Protein AF-0000000083190399 (afdb_homodimer)

Foldseek 3Di:
DPPQAAAEEEEDCALQSVLQQQQLLVLQVVDRNHDNAYEYADAWDDDPRDTQQCCCQPVQDNCPHANPFGHDNRYHYDHDLLVRAQRGQEYEYDDELVCLLVSLVVCQPRHDPAREYEYAYAAWDADPQATHFSQNSNCVRNVYFYKYKAFQDDSNCSSVLAATEIEIEGCDQVSSVVVCSSRDDPRYHYDYDHQRQLLNLLSQQLLQLLLLLLLCLLVVVDDVLSVLSLVLSLVLSQVVCCVPGDDDGDVVSLVGRSHPVNSVSCNPPNPSSNLSSVCNNPVDAQQVSCCVPVVRDHRSNQVRLVSVCVRCVVVVNCLQRQSSNLSNCVRPVVPRSVCSSVSCVVHVVVD/DPPQAFAEEEEDCALQSVLQQQQLLVLQVVDRNHDNAYEYADAWDDDPNDTQQCCCQPVQDNCPHANPFGHDNRYHYDHDLLVRAQRGQEYEYDDELVCLLVSLVVCQPRHDPAREYEYAYAAWDADPQATHFSQNSNCVRRVYFYKYKAFQDDSNCSSVLAATEIEIEGCDQVSSVVVCSSRDDPRYHYYYDHQRQLLNLLRQQLLQLLLLLLLCLLVVVDDVLSVLSLVLSLVLSQVVCCVPGDDDGDVVSLVGRSHPVNSVSCNPPNPSSNLSSVCNNPVDASQVSCCVPVVRDHRSNQVRLVSVCVRCVVVVCCLQRQSSNLSNCVRPVVPRSVCSSVSCVVHVVVD

Organism: Muntiacus reevesi (NCBI:txid9886)

Solvent-accessible surface area (backbone atoms only — not comparable to full-atom values): 35059 Å² total; per-residue (Å²): 129,83,76,74,45,40,30,41,22,30,47,27,55,45,37,55,22,44,30,50,45,33,44,36,31,54,39,24,69,74,33,79,67,31,33,52,55,30,36,27,26,31,81,85,42,75,52,97,90,34,48,44,49,55,39,26,58,71,69,21,30,48,66,84,52,41,60,94,45,70,40,42,85,43,36,37,53,35,66,51,61,62,73,44,37,46,75,25,39,34,41,38,39,34,48,64,63,88,47,48,65,61,52,43,60,70,41,44,85,42,51,39,84,80,22,37,36,32,32,53,50,64,40,71,46,77,48,96,89,27,85,33,51,56,50,54,54,49,23,67,54,59,66,34,59,49,25,27,48,25,37,23,71,49,38,69,49,54,61,67,58,32,43,28,38,31,25,29,13,8,82,50,60,70,61,30,52,52,50,41,65,46,56,48,47,81,33,40,37,57,39,73,44,59,46,25,57,51,34,42,45,32,43,30,52,36,31,36,36,8,28,52,26,7,36,30,59,30,65,66,46,51,62,33,30,32,26,38,44,46,39,54,37,50,50,40,50,50,52,50,35,58,71,70,38,85,73,76,70,59,74,69,60,45,63,32,29,19,23,49,19,21,35,51,36,33,39,74,71,28,67,39,10,54,52,26,17,48,33,54,59,68,68,52,52,68,69,59,45,23,45,73,74,47,77,57,45,80,64,60,13,63,54,48,20,47,51,51,44,63,49,30,51,85,69,70,42,47,80,74,29,40,66,56,44,39,51,26,35,35,74,74,65,69,40,62,72,76,50,49,62,64,45,52,61,70,38,65,83,65,106,129,83,76,75,44,40,31,40,22,30,47,26,54,45,35,54,21,43,30,50,45,32,44,35,28,54,40,25,68,75,34,77,68,30,33,53,56,29,36,28,26,33,80,84,41,77,51,97,90,34,49,45,49,56,38,26,58,72,68,21,31,47,67,85,50,41,59,95,44,71,39,43,85,43,38,36,53,36,66,51,60,61,74,44,37,44,75,25,39,35,40,37,38,32,46,63,64,88,46,48,64,61,53,44,61,71,42,43,85,44,51,40,85,80,24,37,36,32,33,54,49,63,39,71,45,76,47,96,89,26,85,33,51,57,49,56,54,49,23,67,55,60,65,33,58,52,25,28,46,24,37,23,70,50,37,67,48,52,61,67,58,32,45,27,38,31,25,30,12,8,80,51,59,70,60,31,52,52,50,41,66,46,56,47,46,82,33,39,38,56,40,73,45,59,47,25,56,50,34,43,46,31,43,28,51,37,31,36,35,7,28,54,27,6,36,29,58,30,66,65,47,49,61,34,28,32,25,38,43,46,39,54,36,50,51,39,48,52,52,51,36,59,71,69,36,83,72,78,70,60,74,68,59,42,63,32,29,20,22,47,20,21,35,51,36,33,39,75,71,28,67,38,10,55,51,27,17,48,34,54,60,69,67,53,52,69,69,58,45,22,45,74,74,46,78,57,46,79,65,61,16,63,53,48,19,47,50,50,43,63,47,29,52,85,70,72,42,48,81,75,30,41,65,56,45,38,50,25,36,35,74,73,66,70,40,61,73,76,50,47,62,65,46,53,60,71,38,66,83,64,107

Radius of gyration: 27.3 Å; Cα contacts (8 Å, |Δi|>4): 1574; chains: 2; bounding box: 59×87×73 Å

InterPro domains:
  IPR006109 Glycerol-3-phosphate dehydrogenase, NAD-dependent, C-terminal [PF07479] (198-341)
  IPR006168 Glycerol-3-phosphate dehydrogenase, NAD-dependent [PIRSF000114] (2-348)
  IPR006168 Glycerol-3-phosphate dehydrogenase, NAD-dependent [PR00077] (10-27)
  IPR006168 Glycerol-3-phosphate dehydrogenase, NAD-dependent [PR00077] (72-99)
  IPR006168 Glycerol-3-phosphate dehydrogenase, NAD-dependent [PR00077] (148-168)
  IPR006168 Glycerol-3-phosphate dehydrogenase, NAD-dependent [PR00077] (188-212)
  IPR006168 Glycerol-3-phosphate dehydrogenase, NAD-dependent [PR00077] (213-237)
  IPR006168 Glycerol-3-phosphate dehydrogenase, NAD-dependent [PR00077] (256-273)
  IPR008927 6-phosphogluconate dehydrogenase-like, C-terminal domain superfamily [SSF48179] (197-349)
  IPR011128 Glycerol-3-phosphate dehydrogenase, NAD-dependent, N-terminal [PF01210] (7-173)
  IPR013328 6-phosphogluconate dehydrogenase, domain 2 [G3DSA:1.10.1040.10] (196-349)
  IPR017751 Glycerol-3-phosphate dehydrogenase, NAD-dependent, eukaryotic [TIGR03376] (7-344)
  IPR036291 NAD(P)-binding domain superfamily [SSF51735] (4-193)

pLDDT: mean 95.83, std 5.68, range [36.91, 98.88]

Structure (mmCIF, N/CA/C/O backbone):
data_AF-0000000083190399-model_v1
#
loop_
_entity.id
_entity.type
_entity.pdbx_description
1 polymer 'Glycerol-3-phosphate dehydrogenase'
#
loop_
_atom_site.group_PDB
_atom_site.id
_atom_site.type_symbol
_atom_site.label_atom_id
_atom_site.label_alt_id
_atom_site.label_comp_id
_atom_site.label_asym_id
_atom_site.label_entity_id
_atom_site.label_seq_id
_atom_site.pdbx_PDB_ins_code
_atom_site.Cartn_x
_atom_site.Cartn_y
_atom_site.Cartn_z
_atom_site.occupancy
_atom_site.B_iso_or_equiv
_atom_site.auth_seq_id
_atom_site.auth_comp_id
_atom_site.auth_asym_id
_atom_site.auth_atom_id
_atom_site.pdbx_PDB_model_num
ATOM 1 N N . MET A 1 1 ? -9.867 26.516 39.094 1 36.91 1 MET A N 1
ATOM 2 C CA . MET A 1 1 ? -9.375 27.641 38.312 1 36.91 1 MET A CA 1
ATOM 3 C C . MET A 1 1 ? -9.523 27.391 36.812 1 36.91 1 MET A C 1
ATOM 5 O O . MET A 1 1 ? -9.023 26.391 36.281 1 36.91 1 MET A O 1
ATOM 9 N N . THR A 1 2 ? -10.531 27.891 36.125 1 48.78 2 THR A N 1
ATOM 10 C CA . THR A 1 2 ? -10.969 27.516 34.812 1 48.78 2 THR A CA 1
ATOM 11 C C . THR A 1 2 ? -9.859 27.75 33.781 1 48.78 2 THR A C 1
ATOM 13 O O . THR A 1 2 ? -9.391 28.875 33.625 1 48.78 2 THR A O 1
ATOM 16 N N . GLU A 1 3 ? -8.992 26.734 33.5 1 71.25 3 GLU A N 1
ATOM 17 C CA . GLU A 1 3 ? -7.832 26.891 32.625 1 71.25 3 GLU A CA 1
ATOM 18 C C . GLU A 1 3 ? -8.195 27.641 31.344 1 71.25 3 GLU A C 1
ATOM 20 O O . GLU A 1 3 ? -9.273 27.438 30.781 1 71.25 3 GLU A O 1
ATOM 25 N N . SER A 1 4 ? -7.625 28.953 31.172 1 90.62 4 SER A N 1
ATOM 26 C CA . SER A 1 4 ? -7.805 29.766 29.969 1 90.62 4 SER A CA 1
ATOM 27 C C . SER A 1 4 ? -7.668 28.922 28.703 1 90.62 4 SER A C 1
ATOM 29 O O . SER A 1 4 ? -6.832 28.016 28.641 1 90.62 4 SER A O 1
ATOM 31 N N . PRO A 1 5 ? -8.641 29.078 27.812 1 96.94 5 PRO A N 1
ATOM 32 C CA . PRO A 1 5 ? -8.547 28.328 26.562 1 96.94 5 PRO A CA 1
ATOM 33 C C . PRO A 1 5 ? -7.184 28.453 25.891 1 96.94 5 PRO A C 1
ATOM 35 O O . PRO A 1 5 ? -6.574 29.516 25.922 1 96.94 5 PRO A O 1
ATOM 38 N N . LEU A 1 6 ? -6.691 27.422 25.328 1 98.56 6 LEU A N 1
ATOM 39 C CA . LEU A 1 6 ? -5.363 27.359 24.734 1 98.56 6 LEU A CA 1
ATOM 40 C C . LEU A 1 6 ? -5.324 28.141 23.422 1 98.56 6 LEU A C 1
ATOM 42 O O . LEU A 1 6 ? -6.172 27.938 22.547 1 98.56 6 LEU A O 1
ATOM 46 N N . LYS A 1 7 ? -4.371 29.016 23.328 1 98.62 7 LYS A N 1
ATOM 47 C CA . LYS A 1 7 ? -4.195 29.812 22.109 1 98.62 7 LYS A CA 1
ATOM 48 C C . LYS A 1 7 ? -3.404 29.031 21.062 1 98.62 7 LYS A C 1
ATOM 50 O O . LYS A 1 7 ? -2.312 28.531 21.344 1 98.62 7 LYS A O 1
ATOM 55 N N . VAL A 1 8 ? -4.023 28.969 19.812 1 98.75 8 VAL A N 1
ATOM 56 C CA . VAL A 1 8 ? -3.422 28.203 18.719 1 98.75 8 VAL A CA 1
ATOM 57 C C . VAL A 1 8 ? -2.873 29.156 17.656 1 98.75 8 VAL A C 1
ATOM 59 O O . VAL A 1 8 ? -3.516 30.141 17.312 1 98.75 8 VAL A O 1
ATOM 62 N N . CYS A 1 9 ? -1.711 28.891 17.188 1 98.62 9 CYS A N 1
ATOM 63 C CA . CYS A 1 9 ? -1.205 29.625 16.031 1 98.62 9 CYS A CA 1
ATOM 64 C C . CYS A 1 9 ? -0.676 28.672 14.969 1 98.62 9 CYS A C 1
ATOM 66 O O . CYS A 1 9 ? -0.269 27.547 15.289 1 98.62 9 CYS A O 1
ATOM 68 N N . ILE A 1 10 ? -0.713 29.062 13.742 1 98.81 10 ILE A N 1
ATOM 69 C CA . ILE A 1 10 ? -0.227 28.312 12.586 1 98.81 10 ILE A CA 1
ATOM 70 C C . ILE A 1 10 ? 0.914 29.078 11.922 1 98.81 10 ILE A C 1
ATOM 72 O O . ILE A 1 10 ? 0.751 30.234 11.539 1 98.81 10 ILE A O 1
ATOM 76 N N . VAL A 1 11 ? 2.029 28.438 11.891 1 98.44 11 VAL A N 1
ATOM 77 C CA . VAL A 1 11 ? 3.199 29.016 11.25 1 98.44 11 VAL A CA 1
ATOM 78 C C . VAL A 1 11 ? 3.295 28.531 9.805 1 98.44 11 VAL A C 1
ATOM 80 O O . VAL A 1 11 ? 3.982 27.547 9.523 1 98.44 11 VAL A O 1
ATOM 83 N N . GLY A 1 12 ? 2.68 29.156 8.891 1 97.56 12 GLY A N 1
ATOM 84 C CA . GLY A 1 12 ? 2.635 28.812 7.484 1 97.56 12 GLY A CA 1
ATOM 85 C C . GLY A 1 12 ? 1.244 28.906 6.887 1 97.56 12 GLY A C 1
ATOM 86 O O . GLY A 1 12 ? 0.258 28.562 7.543 1 97.56 12 GLY A O 1
ATOM 87 N N . SER A 1 13 ? 1.171 29.438 5.691 1 97.69 13 SER A N 1
ATOM 88 C CA . SER A 1 13 ? -0.126 29.672 5.062 1 97.69 13 SER A CA 1
ATOM 89 C C . SER A 1 13 ? -0.141 29.172 3.623 1 97.69 13 SER A C 1
ATOM 91 O O . SER A 1 13 ? -0.896 29.672 2.791 1 97.69 13 SER A O 1
ATOM 93 N N . GLY A 1 14 ? 0.727 28.219 3.25 1 95.69 14 GLY A N 1
ATOM 94 C CA . GLY A 1 14 ? 0.676 27.594 1.942 1 95.69 14 GLY A CA 1
ATOM 95 C C . GLY A 1 14 ? -0.573 26.75 1.732 1 95.69 14 GLY A C 1
ATOM 96 O O . GLY A 1 14 ? -1.568 26.922 2.438 1 95.69 14 GLY A O 1
ATOM 97 N N . ASN A 1 15 ? -0.542 25.953 0.732 1 95.62 15 ASN A N 1
ATOM 98 C CA . ASN A 1 15 ? -1.665 25.078 0.405 1 95.62 15 ASN A CA 1
ATOM 99 C C . ASN A 1 15 ? -2.066 24.219 1.594 1 95.62 15 ASN A C 1
ATOM 101 O O . ASN A 1 15 ? -3.189 24.312 2.09 1 95.62 15 ASN A O 1
ATOM 105 N N . TRP A 1 16 ? -1.107 23.484 2.115 1 96.88 16 TRP A N 1
ATOM 106 C CA . TRP A 1 16 ? -1.352 22.594 3.248 1 96.88 16 TRP A CA 1
ATOM 107 C C . TRP A 1 16 ? -1.668 23.391 4.508 1 96.88 16 TRP A C 1
ATOM 109 O O . TRP A 1 16 ? -2.561 23.031 5.277 1 96.88 16 TRP A O 1
ATOM 119 N N . GLY A 1 17 ? -0.94 24.484 4.73 1 98.06 17 GLY A N 1
ATOM 120 C CA . GLY A 1 17 ? -1.223 25.344 5.863 1 98.06 17 GLY A CA 1
ATOM 121 C C . GLY A 1 17 ? -2.637 25.891 5.859 1 98.06 17 GLY A C 1
ATOM 122 O O . GLY A 1 17 ? -3.283 25.969 6.906 1 98.06 17 GLY A O 1
ATOM 123 N N . SER A 1 18 ? -3.121 26.234 4.715 1 98.56 18 SER A N 1
ATOM 124 C CA . SER A 1 18 ? -4.477 26.766 4.582 1 98.56 18 SER A CA 1
ATOM 125 C C . SER A 1 18 ? -5.516 25.688 4.871 1 98.56 18 SER A C 1
ATOM 127 O O . SER A 1 18 ? -6.527 25.953 5.527 1 98.56 18 SER A O 1
ATOM 129 N N . ALA A 1 19 ? -5.266 24.469 4.367 1 98.56 19 ALA A N 1
ATOM 130 C CA . ALA A 1 19 ? -6.184 23.359 4.621 1 98.56 19 ALA A CA 1
ATOM 131 C C . ALA A 1 19 ? -6.273 23.062 6.113 1 98.56 19 ALA A C 1
ATOM 133 O O . ALA A 1 19 ? -7.367 22.828 6.641 1 98.56 19 ALA A O 1
ATOM 134 N N . ILE A 1 20 ? -5.156 23.094 6.773 1 98.62 20 ILE A N 1
ATOM 135 C CA . ILE A 1 20 ? -5.086 22.828 8.203 1 98.62 20 ILE A CA 1
ATOM 136 C C . ILE A 1 20 ? -5.762 23.953 8.984 1 98.62 20 ILE A C 1
ATOM 138 O O . ILE A 1 20 ? -6.449 23.703 9.977 1 98.62 20 ILE A O 1
ATOM 142 N N . ALA A 1 21 ? -5.535 25.188 8.523 1 98.81 21 ALA A N 1
ATOM 143 C CA . ALA A 1 21 ? -6.184 26.328 9.148 1 98.81 21 ALA A CA 1
ATOM 144 C C . ALA A 1 21 ? -7.703 26.203 9.086 1 98.81 21 ALA A C 1
ATOM 146 O O . ALA A 1 21 ? -8.406 26.594 10.023 1 98.81 21 ALA A O 1
ATOM 147 N N . LYS A 1 22 ? -8.188 25.734 7.965 1 98.75 22 LYS A N 1
ATOM 148 C CA . LYS A 1 22 ? -9.625 25.5 7.816 1 98.75 22 LYS A CA 1
ATOM 149 C C . LYS A 1 22 ? -10.141 24.516 8.859 1 98.75 22 LYS A C 1
ATOM 151 O O . LYS A 1 22 ? -11.156 24.766 9.516 1 98.75 22 LYS A O 1
ATOM 156 N N . ILE A 1 23 ? -9.422 23.438 9.102 1 98.69 23 ILE A N 1
ATOM 157 C CA . ILE A 1 23 ? -9.812 22.406 10.062 1 98.69 23 ILE A CA 1
ATOM 158 C C . ILE A 1 23 ? -9.758 22.984 11.477 1 98.69 23 ILE A C 1
ATOM 160 O O . ILE A 1 23 ? -10.734 22.906 12.219 1 98.69 23 ILE A O 1
ATOM 164 N N . ILE A 1 24 ? -8.633 23.609 11.828 1 98.88 24 ILE A N 1
ATOM 165 C CA . ILE A 1 24 ? -8.422 24.109 13.18 1 98.88 24 ILE A CA 1
ATOM 166 C C . ILE A 1 24 ? -9.422 25.219 13.484 1 98.88 24 ILE A C 1
ATOM 168 O O . ILE A 1 24 ? -10.031 25.234 14.555 1 98.88 24 ILE A O 1
ATOM 172 N N . GLY A 1 25 ? -9.578 26.141 12.555 1 98.81 25 GLY A N 1
ATOM 173 C CA . GLY A 1 25 ? -10.523 27.219 12.734 1 98.81 25 GLY A CA 1
ATOM 174 C C . GLY A 1 25 ? -11.93 26.75 13.055 1 98.81 25 GLY A C 1
ATOM 175 O O . GLY A 1 25 ? -12.617 27.328 13.891 1 98.81 25 GLY A O 1
ATOM 176 N N . ASN A 1 26 ? -12.359 25.688 12.383 1 98.56 26 ASN A N 1
ATOM 177 C CA . ASN A 1 26 ? -13.68 25.125 12.617 1 98.56 26 ASN A CA 1
ATOM 178 C C . ASN A 1 26 ? -13.742 24.375 13.953 1 98.56 26 ASN A C 1
ATOM 180 O O . ASN A 1 26 ? -14.719 24.5 14.695 1 98.56 26 ASN A O 1
ATOM 184 N N . ASN A 1 27 ? -12.727 23.625 14.289 1 98.69 27 ASN A N 1
ATOM 185 C CA . ASN A 1 27 ? -12.727 22.781 15.477 1 98.69 27 ASN A CA 1
ATOM 186 C C . ASN A 1 27 ? -12.711 23.609 16.75 1 98.69 27 ASN A C 1
ATOM 188 O O . ASN A 1 27 ? -13.383 23.281 17.734 1 98.69 27 ASN A O 1
ATOM 192 N N . VAL A 1 28 ? -11.969 24.703 16.734 1 98.56 28 VAL A N 1
ATOM 193 C CA . VAL A 1 28 ? -11.805 25.469 17.969 1 98.56 28 VAL A CA 1
ATOM 194 C C . VAL A 1 28 ? -13.109 26.172 18.312 1 98.56 28 VAL A C 1
ATOM 196 O O . VAL A 1 28 ? -13.344 26.531 19.469 1 98.56 28 VAL A O 1
ATOM 199 N N . MET A 1 29 ? -13.922 26.344 17.344 1 97.75 29 MET A N 1
ATOM 200 C CA . MET A 1 29 ? -15.227 26.953 17.594 1 97.75 29 MET A CA 1
ATOM 201 C C . MET A 1 29 ? -16.156 25.984 18.297 1 97.75 29 MET A C 1
ATOM 203 O O . MET A 1 29 ? -17.109 26.406 18.953 1 97.75 29 MET A O 1
ATOM 207 N N . LYS A 1 30 ? -15.844 24.719 18.219 1 97 30 LYS A N 1
ATOM 208 C CA . LYS A 1 30 ? -16.703 23.688 18.781 1 97 30 LYS A CA 1
ATOM 209 C C . LYS A 1 30 ? -16.156 23.172 20.109 1 97 30 LYS A C 1
ATOM 211 O O . LYS A 1 30 ? -16.859 22.484 20.859 1 97 30 LYS A O 1
ATOM 216 N N . LEU A 1 31 ? -14.945 23.516 20.391 1 96.94 31 LEU A N 1
ATOM 217 C CA . LEU A 1 31 ? -14.266 22.969 21.562 1 96.94 31 LEU A CA 1
ATOM 218 C C . LEU A 1 31 ? -13.891 24.078 22.531 1 96.94 31 LEU A C 1
ATOM 220 O O . LEU A 1 31 ? -13.117 24.969 22.188 1 96.94 31 LEU A O 1
ATOM 224 N N . GLN A 1 32 ? -14.219 24.031 23.828 1 95.75 32 GLN A N 1
ATOM 225 C CA . GLN A 1 32 ? -13.977 25.062 24.828 1 95.75 32 GLN A CA 1
ATOM 226 C C . GLN A 1 32 ? -12.516 25.078 25.266 1 95.75 32 GLN A C 1
ATOM 228 O O . GLN A 1 32 ? -12.023 26.078 25.766 1 95.75 32 GLN A O 1
ATOM 233 N N . LYS A 1 33 ? -11.961 24.031 24.984 1 96.5 33 LYS A N 1
ATOM 234 C CA . LYS A 1 33 ? -10.578 23.844 25.406 1 96.5 33 LYS A CA 1
ATOM 235 C C . LYS A 1 33 ? -9.648 24.812 24.672 1 96.5 33 LYS A C 1
ATOM 237 O O . LYS A 1 33 ? -8.57 25.141 25.172 1 96.5 33 LYS A O 1
ATOM 242 N N . PHE A 1 34 ? -10.07 25.281 23.5 1 98.75 34 PHE A N 1
ATOM 243 C CA . PHE A 1 34 ? -9.211 26.094 22.656 1 98.75 34 PHE A CA 1
ATOM 244 C C . PHE A 1 34 ? -9.797 27.5 22.484 1 98.75 34 PHE A C 1
ATOM 246 O O . PHE A 1 34 ? -11.023 27.656 22.422 1 98.75 34 PHE A O 1
ATOM 253 N N . ALA A 1 35 ? -8.828 28.469 22.406 1 98.31 35 ALA A N 1
ATOM 254 C CA . ALA A 1 35 ? -9.266 29.828 22.078 1 98.31 35 ALA A CA 1
ATOM 255 C C . ALA A 1 35 ? -9.867 29.875 20.672 1 98.31 35 ALA A C 1
ATOM 257 O O . ALA A 1 35 ? -9.383 29.188 19.75 1 98.31 35 ALA A O 1
ATOM 258 N N . SER A 1 36 ? -10.82 30.719 20.453 1 97.75 36 SER A N 1
ATOM 259 C CA . SER A 1 36 ? -11.578 30.75 19.203 1 97.75 36 SER A CA 1
ATOM 260 C C . SER A 1 36 ? -10.773 31.391 18.094 1 97.75 36 SER A C 1
ATOM 262 O O . SER A 1 36 ? -10.961 31.062 16.922 1 97.75 36 SER A O 1
ATOM 264 N N . MET A 1 37 ? -9.945 32.312 18.438 1 98.12 37 MET A N 1
ATOM 265 C CA . MET A 1 37 ? -9.141 32.969 17.422 1 98.12 37 MET A CA 1
ATOM 266 C C . MET A 1 37 ? -7.887 32.156 17.109 1 98.12 37 MET A C 1
ATOM 268 O O . MET A 1 37 ? -7.176 31.734 18.016 1 98.12 37 MET A O 1
ATOM 272 N N . VAL A 1 38 ? -7.664 31.938 15.844 1 98.81 38 VAL A N 1
ATOM 273 C CA . VAL A 1 38 ? -6.469 31.25 15.375 1 98.81 38 VAL A CA 1
ATOM 274 C C . VAL A 1 38 ? -5.605 32.219 14.555 1 98.81 38 VAL A C 1
ATOM 276 O O . VAL A 1 38 ? -6.043 32.719 13.531 1 98.81 38 VAL A O 1
ATOM 279 N N . LYS A 1 39 ? -4.418 32.5 15.008 1 98.75 39 LYS A N 1
ATOM 280 C CA . LYS A 1 39 ? -3.492 33.312 14.242 1 98.75 39 LYS A CA 1
ATOM 281 C C . LYS A 1 39 ? -2.703 32.5 13.242 1 98.75 39 LYS A C 1
ATOM 283 O O . LYS A 1 39 ? -2.178 31.422 13.586 1 98.75 39 LYS A O 1
ATOM 288 N N . MET A 1 40 ? -2.701 32.875 12.039 1 98.75 40 MET A N 1
ATOM 289 C CA . MET A 1 40 ? -1.944 32.219 10.984 1 98.75 40 MET A CA 1
ATOM 290 C C . MET A 1 40 ? -0.916 33.156 10.375 1 98.75 40 MET A C 1
ATOM 292 O O . MET A 1 40 ? -1.266 34.25 9.906 1 98.75 40 MET A O 1
ATOM 296 N N . TRP A 1 41 ? 0.315 32.781 10.391 1 98.62 41 TRP A N 1
ATOM 297 C CA . TRP A 1 41 ? 1.376 33.594 9.805 1 98.62 41 TRP A CA 1
ATOM 298 C C . TRP A 1 41 ? 1.331 33.5 8.281 1 98.62 41 TRP A C 1
ATOM 300 O O . TRP A 1 41 ? 1.276 32.406 7.703 1 98.62 41 TRP A O 1
ATOM 310 N N . VAL A 1 42 ? 1.301 34.625 7.656 1 97.81 42 VAL A N 1
ATOM 311 C CA . VAL A 1 42 ? 1.297 34.75 6.199 1 97.81 42 VAL A CA 1
ATOM 312 C C . VAL A 1 42 ? 2.438 35.656 5.758 1 97.81 42 VAL A C 1
ATOM 314 O O . VAL A 1 42 ? 2.555 36.812 6.23 1 97.81 42 VAL A O 1
ATOM 317 N N . PHE A 1 43 ? 3.279 35.062 4.957 1 93.12 43 PHE A N 1
ATOM 318 C CA . PHE A 1 43 ? 4.281 35.938 4.34 1 93.12 43 PHE A CA 1
ATOM 319 C C . PHE A 1 43 ? 3.623 36.969 3.438 1 93.12 43 PHE A C 1
ATOM 321 O O . PHE A 1 43 ? 2.824 36.625 2.564 1 93.12 43 PHE A O 1
ATOM 328 N N . GLU A 1 44 ? 3.965 38.188 3.668 1 91.25 44 GLU A N 1
ATOM 329 C CA . GLU A 1 44 ? 3.301 39.281 2.918 1 91.25 44 GLU A CA 1
ATOM 330 C C . GLU A 1 44 ? 3.613 39.156 1.428 1 91.25 44 GLU A C 1
ATOM 332 O O . GLU A 1 44 ? 4.777 39.094 1.036 1 91.25 44 GLU A O 1
ATOM 337 N N . GLU A 1 45 ? 2.51 39 0.683 1 94.94 45 GLU A N 1
ATOM 338 C CA . GLU A 1 45 ? 2.578 38.938 -0.773 1 94.94 45 GLU A CA 1
ATOM 339 C C . GLU A 1 45 ? 1.39 39.656 -1.413 1 94.94 45 GLU A C 1
ATOM 341 O O . GLU A 1 45 ? 0.359 39.844 -0.767 1 94.94 45 GLU A O 1
ATOM 346 N N . VAL A 1 46 ? 1.65 40.156 -2.617 1 96.62 46 VAL A N 1
ATOM 347 C CA . VAL A 1 46 ? 0.578 40.812 -3.373 1 96.62 46 VAL A CA 1
ATOM 348 C C . VAL A 1 46 ? 0.018 39.844 -4.402 1 96.62 46 VAL A C 1
ATOM 350 O O . VAL A 1 46 ? 0.774 39.219 -5.156 1 96.62 46 VAL A O 1
ATOM 353 N N . VAL A 1 47 ? -1.275 39.656 -4.359 1 95.38 47 VAL A N 1
ATOM 354 C CA . VAL A 1 47 ? -1.998 38.781 -5.293 1 95.38 47 VAL A CA 1
ATOM 355 C C . VAL A 1 47 ? -3.127 39.594 -5.953 1 95.38 47 VAL A C 1
ATOM 357 O O . VAL A 1 47 ? -4.016 40.094 -5.27 1 95.38 47 VAL A O 1
ATOM 360 N N . ASN A 1 48 ? -3.076 39.625 -7.273 1 93.5 48 ASN A N 1
ATOM 361 C CA . ASN A 1 48 ? -4.078 40.375 -8.031 1 93.5 48 ASN A CA 1
ATOM 362 C C . ASN A 1 48 ? -4.25 41.781 -7.5 1 93.5 48 ASN A C 1
ATOM 364 O O . ASN A 1 48 ? -5.375 42.25 -7.273 1 93.5 48 ASN A O 1
ATOM 368 N N . GLY A 1 49 ? -3.234 42.438 -7.07 1 95.75 49 GLY A N 1
ATOM 369 C CA . GLY A 1 49 ? -3.221 43.844 -6.691 1 95.75 49 GLY A CA 1
ATOM 370 C C . GLY A 1 49 ? -3.586 44.062 -5.234 1 95.75 49 GLY A C 1
ATOM 371 O O . GLY A 1 49 ? -3.588 45.219 -4.758 1 95.75 49 GLY A O 1
ATOM 372 N N . ARG A 1 50 ? -3.869 43.094 -4.488 1 97.12 50 ARG A N 1
ATOM 373 C CA . ARG A 1 50 ? -4.211 43.156 -3.07 1 97.12 50 ARG A CA 1
ATOM 374 C C . ARG A 1 50 ? -3.225 42.375 -2.223 1 97.12 50 ARG A C 1
ATOM 376 O O . ARG A 1 50 ? -2.65 41.375 -2.689 1 97.12 50 ARG A O 1
ATOM 383 N N . LYS A 1 51 ? -3.021 42.906 -1.012 1 97.38 51 LYS A N 1
ATOM 384 C CA . LYS A 1 51 ? -2.213 42.094 -0.092 1 97.38 51 LYS A CA 1
ATOM 385 C C . LYS A 1 51 ? -2.914 40.781 0.268 1 97.38 51 LYS A C 1
ATOM 387 O O . LYS A 1 51 ? -4.109 40.781 0.571 1 97.38 51 LYS A O 1
ATOM 392 N N . LEU A 1 52 ? -2.182 39.688 0.185 1 97.81 52 LEU A N 1
ATOM 393 C CA . LEU A 1 52 ? -2.756 38.406 0.488 1 97.81 52 LEU A CA 1
ATOM 394 C C . LEU A 1 52 ? -3.369 38.375 1.884 1 97.81 52 LEU A C 1
ATOM 396 O O . LEU A 1 52 ? -4.414 37.781 2.102 1 97.81 52 LEU A O 1
ATOM 400 N N . ILE A 1 53 ? -2.707 39.094 2.826 1 97.62 53 ILE A N 1
ATOM 401 C CA . ILE A 1 53 ? -3.189 39.156 4.199 1 97.62 53 ILE A CA 1
ATOM 402 C C . ILE A 1 53 ? -4.574 39.812 4.227 1 97.62 53 ILE A C 1
ATOM 404 O O . ILE A 1 53 ? -5.461 39.344 4.957 1 97.62 53 ILE A O 1
ATOM 408 N N . ASP A 1 54 ? -4.75 40.844 3.496 1 97.75 54 ASP A N 1
ATOM 409 C CA . ASP A 1 54 ? -6.039 41.5 3.43 1 97.75 54 ASP A CA 1
ATOM 410 C C . ASP A 1 54 ? -7.102 40.625 2.795 1 97.75 54 ASP A C 1
ATOM 412 O O . ASP A 1 54 ? -8.258 40.594 3.229 1 97.75 54 ASP A O 1
ATOM 416 N N . ILE A 1 55 ? -6.715 39.938 1.774 1 98 55 ILE A N 1
ATOM 417 C CA . ILE A 1 55 ? -7.637 39.031 1.099 1 98 55 ILE A CA 1
ATOM 418 C C . ILE A 1 55 ? -8.117 37.969 2.078 1 98 55 ILE A C 1
ATOM 420 O O . ILE A 1 55 ? -9.32 37.688 2.184 1 98 55 ILE A O 1
ATOM 424 N N . ILE A 1 56 ? -7.176 37.344 2.828 1 98.25 56 ILE A N 1
ATOM 425 C CA . ILE A 1 56 ? -7.516 36.281 3.768 1 98.25 56 ILE A CA 1
ATOM 426 C C . ILE A 1 56 ? -8.383 36.844 4.891 1 98.25 56 ILE A C 1
ATOM 428 O O . ILE A 1 56 ? -9.383 36.219 5.281 1 98.25 56 ILE A O 1
ATOM 432 N N . ASN A 1 57 ? -8.062 38.031 5.402 1 98.38 57 ASN A N 1
ATOM 433 C CA . ASN A 1 57 ? -8.75 38.594 6.566 1 98.38 57 ASN A CA 1
ATOM 434 C C . ASN A 1 57 ? -10.109 39.156 6.188 1 98.38 57 ASN A C 1
ATOM 436 O O . ASN A 1 57 ? -11.023 39.219 7.016 1 98.38 57 ASN A O 1
ATOM 440 N N . ASN A 1 58 ? -10.281 39.562 4.965 1 98.12 58 ASN A N 1
ATOM 441 C CA . ASN A 1 58 ? -11.531 40.219 4.562 1 98.12 58 ASN A CA 1
ATOM 442 C C . ASN A 1 58 ? -12.422 39.25 3.779 1 98.12 58 ASN A C 1
ATOM 444 O O . ASN A 1 58 ? -13.641 39.25 3.969 1 98.12 58 ASN A O 1
ATOM 448 N N . ASP A 1 59 ? -11.797 38.469 2.881 1 98.06 59 ASP A N 1
ATOM 449 C CA . ASP A 1 59 ? -12.57 37.594 2.01 1 98.06 59 ASP A CA 1
ATOM 450 C C . ASP A 1 59 ? -12.578 36.156 2.545 1 98.06 59 ASP A C 1
ATOM 452 O O . ASP A 1 59 ? -13.359 35.312 2.082 1 98.06 59 ASP A O 1
ATOM 456 N N . HIS A 1 60 ? -11.703 35.875 3.492 1 98.5 60 HIS A N 1
ATOM 457 C CA . HIS A 1 60 ? -11.617 34.562 4.16 1 98.5 60 HIS A CA 1
ATOM 458 C C . HIS A 1 60 ? -11.328 33.438 3.16 1 98.5 60 HIS A C 1
ATOM 460 O O . HIS A 1 60 ? -11.93 32.375 3.236 1 98.5 60 HIS A O 1
ATOM 466 N N . GLU A 1 61 ? -10.508 33.781 2.248 1 98.19 61 GLU A N 1
ATOM 467 C CA . GLU A 1 61 ? -10.047 32.812 1.248 1 98.19 61 GLU A CA 1
ATOM 468 C C . GLU A 1 61 ? -8.586 33.062 0.883 1 98.19 61 GLU A C 1
ATOM 470 O O . GLU A 1 61 ? -8.18 34.188 0.653 1 98.19 61 GLU A O 1
ATOM 475 N N . ASN A 1 62 ? -7.781 32.031 0.991 1 98 62 ASN A N 1
ATOM 476 C CA . ASN A 1 62 ? -6.438 32.094 0.422 1 98 62 ASN A CA 1
ATOM 477 C C . ASN A 1 62 ? -6.449 31.797 -1.076 1 98 62 ASN A C 1
ATOM 479 O O . ASN A 1 62 ? -6.18 30.672 -1.497 1 98 62 ASN A O 1
ATOM 483 N N . VAL A 1 63 ? -6.598 32.75 -1.886 1 97.31 63 VAL A N 1
ATOM 484 C CA . VAL A 1 63 ? -6.887 32.625 -3.309 1 97.31 63 VAL A CA 1
ATOM 485 C C . VAL A 1 63 ? -5.637 32.125 -4.043 1 97.31 63 VAL A C 1
ATOM 487 O O . VAL A 1 63 ? -5.73 31.578 -5.145 1 97.31 63 VAL A O 1
ATOM 490 N N . LYS A 1 64 ? -4.57 32.344 -3.443 1 96.12 64 LYS A N 1
ATOM 491 C CA . LYS A 1 64 ? -3.326 31.969 -4.105 1 96.12 64 LYS A CA 1
ATOM 492 C C . LYS A 1 64 ? -3.033 30.484 -3.891 1 96.12 64 LYS A C 1
ATOM 494 O O . LYS A 1 64 ? -2.674 29.781 -4.836 1 96.12 64 LYS A O 1
ATOM 499 N N . TYR A 1 65 ? -3.209 29.969 -2.723 1 96.06 65 TYR A N 1
ATOM 500 C CA . TYR A 1 65 ? -2.67 28.641 -2.396 1 96.06 65 TYR A CA 1
ATOM 501 C C . TYR A 1 65 ? -3.787 27.625 -2.227 1 96.06 65 TYR A C 1
ATOM 503 O O . TYR A 1 65 ? -3.561 26.422 -2.357 1 96.06 65 TYR A O 1
ATOM 511 N N . LEU A 1 66 ? -4.957 28.047 -1.939 1 97.56 66 LEU A N 1
ATOM 512 C CA . LEU A 1 66 ? -6.082 27.125 -1.785 1 97.56 66 LEU A CA 1
ATOM 513 C C . LEU A 1 66 ? -7.367 27.75 -2.322 1 97.56 66 LEU A C 1
ATOM 515 O O . LEU A 1 66 ? -8.359 27.875 -1.595 1 97.56 66 LEU A O 1
ATOM 519 N N . PRO A 1 67 ? -7.332 28.109 -3.557 1 97.62 67 PRO A N 1
ATOM 520 C CA . PRO A 1 67 ? -8.508 28.75 -4.141 1 97.62 67 PRO A CA 1
ATOM 521 C C . PRO A 1 67 ? -9.758 27.875 -4.082 1 97.62 67 PRO A C 1
ATOM 523 O O . PRO A 1 67 ? -9.664 26.656 -4.273 1 97.62 67 PRO A O 1
ATOM 526 N N . GLY A 1 68 ? -10.867 28.469 -3.838 1 97.69 68 GLY A N 1
ATOM 527 C CA . GLY A 1 68 ? -12.141 27.766 -3.885 1 97.69 68 GLY A CA 1
ATOM 528 C C . GLY A 1 68 ? -12.594 27.25 -2.529 1 97.69 68 GLY A C 1
ATOM 529 O O . GLY A 1 68 ? -13.695 26.719 -2.396 1 97.69 68 GLY A O 1
ATOM 530 N N . HIS A 1 69 ? -11.812 27.469 -1.539 1 98.31 69 HIS A N 1
ATOM 531 C CA . HIS A 1 69 ? -12.164 27.031 -0.191 1 98.31 69 HIS A CA 1
ATOM 532 C C . HIS A 1 69 ? -12.117 28.203 0.792 1 98.31 69 HIS A C 1
ATOM 534 O O . HIS A 1 69 ? -11.094 28.875 0.915 1 98.31 69 HIS A O 1
ATOM 540 N N . LYS A 1 70 ? -13.156 28.406 1.498 1 98.5 70 LYS A N 1
ATOM 541 C CA . LYS A 1 70 ? -13.234 29.484 2.49 1 98.5 70 LYS A CA 1
ATOM 542 C C . LYS A 1 70 ? -12.586 29.062 3.807 1 98.5 70 LYS A C 1
ATOM 544 O O . LYS A 1 70 ? -12.719 27.906 4.227 1 98.5 70 LYS A O 1
ATOM 549 N N . LEU A 1 71 ? -11.922 30 4.379 1 98.62 71 LEU A N 1
ATOM 550 C CA . LEU A 1 71 ? -11.445 29.828 5.746 1 98.62 71 LEU A CA 1
ATOM 551 C C . LEU A 1 71 ? -12.445 30.406 6.746 1 98.62 71 LEU A C 1
ATOM 553 O O . LEU A 1 71 ? -13.164 31.359 6.43 1 98.62 71 LEU A O 1
ATOM 557 N N . PRO A 1 72 ? -12.477 29.75 7.91 1 98.56 72 PRO A N 1
ATOM 558 C CA . PRO A 1 72 ? -13.352 30.344 8.93 1 98.56 72 PRO A CA 1
ATOM 559 C C . PRO A 1 72 ? -12.938 31.766 9.312 1 98.56 72 PRO A C 1
ATOM 561 O O . PRO A 1 72 ? -11.75 32.094 9.289 1 98.56 72 PRO A O 1
ATOM 564 N N . ASP A 1 73 ? -13.867 32.562 9.828 1 98.12 73 ASP A N 1
ATOM 565 C CA . ASP A 1 73 ? -13.664 33.969 10.109 1 98.12 73 ASP A CA 1
ATOM 566 C C . ASP A 1 73 ? -12.695 34.156 11.273 1 98.12 73 ASP A C 1
ATOM 568 O O . ASP A 1 73 ? -12.07 35.219 11.398 1 98.12 73 ASP A O 1
ATOM 572 N N . ASN A 1 74 ? -12.602 33.156 12.031 1 98.69 74 ASN A N 1
ATOM 573 C CA . ASN A 1 74 ? -11.789 33.281 13.234 1 98.69 74 ASN A CA 1
ATOM 574 C C . ASN A 1 74 ? -10.32 33 12.953 1 98.69 74 ASN A C 1
ATOM 576 O O . ASN A 1 74 ? -9.477 33.094 13.852 1 98.69 74 ASN A O 1
ATOM 580 N N . VAL A 1 75 ? -9.992 32.594 11.688 1 98.81 75 VAL A N 1
ATOM 581 C CA . VAL A 1 75 ? -8.602 32.5 11.266 1 98.81 75 VAL A CA 1
ATOM 582 C C . VAL A 1 75 ? -8.094 33.844 10.789 1 98.81 75 VAL A C 1
ATOM 584 O O . VAL A 1 75 ? -8.594 34.406 9.797 1 98.81 75 VAL A O 1
ATOM 587 N N . ILE A 1 76 ? -7.145 34.344 11.484 1 98.69 76 ILE A N 1
ATOM 588 C CA . ILE A 1 76 ? -6.652 35.719 11.219 1 98.69 76 ILE A CA 1
ATOM 589 C C . ILE A 1 76 ? -5.227 35.625 10.672 1 98.69 76 ILE A C 1
ATOM 591 O O . ILE A 1 76 ? -4.332 35.094 11.336 1 98.69 76 ILE A O 1
ATOM 595 N N . ALA A 1 77 ? -5.059 36.188 9.484 1 98.56 77 ALA A N 1
ATOM 596 C CA . ALA A 1 77 ? -3.732 36.25 8.875 1 98.56 77 ALA A CA 1
ATOM 597 C C . ALA A 1 77 ? -2.9 37.375 9.492 1 98.56 77 ALA A C 1
ATOM 599 O O . ALA A 1 77 ? -3.369 38.5 9.625 1 98.56 77 ALA A O 1
ATOM 600 N N . VAL A 1 78 ? -1.721 37.062 9.922 1 98.31 78 VAL A N 1
ATOM 601 C CA . VAL A 1 78 ? -0.815 38 10.562 1 98.31 78 VAL A CA 1
ATOM 602 C C . VAL A 1 78 ? 0.551 37.969 9.883 1 98.31 78 VAL A C 1
ATOM 604 O O . VAL A 1 78 ? 1.115 36.875 9.68 1 98.31 78 VAL A O 1
ATOM 607 N N . PRO A 1 79 ? 1.119 39.062 9.461 1 96.88 79 PRO A N 1
ATOM 608 C CA . PRO A 1 79 ? 2.385 39.031 8.727 1 96.88 79 PRO A CA 1
ATOM 609 C C . PRO A 1 79 ? 3.602 38.938 9.641 1 96.88 79 PRO A C 1
ATOM 611 O O . PRO A 1 79 ? 4.676 38.531 9.203 1 96.88 79 PRO A O 1
ATOM 614 N N . ASN A 1 80 ? 3.475 39.344 10.875 1 97 80 ASN A N 1
ATOM 615 C CA . ASN A 1 80 ? 4.594 39.375 11.812 1 97 80 ASN A CA 1
ATOM 616 C C . ASN A 1 80 ? 4.672 38.062 12.594 1 97 80 ASN A C 1
ATOM 618 O O . ASN A 1 80 ? 3.797 37.75 13.414 1 97 80 ASN A O 1
ATOM 622 N N . LEU A 1 81 ? 5.762 37.344 12.352 1 97.25 81 LEU A N 1
ATOM 623 C CA . LEU A 1 81 ? 5.941 36 12.938 1 97.25 81 LEU A CA 1
ATOM 624 C C . LEU A 1 81 ? 6 36.094 14.453 1 97.25 81 LEU A C 1
ATOM 626 O O . LEU A 1 81 ? 5.414 35.25 15.148 1 97.25 81 LEU A O 1
ATOM 630 N N . SER A 1 82 ? 6.672 37.031 14.961 1 96.62 82 SER A N 1
ATOM 631 C CA . SER A 1 82 ? 6.805 37.219 16.406 1 96.62 82 SER A CA 1
ATOM 632 C C . SER A 1 82 ? 5.449 37.469 17.062 1 96.62 82 SER A C 1
ATOM 634 O O . SER A 1 82 ? 5.184 36.969 18.156 1 96.62 82 SER A O 1
ATOM 636 N N . GLU A 1 83 ? 4.652 38.219 16.406 1 96.38 83 GLU A N 1
ATOM 637 C CA . GLU A 1 83 ? 3.311 38.5 16.906 1 96.38 83 GLU A CA 1
ATOM 638 C C . GLU A 1 83 ? 2.455 37.25 16.953 1 96.38 83 GLU A C 1
ATOM 640 O O . GLU A 1 83 ? 1.611 37.094 17.844 1 96.38 83 GLU A O 1
ATOM 645 N N . VAL A 1 84 ? 2.67 36.406 16.047 1 97.56 84 VAL A N 1
ATOM 646 C CA . VAL A 1 84 ? 1.874 35.188 15.938 1 97.56 84 VAL A CA 1
ATOM 647 C C . VAL A 1 84 ? 2.23 34.219 17.062 1 97.56 84 VAL A C 1
ATOM 649 O O . VAL A 1 84 ? 1.347 33.594 17.672 1 97.56 84 VAL A O 1
ATOM 652 N N . VAL A 1 85 ? 3.496 34.156 17.484 1 98.19 85 VAL A N 1
ATOM 653 C CA . VAL A 1 85 ? 3.928 33.031 18.328 1 98.19 85 VAL A CA 1
ATOM 654 C C . VAL A 1 85 ? 4.012 33.5 19.781 1 98.19 85 VAL A C 1
ATOM 656 O O . VAL A 1 85 ? 4.055 32.656 20.688 1 98.19 85 VAL A O 1
ATOM 659 N N . TRP A 1 86 ? 4.016 34.781 20.125 1 96.62 86 TRP A N 1
ATOM 660 C CA . TRP A 1 86 ? 4.465 35.312 21.391 1 96.62 86 TRP A CA 1
ATOM 661 C C . TRP A 1 86 ? 3.586 34.844 22.547 1 96.62 86 TRP A C 1
ATOM 663 O O . TRP A 1 86 ? 4.047 34.719 23.672 1 96.62 86 TRP A O 1
ATOM 673 N N . ASP A 1 87 ? 2.33 34.5 22.359 1 97 87 ASP A N 1
ATOM 674 C CA . ASP A 1 87 ? 1.444 34.062 23.422 1 97 87 ASP A CA 1
ATOM 675 C C . ASP A 1 87 ? 0.803 32.719 23.094 1 97 87 ASP A C 1
ATOM 677 O O . ASP A 1 87 ? -0.249 32.375 23.641 1 97 87 ASP A O 1
ATOM 681 N N . ALA A 1 88 ? 1.352 32.062 22.141 1 97.88 88 ALA A N 1
ATOM 682 C CA . ALA A 1 88 ? 0.772 30.797 21.672 1 97.88 88 ALA A CA 1
ATOM 683 C C . ALA A 1 88 ? 1 29.688 22.688 1 97.88 88 ALA A C 1
ATOM 685 O O . ALA A 1 88 ? 2.07 29.594 23.281 1 97.88 88 ALA A O 1
ATOM 686 N N . ASP A 1 89 ? -0.016 28.859 22.938 1 98.56 89 ASP A N 1
ATOM 687 C CA . ASP A 1 89 ? 0.103 27.641 23.719 1 98.56 89 ASP A CA 1
ATOM 688 C C . ASP A 1 89 ? 0.399 26.438 22.812 1 98.56 89 ASP A C 1
ATOM 690 O O . ASP A 1 89 ? 1.062 25.484 23.219 1 98.56 89 ASP A O 1
ATOM 694 N N . LEU A 1 90 ? -0.169 26.406 21.641 1 98.81 90 LEU A N 1
ATOM 695 C CA . LEU A 1 90 ? 0.006 25.375 20.625 1 98.81 90 LEU A CA 1
ATOM 696 C C . LEU A 1 90 ? 0.483 25.969 19.312 1 98.81 90 LEU A C 1
ATOM 698 O O . LEU A 1 90 ? -0.15 26.875 18.766 1 98.81 90 LEU A O 1
ATOM 702 N N . LEU A 1 91 ? 1.564 25.484 18.812 1 98.81 91 LEU A N 1
ATOM 703 C CA . LEU A 1 91 ? 2.137 25.953 17.562 1 98.81 91 LEU A CA 1
ATOM 704 C C . LEU A 1 91 ? 2.1 24.859 16.5 1 98.81 91 LEU A C 1
ATOM 706 O O . LEU A 1 91 ? 2.566 23.75 16.734 1 98.81 91 LEU A O 1
ATOM 710 N N . VAL A 1 92 ? 1.54 25.156 15.344 1 98.88 92 VAL A N 1
ATOM 711 C CA . VAL A 1 92 ? 1.485 24.25 14.203 1 98.88 92 VAL A CA 1
ATOM 712 C C . VAL A 1 92 ? 2.438 24.719 13.109 1 98.88 92 VAL A C 1
ATOM 714 O O . VAL A 1 92 ? 2.201 25.766 12.484 1 98.88 92 VAL A O 1
ATOM 717 N N . PHE A 1 93 ? 3.453 23.984 12.891 1 98.69 93 PHE A N 1
ATOM 718 C CA . PHE A 1 93 ? 4.441 24.328 11.883 1 98.69 93 PHE A CA 1
ATOM 719 C C . PHE A 1 93 ? 4.113 23.688 10.547 1 98.69 93 PHE A C 1
ATOM 721 O O . PHE A 1 93 ? 4.117 22.453 10.43 1 98.69 93 PHE A O 1
ATOM 728 N N . VAL A 1 94 ? 3.824 24.438 9.523 1 97.88 94 VAL A N 1
ATOM 729 C CA . VAL A 1 94 ? 3.424 23.922 8.219 1 97.88 94 VAL A CA 1
ATOM 730 C C . VAL A 1 94 ? 4.07 24.75 7.113 1 97.88 94 VAL A C 1
ATOM 732 O O . VAL A 1 94 ? 3.381 25.25 6.219 1 97.88 94 VAL A O 1
ATOM 735 N N . ILE A 1 95 ? 5.367 24.922 7.113 1 95.31 95 ILE A N 1
ATOM 736 C CA . ILE A 1 95 ? 6.152 25.641 6.113 1 95.31 95 ILE A CA 1
ATOM 737 C C . ILE A 1 95 ? 7.055 24.656 5.367 1 95.31 95 ILE A C 1
ATOM 739 O O . ILE A 1 95 ? 7.305 23.547 5.844 1 95.31 95 ILE A O 1
ATOM 743 N N . PRO A 1 96 ? 7.559 25.016 4.168 1 91.12 96 PRO A N 1
ATOM 744 C CA . PRO A 1 96 ? 8.555 24.156 3.52 1 91.12 96 PRO A CA 1
ATOM 745 C C . PRO A 1 96 ? 9.781 23.906 4.391 1 91.12 96 PRO A C 1
ATOM 747 O O . PRO A 1 96 ? 10.234 24.812 5.098 1 91.12 96 PRO A O 1
ATOM 750 N N . HIS A 1 97 ? 10.258 22.734 4.305 1 89.5 97 HIS A N 1
ATOM 751 C CA . HIS A 1 97 ? 11.312 22.312 5.219 1 89.5 97 HIS A CA 1
ATOM 752 C C . HIS A 1 97 ? 12.57 23.172 5.043 1 89.5 97 HIS A C 1
ATOM 754 O O . HIS A 1 97 ? 13.344 23.344 5.984 1 89.5 97 HIS A O 1
ATOM 760 N N . GLN A 1 98 ? 12.75 23.797 3.895 1 87.12 98 GLN A N 1
ATOM 761 C CA . GLN A 1 98 ? 13.953 24.578 3.627 1 87.12 98 GLN A CA 1
ATOM 762 C C . GLN A 1 98 ? 13.961 25.875 4.441 1 87.12 98 GLN A C 1
ATOM 764 O O . GLN A 1 98 ? 15.016 26.484 4.648 1 87.12 98 GLN A O 1
ATOM 769 N N . PHE A 1 99 ? 12.852 26.266 4.984 1 90.88 99 PHE A N 1
ATOM 770 C CA . PHE A 1 99 ? 12.758 27.547 5.68 1 90.88 99 PHE A CA 1
ATOM 771 C C . PHE A 1 99 ? 12.766 27.344 7.188 1 90.88 99 PHE A C 1
ATOM 773 O O . PHE A 1 99 ? 12.797 28.312 7.949 1 90.88 99 PHE A O 1
ATOM 780 N N . ILE A 1 100 ? 12.781 26.125 7.609 1 94.19 100 ILE A N 1
ATOM 781 C CA . ILE A 1 100 ? 12.539 25.844 9.016 1 94.19 100 ILE A CA 1
ATOM 782 C C . ILE A 1 100 ? 13.664 26.438 9.867 1 94.19 100 ILE A C 1
ATOM 784 O O . ILE A 1 100 ? 13.414 26.984 10.945 1 94.19 100 ILE A O 1
ATOM 788 N N . ASN A 1 101 ? 14.875 26.391 9.383 1 93.69 101 ASN A N 1
ATOM 789 C CA . ASN A 1 101 ? 15.984 26.938 10.164 1 93.69 101 ASN A CA 1
ATOM 790 C C . ASN A 1 101 ? 15.844 28.453 10.344 1 93.69 101 ASN A C 1
ATOM 792 O O . ASN A 1 101 ? 15.984 28.969 11.461 1 93.69 101 ASN A O 1
ATOM 796 N N . SER A 1 102 ? 15.586 29.109 9.289 1 95.5 102 SER A N 1
ATOM 797 C CA . SER A 1 102 ? 15.461 30.562 9.336 1 95.5 102 SER A CA 1
ATOM 798 C C . SER A 1 102 ? 14.273 30.984 10.203 1 95.5 102 SER A C 1
ATOM 800 O O . SER A 1 102 ? 14.383 31.922 10.984 1 95.5 102 SER A O 1
ATOM 802 N N . ILE A 1 103 ? 13.18 30.297 10.078 1 96.19 103 ILE A N 1
ATOM 803 C CA . ILE A 1 103 ? 11.977 30.609 10.844 1 96.19 103 ILE A CA 1
ATOM 804 C C . ILE A 1 103 ? 12.234 30.375 12.328 1 96.19 103 ILE A C 1
ATOM 806 O O . ILE A 1 103 ? 11.891 31.203 13.164 1 96.19 103 ILE A O 1
ATOM 810 N N . CYS A 1 104 ? 12.82 29.266 12.641 1 96.25 104 CYS A N 1
ATOM 811 C CA . CYS A 1 104 ? 13.094 28.938 14.039 1 96.25 104 CYS A CA 1
ATOM 812 C C . CYS A 1 104 ? 14.078 29.938 14.648 1 96.25 104 CYS A C 1
ATOM 814 O O . CYS A 1 104 ? 13.953 30.297 15.812 1 96.25 104 CYS A O 1
ATOM 816 N N . GLU A 1 105 ? 15.031 30.344 13.836 1 96.31 105 GLU A N 1
ATOM 817 C CA . GLU A 1 105 ? 15.961 31.375 14.312 1 96.31 105 GLU A CA 1
ATOM 818 C C . GLU A 1 105 ? 15.234 32.656 14.633 1 96.31 105 GLU A C 1
ATOM 820 O O . GLU A 1 105 ? 15.539 33.312 15.625 1 96.31 105 GLU A O 1
ATOM 825 N N . GLU A 1 106 ? 14.352 33 13.836 1 96.38 106 GLU A N 1
ATOM 826 C CA . GLU A 1 106 ? 13.617 34.25 13.992 1 96.38 106 GLU A CA 1
ATOM 827 C C . GLU A 1 106 ? 12.766 34.25 15.258 1 96.38 106 GLU A C 1
ATOM 829 O O . GLU A 1 106 ? 12.617 35.25 15.922 1 96.38 106 GLU A O 1
ATOM 834 N N . ILE A 1 107 ? 12.242 33.156 15.641 1 96.62 107 ILE A N 1
ATOM 835 C CA . ILE A 1 107 ? 11.297 33.156 16.75 1 96.62 107 ILE A CA 1
ATOM 836 C C . ILE A 1 107 ? 11.938 32.531 17.984 1 96.62 107 ILE A C 1
ATOM 838 O O . ILE A 1 107 ? 11.258 32.25 18.969 1 96.62 107 ILE A O 1
ATOM 842 N N . SER A 1 108 ? 13.172 32.281 17.859 1 95.19 108 SER A N 1
ATOM 843 C CA . SER A 1 108 ? 13.898 31.766 19.016 1 95.19 108 SER A CA 1
ATOM 844 C C . SER A 1 108 ? 13.758 32.688 20.203 1 95.19 108 SER A C 1
ATOM 846 O O . SER A 1 108 ? 13.977 33.906 20.094 1 95.19 108 SER A O 1
ATOM 848 N N . GLY A 1 109 ? 13.375 32.125 21.359 1 94.69 109 GLY A N 1
ATOM 849 C CA . GLY A 1 109 ? 13.234 32.906 22.578 1 94.69 109 GLY A CA 1
ATOM 850 C C . GLY A 1 109 ? 11.914 33.688 22.656 1 94.69 109 GLY A C 1
ATOM 851 O O . GLY A 1 109 ? 11.633 34.344 23.656 1 94.69 109 GLY A O 1
ATOM 852 N N . LYS A 1 110 ? 11.117 33.562 21.672 1 96.69 110 LYS A N 1
ATOM 853 C CA . LYS A 1 110 ? 9.883 34.344 21.641 1 96.69 110 LYS A CA 1
ATOM 854 C C . LYS A 1 110 ? 8.672 33.469 21.922 1 96.69 110 LYS A C 1
ATOM 856 O O . LYS A 1 110 ? 7.586 33.969 22.219 1 96.69 110 LYS A O 1
ATOM 861 N N . VAL A 1 111 ? 8.859 32.156 21.844 1 96.81 111 VAL A N 1
ATOM 862 C CA . VAL A 1 111 ? 7.789 31.203 22.125 1 96.81 111 VAL A CA 1
ATOM 863 C C . VAL A 1 111 ? 7.668 30.984 23.625 1 96.81 111 VAL A C 1
ATOM 865 O O . VAL A 1 111 ? 8.68 30.828 24.328 1 96.81 111 VAL A O 1
ATOM 868 N N . PRO A 1 112 ? 6.426 31.062 24.188 1 97.06 112 PRO A N 1
ATOM 869 C CA . PRO A 1 112 ? 6.258 30.844 25.625 1 97.06 112 PRO A CA 1
ATOM 870 C C . PRO A 1 112 ? 6.824 29.5 26.094 1 97.06 112 PRO A C 1
ATOM 872 O O . PRO A 1 112 ? 6.703 28.5 25.375 1 97.06 112 PRO A O 1
ATOM 875 N N . LYS A 1 113 ? 7.262 29.594 27.297 1 93.75 113 LYS A N 1
ATOM 876 C CA . LYS A 1 113 ? 7.723 28.344 27.891 1 93.75 113 LYS A CA 1
ATOM 877 C C . LYS A 1 113 ? 6.566 27.375 28.094 1 93.75 113 LYS A C 1
ATOM 879 O O . LYS A 1 113 ? 5.461 27.781 28.469 1 93.75 113 LYS A O 1
ATOM 884 N N . GLY A 1 114 ? 6.703 26.156 27.781 1 94.44 114 GLY A N 1
ATOM 885 C CA . GLY A 1 114 ? 5.688 25.141 27.984 1 94.44 114 GLY A CA 1
ATOM 886 C C . GLY A 1 114 ? 4.781 24.953 26.781 1 94.44 114 GLY A C 1
ATOM 887 O O . GLY A 1 114 ? 3.953 24.031 26.766 1 94.44 114 GLY A O 1
ATOM 888 N N . ALA A 1 115 ? 4.879 25.938 25.812 1 98.12 115 ALA A N 1
ATOM 889 C CA . ALA A 1 115 ? 4.109 25.75 24.578 1 98.12 115 ALA A CA 1
ATOM 890 C C . ALA A 1 115 ? 4.398 24.375 23.969 1 98.12 115 ALA A C 1
ATOM 892 O O . ALA A 1 115 ? 5.426 23.766 24.266 1 98.12 115 ALA A O 1
ATOM 893 N N . LEU A 1 116 ? 3.449 23.875 23.234 1 98.75 116 LEU A N 1
ATOM 894 C CA . LEU A 1 116 ? 3.592 22.609 22.516 1 98.75 116 LEU A CA 1
ATOM 895 C C . LEU A 1 116 ? 3.594 22.844 21 1 98.75 116 LEU A C 1
ATOM 897 O O . LEU A 1 116 ? 2.883 23.734 20.516 1 98.75 116 LEU A O 1
ATOM 901 N N . GLY A 1 117 ? 4.41 22.125 20.328 1 98.75 117 GLY A N 1
ATOM 902 C CA . GLY A 1 117 ? 4.469 22.234 18.891 1 98.75 117 GLY A CA 1
ATOM 903 C C . GLY A 1 117 ? 4.09 20.969 18.156 1 98.75 117 GLY A C 1
ATOM 904 O O . GLY A 1 117 ? 4.18 19.875 18.734 1 98.75 117 GLY A O 1
ATOM 905 N N . ILE A 1 118 ? 3.639 21.078 16.953 1 98.88 118 ILE A N 1
ATOM 906 C CA . ILE A 1 118 ? 3.463 19.969 16.031 1 98.88 118 ILE A CA 1
ATOM 907 C C . ILE A 1 118 ? 3.967 20.359 14.648 1 98.88 118 ILE A C 1
ATOM 909 O O . ILE A 1 118 ? 3.672 21.438 14.156 1 98.88 118 ILE A O 1
ATOM 913 N N . SER A 1 119 ? 4.797 19.531 14.109 1 98.75 119 SER A N 1
ATOM 914 C CA . SER A 1 119 ? 5.328 19.75 12.766 1 98.75 119 SER A CA 1
ATOM 915 C C . SER A 1 119 ? 4.559 18.953 11.719 1 98.75 119 SER A C 1
ATOM 917 O O . SER A 1 119 ? 4.395 17.734 11.859 1 98.75 119 SER A O 1
ATOM 919 N N . LEU A 1 120 ? 4.027 19.578 10.68 1 98.38 120 LEU A N 1
ATOM 920 C CA . LEU A 1 120 ? 3.387 18.938 9.539 1 98.38 120 LEU A CA 1
ATOM 921 C C . LEU A 1 120 ? 4.297 18.953 8.32 1 98.38 120 LEU A C 1
ATOM 923 O O . LEU A 1 120 ? 3.836 18.766 7.191 1 98.38 120 LEU A O 1
ATOM 927 N N . ILE A 1 121 ? 5.566 19.219 8.555 1 96.12 121 ILE A N 1
ATOM 928 C CA . ILE A 1 121 ? 6.562 19.375 7.5 1 96.12 121 ILE A CA 1
ATOM 929 C C . ILE A 1 121 ? 7.109 18.016 7.098 1 96.12 121 ILE A C 1
ATOM 931 O O . ILE A 1 121 ? 7.492 17.219 7.957 1 96.12 121 ILE A O 1
ATOM 935 N N . LYS A 1 122 ? 7.055 17.719 5.805 1 92.19 122 LYS A N 1
ATOM 936 C CA . LYS A 1 122 ? 7.578 16.453 5.277 1 92.19 122 LYS A CA 1
ATOM 937 C C . LYS A 1 122 ? 8.969 16.641 4.68 1 92.19 122 LYS A C 1
ATOM 939 O O . LYS A 1 122 ? 9.109 17.188 3.582 1 92.19 122 LYS A O 1
ATOM 944 N N . GLY A 1 123 ? 9.992 16.266 5.461 1 90.12 123 GLY A N 1
ATOM 945 C CA . GLY A 1 123 ? 11.375 16.391 5.004 1 90.12 123 GLY A CA 1
ATOM 946 C C . GLY A 1 123 ? 12.391 16.094 6.09 1 90.12 123 GLY A C 1
ATOM 947 O O . GLY A 1 123 ? 12.023 15.922 7.258 1 90.12 123 GLY A O 1
ATOM 948 N N . ILE A 1 124 ? 13.508 15.906 5.625 1 90.31 124 ILE A N 1
ATOM 949 C CA . ILE A 1 124 ? 14.609 15.695 6.559 1 90.31 124 ILE A CA 1
ATOM 950 C C . ILE A 1 124 ? 15.742 16.672 6.262 1 90.31 124 ILE A C 1
ATOM 952 O O . ILE A 1 124 ? 15.742 17.328 5.215 1 90.31 124 ILE A O 1
ATOM 956 N N . ASP A 1 125 ? 16.5 16.859 7.191 1 87.12 125 ASP A N 1
ATOM 957 C CA . ASP A 1 125 ? 17.734 17.641 7.062 1 87.12 125 ASP A CA 1
ATOM 958 C C . ASP A 1 125 ? 18.953 16.812 7.414 1 87.12 125 ASP A C 1
ATOM 960 O O . ASP A 1 125 ? 18.828 15.664 7.863 1 87.12 125 ASP A O 1
ATOM 964 N N . GLU A 1 126 ? 20.094 17.266 6.875 1 81.5 126 GLU A N 1
ATOM 965 C CA . GLU A 1 126 ? 21.344 16.594 7.184 1 81.5 126 GLU A CA 1
ATOM 966 C C . GLU A 1 126 ? 22.25 17.5 8.023 1 81.5 126 GLU A C 1
ATOM 968 O O . GLU A 1 126 ? 22.438 18.672 7.707 1 81.5 126 GLU A O 1
ATOM 973 N N . GLY A 1 127 ? 22.656 16.938 9.148 1 73.81 127 GLY A N 1
ATOM 974 C CA . GLY A 1 127 ? 23.594 17.641 10.008 1 73.81 127 GLY A CA 1
ATOM 975 C C . GLY A 1 127 ? 24.953 16.969 10.102 1 73.81 127 GLY A C 1
ATOM 976 O O . GLY A 1 127 ? 25.203 15.977 9.406 1 73.81 127 GLY A O 1
ATOM 977 N N . PRO A 1 128 ? 25.797 17.516 10.844 1 73.38 128 PRO A N 1
ATOM 978 C CA . PRO A 1 128 ? 27.141 16.969 11.008 1 73.38 128 PRO A CA 1
ATOM 979 C C . PRO A 1 128 ? 27.141 15.516 11.477 1 73.38 128 PRO A C 1
ATOM 981 O O . PRO A 1 128 ? 28.047 14.758 11.148 1 73.38 128 PRO A O 1
ATOM 984 N N . GLN A 1 129 ? 26.172 15.18 12.227 1 78.69 129 GLN A N 1
ATOM 985 C CA . GLN A 1 129 ? 26.109 13.836 12.781 1 78.69 129 GLN A CA 1
ATOM 986 C C . GLN A 1 129 ? 25.25 12.922 11.914 1 78.69 129 GLN A C 1
ATOM 988 O O . GLN A 1 129 ? 25.031 11.758 12.266 1 78.69 129 GLN A O 1
ATOM 993 N N . GLY A 1 130 ? 24.812 13.438 10.867 1 84.19 130 GLY A N 1
ATOM 994 C CA . GLY A 1 130 ? 24 12.609 10 1 84.19 130 GLY A CA 1
ATOM 995 C C . GLY A 1 130 ? 22.562 13.094 9.891 1 84.19 130 GLY A C 1
ATOM 996 O O . GLY A 1 130 ? 22.312 14.273 9.617 1 84.19 130 GLY A O 1
ATOM 997 N N . LEU A 1 131 ? 21.641 12.25 10.258 1 91.5 131 LEU A N 1
ATOM 998 C CA . LEU A 1 131 ? 20.219 12.547 10.109 1 91.5 131 LEU A CA 1
ATOM 999 C C . LEU A 1 131 ? 19.766 13.586 11.125 1 91.5 131 LEU A C 1
ATOM 1001 O O . LEU A 1 131 ? 20.062 13.469 12.312 1 91.5 131 LEU A O 1
ATOM 1005 N N . LYS A 1 132 ? 19.141 14.602 10.695 1 93.56 132 LYS A N 1
ATOM 1006 C CA . LYS A 1 132 ? 18.484 15.594 11.539 1 93.56 132 LYS A CA 1
ATOM 1007 C C . LYS A 1 132 ? 17.016 15.758 11.141 1 93.56 132 LYS A C 1
ATOM 1009 O O . LYS A 1 132 ? 16.703 16.141 10.016 1 93.56 132 LYS A O 1
ATOM 1014 N N . LEU A 1 133 ? 16.125 15.461 12.062 1 95.62 133 LEU A N 1
ATOM 1015 C CA . LEU A 1 133 ? 14.703 15.594 11.812 1 95.62 133 LEU A CA 1
ATOM 1016 C C . LEU A 1 133 ? 14.25 17.047 12.016 1 95.62 133 LEU A C 1
ATOM 1018 O O . LEU A 1 133 ? 14.844 17.766 12.812 1 95.62 133 LEU A O 1
ATOM 1022 N N . ILE A 1 134 ? 13.227 17.453 11.305 1 96.5 134 ILE A N 1
ATOM 1023 C CA . ILE A 1 134 ? 12.688 18.812 11.398 1 96.5 134 ILE A 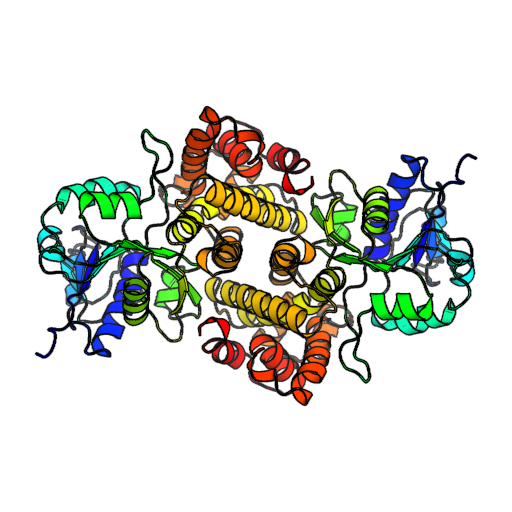CA 1
ATOM 1024 C C . ILE A 1 134 ? 12.164 19.047 12.812 1 96.5 134 ILE A C 1
ATOM 1026 O O . ILE A 1 134 ? 12.359 20.125 13.383 1 96.5 134 ILE A O 1
ATOM 1030 N N . SER A 1 135 ? 11.469 18.062 13.359 1 97.19 135 SER A N 1
ATOM 1031 C CA . SER A 1 135 ? 10.953 18.172 14.727 1 97.19 135 SER A CA 1
ATOM 1032 C C . SER A 1 135 ? 12.086 18.406 15.727 1 97.19 135 SER A C 1
ATOM 1034 O O . SER A 1 135 ? 11.922 19.172 16.672 1 97.19 135 SER A O 1
ATOM 1036 N N . ASP A 1 136 ? 13.242 17.766 15.5 1 95.38 136 ASP A N 1
ATOM 1037 C CA . ASP A 1 136 ? 14.391 17.969 16.375 1 95.38 136 ASP A CA 1
ATOM 1038 C C . ASP A 1 136 ? 14.914 19.391 16.281 1 95.38 136 ASP A C 1
ATOM 1040 O O . ASP A 1 136 ? 15.32 19.984 17.281 1 95.38 136 ASP A O 1
ATOM 1044 N N . ILE A 1 137 ? 14.93 19.922 15.07 1 95.38 137 ILE A N 1
ATOM 1045 C CA . ILE A 1 137 ? 15.375 21.297 14.867 1 95.38 137 ILE A CA 1
ATOM 1046 C C . ILE A 1 137 ? 14.477 22.25 15.656 1 95.38 137 ILE A C 1
ATOM 1048 O O . ILE A 1 137 ? 14.961 23.109 16.375 1 95.38 137 ILE A O 1
ATOM 1052 N N . ILE A 1 138 ? 13.164 22.062 15.578 1 97.25 138 ILE A N 1
ATOM 1053 C CA . ILE A 1 138 ? 12.203 22.922 16.266 1 97.25 138 ILE A CA 1
ATOM 1054 C C . ILE A 1 138 ? 12.359 22.75 17.781 1 97.25 138 ILE A C 1
ATOM 1056 O O . ILE A 1 138 ? 12.414 23.734 18.516 1 97.25 138 ILE A O 1
ATOM 1060 N N . ARG A 1 139 ? 12.398 21.5 18.219 1 96.44 139 ARG A N 1
ATOM 1061 C CA . ARG A 1 139 ? 12.516 21.188 19.641 1 96.44 139 ARG A CA 1
ATOM 1062 C C . ARG A 1 139 ? 13.734 21.844 20.266 1 96.44 139 ARG A C 1
ATOM 1064 O O . ARG A 1 139 ? 13.648 22.438 21.344 1 96.44 139 ARG A O 1
ATOM 1071 N N . GLU A 1 140 ? 14.844 21.766 19.578 1 94 140 GLU A N 1
ATOM 1072 C CA . GLU A 1 140 ? 16.109 22.297 20.094 1 94 140 GLU A CA 1
ATOM 1073 C C . GLU A 1 140 ? 16.094 23.828 20.109 1 94 140 GLU A C 1
ATOM 1075 O O . GLU A 1 140 ? 16.531 24.438 21.078 1 94 140 GLU A O 1
ATOM 1080 N N . LYS A 1 141 ? 15.578 24.375 19.094 1 94.75 141 LYS A N 1
ATOM 1081 C CA . LYS A 1 141 ? 15.633 25.828 18.969 1 94.75 141 LYS A CA 1
ATOM 1082 C C . LYS A 1 141 ? 14.594 26.516 19.859 1 94.75 141 LYS A C 1
ATOM 1084 O O . LYS A 1 141 ? 14.828 27.609 20.375 1 94.75 141 LYS A O 1
ATOM 1089 N N . MET A 1 142 ? 13.445 25.906 20.047 1 96 142 MET A N 1
ATOM 1090 C CA . MET A 1 142 ? 12.344 26.516 20.781 1 96 142 MET A CA 1
ATOM 1091 C C . MET A 1 142 ? 12.297 26 22.219 1 96 142 MET A C 1
ATOM 1093 O O . MET A 1 142 ? 11.648 26.594 23.078 1 96 142 MET A O 1
ATOM 1097 N N . ASP A 1 143 ? 12.953 24.891 22.469 1 96.31 143 ASP A N 1
ATOM 1098 C CA . ASP A 1 143 ? 12.945 24.219 23.766 1 96.31 143 ASP A CA 1
ATOM 1099 C C . ASP A 1 143 ? 11.523 23.859 24.188 1 96.31 143 ASP A C 1
ATOM 1101 O O . ASP A 1 143 ? 11.086 24.203 25.281 1 96.31 143 ASP A O 1
ATOM 1105 N N . ILE A 1 144 ? 10.789 23.234 23.297 1 97.56 144 ILE A N 1
ATOM 1106 C CA . ILE A 1 144 ? 9.43 22.781 23.562 1 97.56 144 ILE A CA 1
ATOM 1107 C C . ILE A 1 144 ? 9.25 21.359 23.047 1 97.56 144 ILE A C 1
ATOM 1109 O O . ILE A 1 144 ? 10.055 20.875 22.25 1 97.56 144 ILE A O 1
ATOM 1113 N N . ASP A 1 145 ? 8.234 20.656 23.562 1 98.19 145 ASP A N 1
ATOM 1114 C CA . ASP A 1 145 ? 7.871 19.359 23.016 1 98.19 145 ASP A CA 1
ATOM 1115 C C . ASP A 1 145 ? 7.25 19.5 21.625 1 98.19 145 ASP A C 1
ATOM 1117 O O . ASP A 1 145 ? 6.461 20.422 21.391 1 98.19 145 ASP A O 1
ATOM 1121 N N . VAL A 1 146 ? 7.668 18.656 20.719 1 98.62 146 VAL A N 1
ATOM 1122 C CA . VAL A 1 146 ? 7.203 18.781 19.328 1 98.62 146 VAL A CA 1
ATOM 1123 C C . VAL A 1 146 ? 6.691 17.422 18.844 1 98.62 146 VAL A C 1
ATOM 1125 O O . VAL A 1 146 ? 7.445 16.453 18.797 1 98.62 146 VAL A O 1
ATOM 1128 N N . SER A 1 147 ? 5.398 17.297 18.516 1 98.81 147 SER A N 1
ATOM 1129 C CA . SER A 1 147 ? 4.797 16.172 17.812 1 98.81 147 SER A CA 1
ATOM 1130 C C . SER A 1 147 ? 4.922 16.328 16.297 1 98.81 147 SER A C 1
ATOM 1132 O O . SER A 1 147 ? 5.379 17.359 15.812 1 98.81 147 SER A O 1
ATOM 1134 N N . VAL A 1 148 ? 4.582 15.242 15.578 1 98.81 148 VAL A N 1
ATOM 1135 C CA . VAL A 1 148 ? 4.621 15.297 14.125 1 98.81 148 VAL A CA 1
ATOM 1136 C C . VAL A 1 148 ? 3.332 14.711 13.547 1 98.81 148 VAL A C 1
ATOM 1138 O O . VAL A 1 148 ? 2.711 13.844 14.164 1 98.81 148 VAL A O 1
ATOM 1141 N N . LEU A 1 149 ? 2.879 15.227 12.438 1 98.81 149 LEU A N 1
ATOM 1142 C CA . LEU A 1 149 ? 1.714 14.703 11.727 1 98.81 149 LEU A CA 1
ATOM 1143 C C . LEU A 1 149 ? 2.057 14.375 10.281 1 98.81 149 LEU A C 1
ATOM 1145 O O . LEU A 1 149 ? 2.506 15.242 9.531 1 98.81 149 LEU A O 1
ATOM 1149 N N . MET A 1 150 ? 1.97 13.031 9.953 1 98.56 150 MET A N 1
ATOM 1150 C CA . MET A 1 150 ? 2.213 12.539 8.602 1 98.56 150 MET A CA 1
ATOM 1151 C C . MET A 1 150 ? 1.062 11.656 8.133 1 98.56 150 MET A C 1
ATOM 1153 O O . MET A 1 150 ? 0.434 10.961 8.938 1 98.56 150 MET A O 1
ATOM 1157 N N . GLY A 1 151 ? 0.765 11.672 6.867 1 97.38 151 GLY A N 1
ATOM 1158 C CA . GLY A 1 151 ? -0.279 10.805 6.352 1 97.38 151 GLY A CA 1
ATOM 1159 C C . GLY A 1 151 ? -0.59 11.047 4.887 1 97.38 151 GLY A C 1
ATOM 1160 O O . GLY A 1 151 ? 0.064 11.859 4.234 1 97.38 151 GLY A O 1
ATOM 1161 N N . ALA A 1 152 ? -1.454 10.227 4.355 1 96.12 152 ALA A N 1
ATOM 1162 C CA . ALA A 1 152 ? -1.923 10.344 2.977 1 96.12 152 ALA A CA 1
ATOM 1163 C C . ALA A 1 152 ? -2.934 11.484 2.836 1 96.12 152 ALA A C 1
ATOM 1165 O O . ALA A 1 152 ? -4.133 11.242 2.703 1 96.12 152 ALA A O 1
ATOM 1166 N N . ASN A 1 153 ? -2.41 12.703 2.758 1 95.88 153 ASN A N 1
ATOM 1167 C CA . ASN A 1 153 ? -3.275 13.875 2.781 1 95.88 153 ASN A CA 1
ATOM 1168 C C . ASN A 1 153 ? -2.844 14.914 1.746 1 95.88 153 ASN A C 1
ATOM 1170 O O . ASN A 1 153 ? -1.756 15.484 1.848 1 95.88 153 ASN A O 1
ATOM 1174 N N . THR A 1 154 ? -3.639 15.102 0.826 1 94.12 154 THR A N 1
ATOM 1175 C CA . THR A 1 154 ? -3.459 16.25 -0.053 1 94.12 154 THR A CA 1
ATOM 1176 C C . THR A 1 154 ? -4.344 17.422 0.389 1 94.12 154 THR A C 1
ATOM 1178 O O . THR A 1 154 ? -5.516 17.219 0.717 1 94.12 154 THR A O 1
ATOM 1181 N N . ALA A 1 155 ? -3.791 18.578 0.307 1 95.25 155 ALA A N 1
ATOM 1182 C CA . ALA A 1 155 ? -4.434 19.766 0.855 1 95.25 155 ALA A CA 1
ATOM 1183 C C . ALA A 1 155 ? -5.816 19.984 0.242 1 95.25 155 ALA A C 1
ATOM 1185 O O . ALA A 1 155 ? -6.789 20.234 0.958 1 95.25 155 ALA A O 1
ATOM 1186 N N . ASN A 1 156 ? -5.938 19.812 -1.065 1 95.69 156 ASN A N 1
ATOM 1187 C CA . ASN A 1 156 ? -7.195 20.078 -1.763 1 95.69 156 ASN A CA 1
ATOM 1188 C C . ASN A 1 156 ? -8.281 19.094 -1.343 1 95.69 156 ASN A C 1
ATOM 1190 O O . ASN A 1 156 ? -9.43 19.484 -1.135 1 95.69 156 ASN A O 1
ATOM 1194 N N . GLU A 1 157 ? -7.926 17.844 -1.209 1 96.69 157 GLU A N 1
ATOM 1195 C CA . GLU A 1 157 ? -8.914 16.844 -0.828 1 96.69 157 GLU A CA 1
ATOM 1196 C C . GLU A 1 157 ? -9.336 17 0.63 1 96.69 157 GLU A C 1
ATOM 1198 O O . GLU A 1 157 ? -10.5 16.781 0.973 1 96.69 157 GLU A O 1
ATOM 1203 N N . VAL A 1 158 ? -8.367 17.375 1.455 1 97.5 158 VAL A N 1
ATOM 1204 C CA . VAL A 1 158 ? -8.688 17.625 2.855 1 97.5 158 VAL A CA 1
ATOM 1205 C C . VAL A 1 158 ? -9.609 18.828 2.959 1 97.5 158 VAL A C 1
ATOM 1207 O O . VAL A 1 158 ? -10.602 18.797 3.693 1 97.5 158 VAL A O 1
ATOM 1210 N N . ALA A 1 159 ? -9.281 19.891 2.195 1 98 159 ALA A N 1
ATOM 1211 C CA . ALA A 1 159 ? -10.102 21.094 2.195 1 98 159 ALA A CA 1
ATOM 1212 C C . ALA A 1 159 ? -11.508 20.812 1.674 1 98 159 ALA A C 1
ATOM 1214 O O . ALA A 1 159 ? -12.477 21.422 2.125 1 98 159 ALA A O 1
ATOM 1215 N N . ALA A 1 160 ? -11.594 19.844 0.778 1 97.38 160 ALA A N 1
ATOM 1216 C CA . ALA A 1 160 ? -12.875 19.453 0.202 1 97.38 160 ALA A CA 1
ATOM 1217 C C . ALA A 1 160 ? -13.609 18.469 1.114 1 97.38 160 ALA A C 1
ATOM 1219 O O . ALA A 1 160 ? -14.688 17.969 0.77 1 97.38 160 ALA A O 1
ATOM 1220 N N . GLU A 1 161 ? -12.992 18.109 2.234 1 96.31 161 GLU A N 1
ATOM 1221 C CA . GLU A 1 161 ? -13.562 17.266 3.281 1 96.31 161 GLU A CA 1
ATOM 1222 C C . GLU A 1 161 ? -13.773 15.844 2.783 1 96.31 161 GLU A C 1
ATOM 1224 O O . GLU A 1 161 ? -14.742 15.18 3.164 1 96.31 161 GLU A O 1
ATOM 1229 N N . LYS A 1 162 ? -12.969 15.43 1.854 1 96.5 162 LYS A N 1
ATOM 1230 C CA . LYS A 1 162 ? -12.93 14.016 1.497 1 96.5 162 LYS A CA 1
ATOM 1231 C C . LYS A 1 162 ? -12.32 13.18 2.619 1 96.5 162 LYS A C 1
ATOM 1233 O O . LYS A 1 162 ? -11.383 13.625 3.289 1 96.5 162 LYS A O 1
ATOM 1238 N N . PHE A 1 163 ? -12.82 11.984 2.768 1 96.62 163 PHE A N 1
ATOM 1239 C CA . PHE A 1 163 ? -12.375 11.125 3.857 1 96.62 163 PHE A CA 1
ATOM 1240 C C . PHE A 1 163 ? -10.898 10.781 3.703 1 96.62 163 PHE A C 1
ATOM 1242 O O . PHE A 1 163 ? -10.453 10.406 2.617 1 96.62 163 PHE A O 1
ATOM 1249 N N . CYS A 1 164 ? -10.148 10.898 4.777 1 96.44 164 CYS A N 1
ATOM 1250 C CA . CYS A 1 164 ? -8.75 10.484 4.809 1 96.44 164 CYS A CA 1
ATOM 1251 C C . CYS A 1 164 ? -8.289 10.227 6.238 1 96.44 164 CYS A C 1
ATOM 1253 O O . CYS A 1 164 ? -9.008 10.523 7.191 1 96.44 164 CYS A O 1
ATOM 1255 N N . GLU A 1 165 ? -7.164 9.562 6.312 1 96.75 165 GLU A N 1
ATOM 1256 C CA . GLU A 1 165 ? -6.547 9.281 7.605 1 96.75 165 GLU A CA 1
ATOM 1257 C C . GLU A 1 165 ? -5.188 9.961 7.73 1 96.75 165 GLU A C 1
ATOM 1259 O O . GLU A 1 165 ? -4.559 10.297 6.723 1 96.75 165 GLU A O 1
ATOM 1264 N N . THR A 1 166 ? -4.809 10.18 8.953 1 97.94 166 THR A N 1
ATOM 1265 C CA . THR A 1 166 ? -3.479 10.703 9.242 1 97.94 166 THR A CA 1
ATOM 1266 C C . THR A 1 166 ? -2.951 10.141 10.562 1 97.94 166 THR A C 1
ATOM 1268 O O . THR A 1 166 ? -3.676 9.445 11.273 1 97.94 166 THR A O 1
ATOM 1271 N N . THR A 1 167 ? -1.632 10.297 10.789 1 98.5 167 THR A N 1
ATOM 1272 C CA . THR A 1 167 ? -0.969 9.781 11.977 1 98.5 167 THR A CA 1
ATOM 1273 C C . THR A 1 167 ? -0.221 10.891 12.711 1 98.5 167 THR A C 1
ATOM 1275 O O . THR A 1 167 ? 0.527 11.648 12.094 1 98.5 167 THR A O 1
ATOM 1278 N N . ILE A 1 168 ? -0.465 10.992 14.008 1 98.69 168 ILE A N 1
ATOM 1279 C CA . ILE A 1 168 ? 0.347 11.867 14.852 1 98.69 168 ILE A CA 1
ATOM 1280 C C . ILE A 1 168 ? 1.36 11.023 15.625 1 98.69 168 ILE A C 1
ATOM 1282 O O . ILE A 1 168 ? 0.991 10.062 16.312 1 98.69 168 ILE A O 1
ATOM 1286 N N . GLY A 1 169 ? 2.658 11.305 15.391 1 98.19 169 GLY A N 1
ATOM 1287 C CA . GLY A 1 169 ? 3.711 10.781 16.25 1 98.19 169 GLY A CA 1
ATOM 1288 C C . GLY A 1 169 ? 4.074 11.711 17.391 1 98.19 169 GLY A C 1
ATOM 1289 O O . GLY A 1 169 ? 4.367 12.891 17.172 1 98.19 169 GLY A O 1
ATOM 1290 N N . SER A 1 170 ? 4.035 11.211 18.641 1 98.38 170 SER A N 1
ATOM 1291 C CA . SER A 1 170 ? 4.355 12.031 19.797 1 98.38 170 SER A CA 1
ATOM 1292 C C . SER A 1 170 ? 5.074 11.219 20.875 1 98.38 170 SER A C 1
ATOM 1294 O O . SER A 1 170 ? 4.652 10.109 21.203 1 98.38 170 SER A O 1
ATOM 1296 N N . ARG A 1 171 ? 6.141 11.805 21.375 1 96.69 171 ARG A N 1
ATOM 1297 C CA . ARG A 1 171 ? 6.859 11.164 22.469 1 96.69 171 ARG A CA 1
ATOM 1298 C C . ARG A 1 171 ? 6.066 11.25 23.781 1 96.69 171 ARG A C 1
ATOM 1300 O O . ARG A 1 171 ? 6.164 10.359 24.625 1 96.69 171 ARG A O 1
ATOM 1307 N N . VAL A 1 172 ? 5.363 12.289 23.906 1 97.88 172 VAL A N 1
ATOM 1308 C CA . VAL A 1 172 ? 4.445 12.477 25.031 1 97.88 172 VAL A CA 1
ATOM 1309 C C . VAL A 1 172 ? 3.008 12.289 24.562 1 97.88 172 VAL A C 1
ATOM 1311 O O . VAL A 1 172 ? 2.414 13.195 23.969 1 97.88 172 VAL A O 1
ATOM 1314 N N . MET A 1 173 ? 2.402 11.156 24.953 1 97.56 173 MET A N 1
ATOM 1315 C CA . MET A 1 173 ? 1.117 10.727 24.406 1 97.56 173 MET A CA 1
ATOM 1316 C C . MET A 1 173 ? 0.038 11.773 24.672 1 97.56 173 MET A C 1
ATOM 1318 O O . MET A 1 173 ? -0.792 12.039 23.797 1 97.56 173 MET A O 1
ATOM 1322 N N . GLU A 1 174 ? 0.061 12.367 25.812 1 98.31 174 GLU A N 1
ATOM 1323 C CA . GLU A 1 174 ? -0.937 13.375 26.156 1 98.31 174 GLU A CA 1
ATOM 1324 C C . GLU A 1 174 ? -0.892 14.547 25.188 1 98.31 174 GLU A C 1
ATOM 1326 O O . GLU A 1 174 ? -1.931 15.125 24.859 1 98.31 174 GLU A O 1
ATOM 1331 N N . ASN A 1 175 ? 0.27 14.945 24.812 1 98.69 175 ASN A N 1
ATOM 1332 C CA . ASN A 1 175 ? 0.423 16.047 23.859 1 98.69 175 ASN A CA 1
ATOM 1333 C C . ASN A 1 175 ? -0.112 15.672 22.484 1 98.69 175 ASN A C 1
ATOM 1335 O O . ASN A 1 175 ? -0.768 16.484 21.828 1 98.69 175 ASN A O 1
ATOM 1339 N N . GLY A 1 176 ? 0.193 14.383 22.062 1 98.69 176 GLY A N 1
ATOM 1340 C CA . GLY A 1 176 ? -0.358 13.898 20.797 1 98.69 176 GLY A CA 1
ATOM 1341 C C . GLY A 1 176 ? -1.875 13.867 20.781 1 98.69 176 GLY A C 1
ATOM 1342 O O . GLY A 1 176 ? -2.502 14.227 19.781 1 98.69 176 GLY A O 1
ATOM 1343 N N . LEU A 1 177 ? -2.418 13.438 21.922 1 98.44 177 LEU A N 1
ATOM 1344 C CA . LEU A 1 177 ? -3.869 13.352 22.031 1 98.44 177 LEU A CA 1
ATOM 1345 C C . LEU A 1 177 ? -4.496 14.742 22.031 1 98.44 177 LEU A C 1
ATOM 1347 O O . LEU A 1 177 ? -5.602 14.938 21.531 1 98.44 177 LEU A O 1
ATOM 1351 N N . LEU A 1 178 ? -3.797 15.688 22.594 1 98.69 178 LEU A N 1
ATOM 1352 C CA . LEU A 1 178 ? -4.262 17.078 22.562 1 98.69 178 LEU A CA 1
ATOM 1353 C C . LEU A 1 178 ? -4.332 17.594 21.125 1 98.69 178 LEU A C 1
ATOM 1355 O O . LEU A 1 178 ? -5.316 18.219 20.734 1 98.69 178 LEU A O 1
ATOM 1359 N N . PHE A 1 179 ? -3.32 17.328 20.359 1 98.88 179 PHE A N 1
ATOM 1360 C CA . PHE A 1 179 ? -3.318 17.75 18.969 1 98.88 179 PHE A CA 1
ATOM 1361 C C . PHE A 1 179 ? -4.367 16.984 18.172 1 98.88 179 PHE A C 1
ATOM 1363 O O . PHE A 1 179 ? -4.961 17.531 17.234 1 98.88 179 PHE A O 1
ATOM 1370 N N . LYS A 1 180 ? -4.609 15.734 18.516 1 98.62 180 LYS A N 1
ATOM 1371 C CA . LYS A 1 180 ? -5.695 14.977 17.891 1 98.62 180 LYS A CA 1
ATOM 1372 C C . LYS A 1 180 ? -7.035 15.672 18.109 1 98.62 180 LYS A C 1
ATOM 1374 O O . LYS A 1 180 ? -7.84 15.781 17.172 1 98.62 180 LYS A O 1
ATOM 1379 N N . GLU A 1 181 ? -7.285 16.125 19.312 1 98.38 181 GLU A N 1
ATOM 1380 C CA . GLU A 1 181 ? -8.523 16.859 19.578 1 98.38 181 GLU A CA 1
ATOM 1381 C C . GLU A 1 181 ? -8.617 18.109 18.719 1 98.38 181 GLU A C 1
ATOM 1383 O O . GLU A 1 181 ? -9.695 18.438 18.219 1 98.38 181 GLU A O 1
ATOM 1388 N N . LEU A 1 182 ? -7.539 18.75 18.531 1 98.81 182 LEU A N 1
ATOM 1389 C CA . LEU A 1 182 ? -7.473 20.016 17.797 1 98.81 182 LEU A CA 1
ATOM 1390 C C . LEU A 1 182 ? -7.73 19.797 16.312 1 98.81 182 LEU A C 1
ATOM 1392 O O . LEU A 1 182 ? -8.352 20.641 15.664 1 98.81 182 LEU A O 1
ATOM 1396 N N . LEU A 1 183 ? -7.332 18.609 15.758 1 98.75 183 LEU A N 1
ATOM 1397 C CA . LEU A 1 183 ? -7.199 18.5 14.305 1 98.75 183 LEU A CA 1
ATOM 1398 C C . LEU A 1 183 ? -8.211 17.516 13.75 1 98.75 183 LEU A C 1
ATOM 1400 O O . LEU A 1 183 ? -8.523 17.547 12.555 1 98.75 183 LEU A O 1
ATOM 1404 N N . GLN A 1 184 ? -8.719 16.641 14.555 1 97.94 184 GLN A N 1
ATOM 1405 C CA . GLN A 1 184 ? -9.523 15.547 14.039 1 97.94 184 GLN A CA 1
ATOM 1406 C C . GLN A 1 184 ? -10.914 16.016 13.625 1 97.94 184 GLN A C 1
ATOM 1408 O O . GLN A 1 184 ? -11.508 16.859 14.297 1 97.94 184 GLN A O 1
ATOM 1413 N N . THR A 1 185 ? -11.383 15.531 12.57 1 96.94 185 THR A N 1
ATOM 1414 C CA . THR A 1 185 ? -12.758 15.672 12.102 1 96.94 185 THR A CA 1
ATOM 1415 C C . THR A 1 185 ? -13.336 14.32 11.688 1 96.94 185 THR A C 1
ATOM 1417 O O . THR A 1 185 ? -12.617 13.32 11.672 1 96.94 185 THR A O 1
ATOM 1420 N N . PRO A 1 186 ? -14.594 14.195 11.359 1 94.69 186 PRO A N 1
ATOM 1421 C CA . PRO A 1 186 ? -15.156 12.93 10.883 1 94.69 186 PRO A CA 1
ATOM 1422 C C . PRO A 1 186 ? -14.5 12.43 9.602 1 94.69 186 PRO A C 1
ATOM 1424 O O . PRO A 1 186 ? -14.469 11.219 9.352 1 94.69 186 PRO A O 1
ATOM 1427 N N . ASN A 1 187 ? -13.945 13.344 8.797 1 96 187 ASN A N 1
ATOM 1428 C CA . ASN A 1 187 ? -13.359 12.961 7.512 1 96 187 ASN A CA 1
ATOM 1429 C C . ASN A 1 187 ? -11.836 13.062 7.539 1 96 187 ASN A C 1
ATOM 1431 O O . ASN A 1 187 ? -11.18 12.805 6.531 1 96 187 ASN A O 1
ATOM 1435 N N . PHE A 1 188 ? -11.336 13.523 8.625 1 97.56 188 PHE A N 1
ATOM 1436 C CA . PHE A 1 188 ? -9.906 13.586 8.883 1 97.56 188 PHE A CA 1
ATOM 1437 C C . PHE A 1 188 ? -9.547 12.844 10.164 1 97.56 188 PHE A C 1
ATOM 1439 O O . PHE A 1 188 ? -9.312 13.461 11.203 1 97.56 188 PHE A O 1
ATOM 1446 N N . ARG A 1 189 ? -9.438 11.477 10.047 1 97.38 189 ARG A N 1
ATOM 1447 C CA . ARG A 1 189 ? -9.305 10.617 11.219 1 97.38 189 ARG A CA 1
ATOM 1448 C C . ARG A 1 189 ? -7.836 10.453 11.609 1 97.38 189 ARG A C 1
ATOM 1450 O O . ARG A 1 189 ? -6.977 10.273 10.742 1 97.38 189 ARG A O 1
ATOM 1457 N N . ILE A 1 190 ? -7.578 10.523 12.883 1 97.62 190 ILE A N 1
ATOM 1458 C CA . ILE A 1 190 ? -6.195 10.594 13.344 1 97.62 190 ILE A CA 1
ATOM 1459 C C . ILE A 1 190 ? -5.918 9.445 14.312 1 97.62 190 ILE A C 1
ATOM 1461 O O . ILE A 1 190 ? -6.723 9.18 15.211 1 97.62 190 ILE A O 1
ATOM 1465 N N . LYS A 1 191 ? -4.879 8.781 14.094 1 97.25 191 LYS A N 1
ATOM 1466 C CA . LYS A 1 191 ? -4.301 7.859 15.07 1 97.25 191 LYS A CA 1
ATOM 1467 C C . LYS A 1 191 ? -3.023 8.438 15.68 1 97.25 191 LYS A C 1
ATOM 1469 O O . LYS A 1 191 ? -2.193 9.008 14.969 1 97.25 191 LYS A O 1
ATOM 1474 N N . VAL A 1 192 ? -2.902 8.352 17.031 1 98 192 VAL A N 1
ATOM 1475 C CA . VAL A 1 192 ? -1.705 8.828 17.719 1 98 192 VAL A CA 1
ATOM 1476 C C . VAL A 1 192 ? -0.812 7.641 18.078 1 98 192 VAL A C 1
ATOM 1478 O O . VAL A 1 192 ? -1.279 6.648 18.641 1 98 192 VAL A O 1
ATOM 1481 N N . VAL A 1 193 ? 0.428 7.699 17.688 1 97.19 193 VAL A N 1
ATOM 1482 C CA . VAL A 1 193 ? 1.383 6.652 18.031 1 97.19 193 VAL A CA 1
ATOM 1483 C C . VAL A 1 193 ? 2.592 7.262 18.734 1 97.19 193 VAL A C 1
ATOM 1485 O O . VAL A 1 193 ? 2.836 8.469 18.641 1 97.19 193 VAL A O 1
ATOM 1488 N N . ALA A 1 194 ? 3.412 6.484 19.406 1 97 194 ALA A N 1
ATOM 1489 C CA . ALA A 1 194 ? 4.512 6.961 20.234 1 97 194 ALA A CA 1
ATOM 1490 C C . ALA A 1 194 ? 5.77 7.188 19.406 1 97 194 ALA A C 1
ATOM 1492 O O . ALA A 1 194 ? 6.617 8.008 19.766 1 97 194 ALA A O 1
ATOM 1493 N N . GLU A 1 195 ? 5.949 6.504 18.281 1 97.44 195 GLU A N 1
ATOM 1494 C CA . GLU A 1 195 ? 7.184 6.496 17.5 1 97.44 195 GLU A CA 1
ATOM 1495 C C . GLU A 1 195 ? 7.27 7.719 16.594 1 97.44 195 GLU A C 1
ATOM 1497 O O . GLU A 1 195 ? 7.312 7.586 15.375 1 97.44 195 GLU A O 1
ATOM 1502 N N . ALA A 1 196 ? 7.461 8.891 17.203 1 97.69 196 ALA A N 1
ATOM 1503 C CA . ALA A 1 196 ? 7.422 10.18 16.516 1 97.69 196 ALA A CA 1
ATOM 1504 C C . ALA A 1 196 ? 8.484 10.242 15.422 1 97.69 196 ALA A C 1
ATOM 1506 O O . ALA A 1 196 ? 8.234 10.758 14.328 1 97.69 196 ALA A O 1
ATOM 1507 N N . ASP A 1 197 ? 9.68 9.75 15.664 1 97.44 197 ASP A N 1
ATOM 1508 C CA . ASP A 1 197 ? 10.758 9.789 14.68 1 97.44 197 ASP A CA 1
ATOM 1509 C C . ASP A 1 197 ? 10.406 8.984 13.438 1 97.44 197 ASP A C 1
ATOM 1511 O O . ASP A 1 197 ? 10.617 9.438 12.312 1 97.44 197 ASP A O 1
ATOM 1515 N N . ALA A 1 198 ? 9.875 7.777 13.648 1 98.19 198 ALA A N 1
ATOM 1516 C CA . ALA A 1 198 ? 9.492 6.91 12.539 1 98.19 198 ALA A CA 1
ATOM 1517 C C . ALA A 1 198 ? 8.391 7.543 11.703 1 98.19 198 ALA A C 1
ATOM 1519 O O . ALA A 1 198 ? 8.422 7.484 10.469 1 98.19 198 ALA A O 1
ATOM 1520 N N . VAL A 1 199 ? 7.426 8.117 12.414 1 98.38 199 VAL A N 1
ATOM 1521 C CA . VAL A 1 199 ? 6.316 8.789 11.742 1 98.38 199 VAL A CA 1
ATOM 1522 C C . VAL A 1 199 ? 6.852 9.898 10.836 1 98.38 199 VAL A C 1
ATOM 1524 O O . VAL A 1 199 ? 6.453 10.016 9.68 1 98.38 199 VAL A O 1
ATOM 1527 N N . GLU A 1 200 ? 7.727 10.688 11.352 1 98 200 GLU A N 1
ATOM 1528 C CA . GLU A 1 200 ? 8.289 11.805 10.602 1 98 200 GLU A CA 1
ATOM 1529 C C . GLU A 1 200 ? 9.109 11.312 9.414 1 98 200 GLU A C 1
ATOM 1531 O O . GLU A 1 200 ? 9.016 11.867 8.312 1 98 200 GLU A O 1
ATOM 1536 N N . LEU A 1 201 ? 9.891 10.297 9.609 1 97.75 201 LEU A N 1
ATOM 1537 C CA . LEU A 1 201 ? 10.727 9.75 8.539 1 97.75 201 LEU A CA 1
ATOM 1538 C C . LEU A 1 201 ? 9.867 9.219 7.398 1 97.75 201 LEU A C 1
ATOM 1540 O O . LEU A 1 201 ? 10.25 9.312 6.23 1 97.75 201 LEU A O 1
ATOM 1544 N N . CYS A 1 202 ? 8.734 8.609 7.715 1 98.25 202 CYS A N 1
ATOM 1545 C CA . CYS A 1 202 ? 7.832 8.117 6.68 1 98.25 202 CYS A CA 1
ATOM 1546 C C . CYS A 1 202 ? 7.477 9.227 5.699 1 98.25 202 CYS A C 1
ATOM 1548 O O . CYS A 1 202 ? 7.477 9.008 4.484 1 98.25 202 CYS A O 1
ATOM 1550 N N . GLY A 1 203 ? 7.242 10.391 6.262 1 97 203 GLY A N 1
ATOM 1551 C CA . GLY A 1 203 ? 6.836 11.516 5.43 1 97 203 GLY A CA 1
ATOM 1552 C C . GLY A 1 203 ? 7.906 11.945 4.441 1 97 203 GLY A C 1
ATOM 1553 O O . GLY A 1 203 ? 7.59 12.422 3.35 1 97 203 GLY A O 1
ATOM 1554 N N . ALA A 1 204 ? 9.094 11.742 4.805 1 96.38 204 ALA A N 1
ATOM 1555 C CA . ALA A 1 204 ? 10.195 12.195 3.965 1 96.38 204 ALA A CA 1
ATOM 1556 C C . ALA A 1 204 ? 10.617 11.109 2.979 1 96.38 204 ALA A C 1
ATOM 1558 O O . ALA A 1 204 ? 10.766 11.375 1.783 1 96.38 204 ALA A O 1
ATOM 1559 N N . LEU A 1 205 ? 10.766 9.875 3.455 1 98.44 205 LEU A N 1
ATOM 1560 C CA . LEU A 1 205 ? 11.406 8.805 2.705 1 98.44 205 LEU A CA 1
ATOM 1561 C C . LEU A 1 205 ? 10.5 8.305 1.583 1 98.44 205 LEU A C 1
ATOM 1563 O O . LEU A 1 205 ? 10.984 7.852 0.543 1 98.44 205 LEU A O 1
ATOM 1567 N N . LYS A 1 206 ? 9.188 8.453 1.789 1 98.5 206 LYS A N 1
ATOM 1568 C CA . LYS A 1 206 ? 8.234 7.957 0.804 1 98.5 206 LYS A CA 1
ATOM 1569 C C . LYS A 1 206 ? 8.461 8.602 -0.56 1 98.5 206 LYS A C 1
ATOM 1571 O O . LYS A 1 206 ? 8.188 7.992 -1.596 1 98.5 206 LYS A O 1
ATOM 1576 N N . ASN A 1 207 ? 9.008 9.836 -0.575 1 97.81 207 ASN A N 1
ATOM 1577 C CA . ASN A 1 207 ? 9.219 10.57 -1.819 1 97.81 207 ASN A CA 1
ATOM 1578 C C . ASN A 1 207 ? 10.297 9.922 -2.68 1 97.81 207 ASN A C 1
ATOM 1580 O O . ASN A 1 207 ? 10.234 9.984 -3.91 1 97.81 207 ASN A O 1
ATOM 1584 N N . ILE A 1 208 ? 11.289 9.281 -2.057 1 98.62 208 ILE A N 1
ATOM 1585 C CA . ILE A 1 208 ? 12.312 8.547 -2.803 1 98.62 208 ILE A CA 1
ATOM 1586 C C . ILE A 1 208 ? 11.68 7.359 -3.518 1 98.62 208 ILE A C 1
ATOM 1588 O O . ILE A 1 208 ? 11.938 7.125 -4.699 1 98.62 208 ILE A O 1
ATOM 1592 N N . VAL A 1 209 ? 10.836 6.629 -2.797 1 98.81 209 VAL A N 1
ATOM 1593 C CA . VAL A 1 209 ? 10.18 5.453 -3.348 1 98.81 209 VAL A CA 1
ATOM 1594 C C . VAL A 1 209 ? 9.281 5.863 -4.512 1 98.81 209 VAL A C 1
ATOM 1596 O O . VAL A 1 209 ? 9.203 5.16 -5.523 1 98.81 209 VAL A O 1
ATOM 1599 N N . ALA A 1 210 ? 8.641 7.039 -4.359 1 98.75 210 ALA A N 1
ATOM 1600 C CA . ALA A 1 210 ? 7.766 7.543 -5.41 1 98.75 210 ALA A CA 1
ATOM 1601 C C . ALA A 1 210 ? 8.539 7.812 -6.695 1 98.75 210 ALA A C 1
ATOM 1603 O O . ALA A 1 210 ? 8.016 7.629 -7.797 1 98.75 210 ALA A O 1
ATOM 1604 N N . VAL A 1 211 ? 9.766 8.289 -6.559 1 98.75 211 VAL A N 1
ATOM 1605 C CA . VAL A 1 211 ? 10.617 8.477 -7.73 1 98.75 211 VAL A CA 1
ATOM 1606 C C . VAL A 1 211 ? 10.875 7.133 -8.406 1 98.75 211 VAL A C 1
ATOM 1608 O O . VAL A 1 211 ? 10.75 7.016 -9.625 1 98.75 211 VAL A O 1
ATOM 1611 N N . GLY A 1 212 ? 11.188 6.113 -7.605 1 98.62 212 GLY A N 1
ATOM 1612 C CA . GLY A 1 212 ? 11.359 4.773 -8.148 1 98.62 212 GLY A CA 1
ATOM 1613 C C . GLY A 1 212 ? 10.125 4.266 -8.867 1 98.62 212 GLY A C 1
ATOM 1614 O O . GLY A 1 212 ? 10.227 3.674 -9.945 1 98.62 212 GLY A O 1
ATOM 1615 N N . ALA A 1 213 ? 8.977 4.473 -8.281 1 98.62 213 ALA A N 1
ATOM 1616 C CA . ALA A 1 213 ? 7.711 4.086 -8.914 1 98.62 213 ALA A CA 1
ATOM 1617 C C . ALA A 1 213 ? 7.516 4.812 -10.242 1 98.62 213 ALA A C 1
ATOM 1619 O O . ALA A 1 213 ? 7.023 4.227 -11.203 1 98.62 213 ALA A O 1
ATOM 1620 N N . GLY A 1 214 ? 7.887 6.121 -10.25 1 98.62 214 GLY A N 1
ATOM 1621 C CA . GLY A 1 214 ? 7.809 6.887 -11.484 1 98.62 214 GLY A CA 1
ATOM 1622 C C . GLY A 1 214 ? 8.711 6.352 -12.578 1 98.62 214 GLY A C 1
ATOM 1623 O O . GLY A 1 214 ? 8.328 6.32 -13.75 1 98.62 214 GLY A O 1
ATOM 1624 N N . PHE A 1 215 ? 9.945 5.961 -12.219 1 98.5 215 PHE A N 1
ATOM 1625 C CA . PHE A 1 215 ? 10.844 5.328 -13.172 1 98.5 215 PHE A CA 1
ATOM 1626 C C . PHE A 1 215 ? 10.195 4.102 -13.797 1 98.5 215 PHE A C 1
ATOM 1628 O O . PHE A 1 215 ? 10.281 3.9 -15.008 1 98.5 215 PHE A O 1
ATOM 1635 N N . CYS A 1 216 ? 9.508 3.301 -12.992 1 97.56 216 CYS A N 1
ATOM 1636 C CA . CYS A 1 216 ? 8.82 2.107 -13.469 1 97.56 216 CYS A CA 1
ATOM 1637 C C . CYS A 1 216 ? 7.766 2.467 -14.508 1 97.56 216 CYS A C 1
ATOM 1639 O O . CYS A 1 216 ? 7.645 1.793 -15.531 1 97.56 216 CYS A O 1
ATOM 1641 N N . ASP A 1 217 ? 7.02 3.492 -14.195 1 98 217 ASP A N 1
ATOM 1642 C CA . ASP A 1 217 ? 5.98 3.934 -15.117 1 98 217 ASP A CA 1
ATOM 1643 C C . ASP A 1 217 ? 6.582 4.383 -16.453 1 98 217 ASP A C 1
ATOM 1645 O O . ASP A 1 217 ? 6.078 4.027 -17.516 1 98 217 ASP A O 1
ATOM 1649 N N . GLY A 1 218 ? 7.609 5.168 -16.375 1 98 218 GLY A N 1
ATOM 1650 C CA . GLY A 1 218 ? 8.242 5.684 -17.562 1 98 218 GLY A CA 1
ATOM 1651 C C . GLY A 1 218 ? 8.852 4.598 -18.438 1 98 218 GLY A C 1
ATOM 1652 O O . GLY A 1 218 ? 8.891 4.723 -19.656 1 98 218 GLY A O 1
ATOM 1653 N N . LEU A 1 219 ? 9.297 3.543 -17.812 1 97.06 219 LEU A N 1
ATOM 1654 C CA . LEU A 1 219 ? 9.922 2.426 -18.5 1 97.06 219 LEU A CA 1
ATOM 1655 C C . LEU A 1 219 ? 8.883 1.399 -18.938 1 97.06 219 LEU A C 1
ATOM 1657 O O . LEU A 1 219 ? 9.219 0.399 -19.578 1 97.06 219 LEU A O 1
ATOM 1661 N N . HIS A 1 220 ? 7.602 1.584 -18.578 1 96.62 220 HIS A N 1
ATOM 1662 C CA . HIS A 1 220 ? 6.516 0.653 -18.859 1 96.62 220 HIS A CA 1
ATOM 1663 C C . HIS A 1 220 ? 6.84 -0.746 -18.344 1 96.62 220 HIS A C 1
ATOM 1665 O O . HIS A 1 220 ? 6.688 -1.729 -19.078 1 96.62 220 HIS A O 1
ATOM 1671 N N . SER A 1 221 ? 7.281 -0.763 -17.094 1 96.12 221 SER A N 1
ATOM 1672 C CA . SER A 1 221 ? 7.746 -2.018 -16.516 1 96.12 221 SER A CA 1
ATOM 1673 C C . SER A 1 221 ? 6.574 -2.889 -16.062 1 96.12 221 SER A C 1
ATOM 1675 O O . SER A 1 221 ? 6.738 -4.094 -15.852 1 96.12 221 SER A O 1
ATOM 1677 N N . GLY A 1 222 ? 5.387 -2.307 -15.906 1 96.12 222 GLY A N 1
ATOM 1678 C CA . GLY A 1 222 ? 4.215 -3.068 -15.508 1 96.12 222 GLY A CA 1
ATOM 1679 C C . GLY A 1 222 ? 3.82 -2.846 -14.062 1 96.12 222 GLY A C 1
ATOM 1680 O O . GLY A 1 222 ? 4.578 -2.26 -13.289 1 96.12 222 GLY A O 1
ATOM 1681 N N . ASP A 1 223 ? 2.643 -3.344 -13.664 1 96.38 223 ASP A N 1
ATOM 1682 C CA . ASP A 1 223 ? 2.061 -3.119 -12.344 1 96.38 223 ASP A CA 1
ATOM 1683 C C . ASP A 1 223 ? 2.754 -3.975 -11.289 1 96.38 223 ASP A C 1
ATOM 1685 O O . ASP A 1 223 ? 2.895 -3.557 -10.133 1 96.38 223 ASP A O 1
ATOM 1689 N N . ASN A 1 224 ? 3.166 -5.191 -11.656 1 96.94 224 ASN A N 1
ATOM 1690 C CA . ASN A 1 224 ? 3.855 -6.062 -10.711 1 96.94 224 ASN A CA 1
ATOM 1691 C C . ASN A 1 224 ? 5.176 -5.453 -10.25 1 96.94 224 ASN A C 1
ATOM 1693 O O . ASN A 1 224 ? 5.504 -5.492 -9.062 1 96.94 224 ASN A O 1
ATOM 1697 N N . THR A 1 225 ? 5.863 -4.906 -11.258 1 97.69 225 THR A N 1
ATOM 1698 C CA . THR A 1 225 ? 7.16 -4.305 -10.961 1 97.69 225 THR A CA 1
ATOM 1699 C C . THR A 1 225 ? 6.996 -3.078 -10.07 1 97.69 225 THR A C 1
ATOM 1701 O O . THR A 1 225 ? 7.75 -2.896 -9.109 1 97.69 225 THR A O 1
ATOM 1704 N N . LYS A 1 226 ? 6.035 -2.242 -10.422 1 97.94 226 LYS A N 1
ATOM 1705 C CA . LYS A 1 226 ? 5.773 -1.053 -9.617 1 97.94 226 LYS A CA 1
ATOM 1706 C C . LYS A 1 226 ? 5.422 -1.43 -8.18 1 97.94 226 LYS A C 1
ATOM 1708 O O . LYS A 1 226 ? 5.895 -0.797 -7.23 1 97.94 226 LYS A O 1
ATOM 1713 N N . ALA A 1 227 ? 4.586 -2.486 -7.992 1 97.94 227 ALA A N 1
ATOM 1714 C CA . ALA A 1 227 ? 4.223 -2.965 -6.66 1 97.94 227 ALA A CA 1
ATOM 1715 C C . ALA A 1 227 ? 5.449 -3.467 -5.902 1 97.94 227 ALA A C 1
ATOM 1717 O O . ALA A 1 227 ? 5.562 -3.266 -4.691 1 97.94 227 ALA A O 1
ATOM 1718 N N . ALA A 1 228 ? 6.352 -4.125 -6.605 1 97.81 228 ALA A N 1
ATOM 1719 C CA . ALA A 1 228 ? 7.586 -4.605 -5.988 1 97.81 228 ALA A CA 1
ATOM 1720 C C . ALA A 1 228 ? 8.453 -3.438 -5.516 1 97.81 228 ALA A C 1
ATOM 1722 O O . ALA A 1 228 ? 9.023 -3.484 -4.426 1 97.81 228 ALA A O 1
ATOM 1723 N N . VAL A 1 229 ? 8.555 -2.389 -6.344 1 98.19 229 VAL A N 1
ATOM 1724 C CA . VAL A 1 229 ? 9.328 -1.201 -6 1 98.19 229 VAL A CA 1
ATOM 1725 C C . VAL A 1 229 ? 8.742 -0.552 -4.742 1 98.19 229 VAL A C 1
ATOM 1727 O O . VAL A 1 229 ? 9.484 -0.168 -3.836 1 98.19 229 VAL A O 1
ATOM 1730 N N . ILE A 1 230 ? 7.461 -0.459 -4.711 1 98.44 230 ILE A N 1
ATOM 1731 C CA . ILE A 1 230 ? 6.781 0.161 -3.576 1 98.44 230 ILE A CA 1
ATOM 1732 C C . ILE A 1 230 ? 7.023 -0.664 -2.314 1 98.44 230 ILE A C 1
ATOM 1734 O O . ILE A 1 230 ? 7.363 -0.117 -1.263 1 98.44 230 ILE A O 1
ATOM 1738 N N . ARG A 1 231 ? 6.883 -1.951 -2.408 1 98.12 231 ARG A N 1
ATOM 1739 C CA . ARG A 1 231 ? 7.066 -2.812 -1.246 1 98.12 231 ARG A CA 1
ATOM 1740 C C . ARG A 1 231 ? 8.516 -2.783 -0.768 1 98.12 231 ARG A C 1
ATOM 1742 O O . ARG A 1 231 ? 8.773 -2.645 0.429 1 98.12 231 ARG A O 1
ATOM 1749 N N . LEU A 1 232 ? 9.469 -2.961 -1.661 1 98 232 LEU A N 1
ATOM 1750 C CA . LEU A 1 232 ? 10.883 -2.928 -1.288 1 98 232 LEU A CA 1
ATOM 1751 C C . LEU A 1 232 ? 11.266 -1.56 -0.732 1 98 232 LEU A C 1
ATOM 1753 O O . LEU A 1 232 ? 12.086 -1.464 0.183 1 98 232 LEU A O 1
ATOM 1757 N N . GLY A 1 233 ? 10.664 -0.521 -1.363 1 98.44 233 GLY A N 1
ATOM 1758 C CA . GLY A 1 233 ? 10.852 0.808 -0.8 1 98.44 233 GLY A CA 1
ATOM 1759 C C . GLY A 1 233 ? 10.367 0.92 0.634 1 98.44 233 GLY A C 1
ATOM 1760 O O . GLY A 1 233 ? 11.047 1.517 1.476 1 98.44 233 GLY A O 1
ATOM 1761 N N . LEU A 1 234 ? 9.211 0.34 0.873 1 98.56 234 LEU A N 1
ATOM 1762 C CA . LEU A 1 234 ? 8.68 0.313 2.232 1 98.56 234 LEU A CA 1
ATOM 1763 C C . LEU A 1 234 ? 9.633 -0.412 3.174 1 98.56 234 LEU A C 1
ATOM 1765 O O . LEU A 1 234 ? 9.844 0.023 4.309 1 98.56 234 LEU A O 1
ATOM 1769 N N . MET A 1 235 ? 10.203 -1.484 2.76 1 97.88 235 MET A N 1
ATOM 1770 C CA . MET A 1 235 ? 11.156 -2.211 3.586 1 97.88 235 MET A CA 1
ATOM 1771 C C . MET A 1 235 ? 12.398 -1.362 3.859 1 97.88 235 MET A C 1
ATOM 1773 O O . MET A 1 235 ? 12.938 -1.38 4.969 1 97.88 235 MET A O 1
ATOM 1777 N N . GLU A 1 236 ? 12.859 -0.662 2.855 1 98.5 236 GLU A N 1
ATOM 1778 C CA . GLU A 1 236 ? 14.008 0.211 3.061 1 98.5 236 GLU A CA 1
ATOM 1779 C C . GLU A 1 236 ? 13.672 1.353 4.016 1 98.5 236 GLU A C 1
ATOM 1781 O O . GLU A 1 236 ? 14.516 1.775 4.809 1 98.5 236 GLU A O 1
ATOM 1786 N N . MET A 1 237 ? 12.438 1.864 3.945 1 98.62 237 MET A N 1
ATOM 1787 C CA . MET A 1 237 ? 12 2.875 4.906 1 98.62 237 MET A CA 1
ATOM 1788 C C . MET A 1 237 ? 12.07 2.336 6.332 1 98.62 237 MET A C 1
ATOM 1790 O O . MET A 1 237 ? 12.57 3.014 7.23 1 98.62 237 MET A O 1
ATOM 1794 N N . ILE A 1 238 ? 11.578 1.137 6.504 1 98.19 238 ILE A N 1
ATOM 1795 C CA . ILE A 1 238 ? 11.578 0.503 7.82 1 98.19 238 ILE A CA 1
ATOM 1796 C C . ILE A 1 238 ? 13.008 0.296 8.297 1 98.19 238 ILE A C 1
ATOM 1798 O O . ILE A 1 238 ? 13.344 0.615 9.438 1 98.19 238 ILE A O 1
ATOM 1802 N N . ALA A 1 239 ? 13.836 -0.23 7.441 1 97.69 239 ALA A N 1
ATOM 1803 C CA . ALA A 1 239 ? 15.234 -0.483 7.793 1 97.69 239 ALA A CA 1
ATOM 1804 C C . ALA A 1 239 ? 15.945 0.812 8.172 1 97.69 239 ALA A C 1
ATOM 1806 O O . ALA A 1 239 ? 16.703 0.854 9.148 1 97.69 239 ALA A O 1
ATOM 1807 N N . PHE A 1 240 ? 15.75 1.843 7.379 1 98.12 240 PHE A N 1
ATOM 1808 C CA . PHE A 1 240 ? 16.359 3.137 7.648 1 98.12 240 PHE A CA 1
ATOM 1809 C C . PHE A 1 240 ? 15.938 3.668 9.008 1 98.12 240 PHE A C 1
ATOM 1811 O O . PHE A 1 240 ? 16.766 4.125 9.797 1 98.12 240 PHE A O 1
ATOM 1818 N N . ALA A 1 241 ? 14.617 3.617 9.266 1 98 241 ALA A N 1
ATOM 1819 C CA . ALA A 1 241 ? 14.094 4.09 10.547 1 98 241 ALA A CA 1
ATOM 1820 C C . ALA A 1 241 ? 14.695 3.303 11.711 1 98 241 ALA A C 1
ATOM 1822 O O . ALA A 1 241 ? 15.047 3.879 12.742 1 98 241 ALA A O 1
ATOM 1823 N N . ARG A 1 242 ? 14.836 1.982 11.586 1 97.19 242 ARG A N 1
ATOM 1824 C CA . ARG A 1 242 ? 15.367 1.128 12.641 1 97.19 242 ARG A CA 1
ATOM 1825 C C . ARG A 1 242 ? 16.812 1.491 12.969 1 97.19 242 ARG A C 1
ATOM 1827 O O . ARG A 1 242 ? 17.234 1.403 14.125 1 97.19 242 ARG A O 1
ATOM 1834 N N . ILE A 1 243 ? 17.5 1.903 11.992 1 96.19 243 ILE A N 1
ATOM 1835 C CA . ILE A 1 243 ? 18.922 2.199 12.164 1 96.19 243 ILE A CA 1
ATOM 1836 C C . ILE A 1 243 ? 19.094 3.611 12.719 1 96.19 243 ILE A C 1
ATOM 1838 O O . ILE A 1 243 ? 19.953 3.852 13.57 1 96.19 243 ILE A O 1
ATOM 1842 N N . PHE A 1 244 ? 18.219 4.574 12.352 1 95.44 244 PHE A N 1
ATOM 1843 C CA . PHE A 1 244 ? 18.594 5.965 12.547 1 95.44 244 PHE A CA 1
ATOM 1844 C C . PHE A 1 244 ? 17.656 6.66 13.523 1 95.44 244 PHE A C 1
ATOM 1846 O O . PHE A 1 244 ? 17.969 7.746 14.016 1 95.44 244 PHE A O 1
ATOM 1853 N N . CYS A 1 245 ? 16.469 6.141 13.75 1 94.56 245 CYS A N 1
ATOM 1854 C CA . CYS A 1 245 ? 15.57 6.746 14.734 1 94.56 245 CYS A CA 1
ATOM 1855 C C . CYS A 1 245 ? 16.062 6.484 16.156 1 94.56 245 CYS A C 1
ATOM 1857 O O . CYS A 1 245 ? 16.719 5.477 16.406 1 94.56 245 CYS A O 1
ATOM 1859 N N . LYS A 1 246 ? 15.625 7.469 16.969 1 89.62 246 LYS A N 1
ATOM 1860 C CA . LYS A 1 246 ? 15.883 7.297 18.406 1 89.62 246 LYS A CA 1
ATOM 1861 C C . LYS A 1 246 ? 14.789 6.449 19.062 1 89.62 246 LYS A C 1
ATOM 1863 O O . LYS A 1 246 ? 13.602 6.73 18.891 1 89.62 246 LYS A O 1
ATOM 1868 N N . GLY A 1 247 ? 15.109 5.336 19.625 1 86.19 247 GLY A N 1
ATOM 1869 C CA . GLY A 1 247 ? 14.133 4.504 20.312 1 86.19 247 GLY A CA 1
ATOM 1870 C C . GLY A 1 247 ? 13.664 3.324 19.484 1 86.19 247 GLY A C 1
ATOM 1871 O O . GLY A 1 247 ? 14.25 3.016 18.453 1 86.19 247 GLY A O 1
ATOM 1872 N N . ARG A 1 248 ? 12.578 2.711 19.891 1 89.81 248 ARG A N 1
ATOM 1873 C CA . ARG A 1 248 ? 12.047 1.515 19.234 1 89.81 248 ARG A CA 1
ATOM 1874 C C . ARG A 1 248 ? 11.273 1.87 17.984 1 89.81 248 ARG A C 1
ATOM 1876 O O . ARG A 1 248 ? 10.531 2.857 17.953 1 89.81 248 ARG A O 1
ATOM 1883 N N . VAL A 1 249 ? 11.445 1.144 16.969 1 95.56 249 VAL A N 1
ATOM 1884 C CA . VAL A 1 249 ? 10.727 1.271 15.711 1 95.56 249 VAL A CA 1
ATOM 1885 C C . VAL A 1 249 ? 9.945 -0.008 15.43 1 95.56 249 VAL A C 1
ATOM 1887 O O . VAL A 1 249 ? 10.523 -1.093 15.344 1 95.56 249 VAL A O 1
ATOM 1890 N N . SER A 1 250 ? 8.664 0.124 15.383 1 95.44 250 SER A N 1
ATOM 1891 C CA . SER A 1 250 ? 7.793 -1.02 15.125 1 95.44 250 SER A CA 1
ATOM 1892 C C . SER A 1 250 ? 7.266 -0.999 13.695 1 95.44 250 SER A C 1
ATOM 1894 O O . SER A 1 250 ? 6.93 0.063 13.164 1 95.44 250 SER A O 1
ATOM 1896 N N . LYS A 1 251 ? 7.113 -2.209 13.117 1 94.94 251 LYS A N 1
ATOM 1897 C CA . LYS A 1 251 ? 6.512 -2.326 11.789 1 94.94 251 LYS A CA 1
ATOM 1898 C C . LYS A 1 251 ? 5.07 -1.824 11.797 1 94.94 251 LYS A C 1
ATOM 1900 O O . LYS A 1 251 ? 4.555 -1.391 10.766 1 94.94 251 LYS A O 1
ATOM 1905 N N . ALA A 1 252 ? 4.438 -1.849 12.953 1 95 252 ALA A N 1
ATOM 1906 C CA . ALA A 1 252 ? 3.049 -1.424 13.102 1 95 252 ALA A CA 1
ATOM 1907 C C . ALA A 1 252 ? 2.879 0.043 12.711 1 95 252 ALA A C 1
ATOM 1909 O O . ALA A 1 252 ? 1.846 0.432 12.164 1 95 252 ALA A O 1
ATOM 1910 N N . THR A 1 253 ? 3.879 0.859 12.969 1 97 253 THR A N 1
ATOM 1911 C CA . THR A 1 253 ? 3.832 2.277 12.641 1 97 253 THR A CA 1
ATOM 1912 C C . THR A 1 253 ? 3.789 2.479 11.125 1 97 253 THR A C 1
ATOM 1914 O O . THR A 1 253 ? 3.115 3.387 10.633 1 97 253 THR A O 1
ATOM 1917 N N . PHE A 1 254 ? 4.402 1.561 10.406 1 97.94 254 PHE A N 1
ATOM 1918 C CA . PHE A 1 254 ? 4.496 1.688 8.953 1 97.94 254 PHE A CA 1
ATOM 1919 C C . PHE A 1 254 ? 3.232 1.162 8.281 1 97.94 254 PHE A C 1
ATOM 1921 O O . PHE A 1 254 ? 3.021 1.378 7.086 1 97.94 254 PHE A O 1
ATOM 1928 N N . LEU A 1 255 ? 2.375 0.519 9.055 1 97.25 255 LEU A N 1
ATOM 1929 C CA . LEU A 1 255 ? 1.071 0.085 8.562 1 97.25 255 LEU A CA 1
ATOM 1930 C C . LEU A 1 255 ? 0.017 1.162 8.797 1 97.25 255 LEU A C 1
ATOM 1932 O O . LEU A 1 255 ? -1.114 1.042 8.32 1 97.25 255 LEU A O 1
ATOM 1936 N N . GLU A 1 256 ? 0.419 2.27 9.477 1 96.88 256 GLU A N 1
ATOM 1937 C CA . GLU A 1 256 ? -0.463 3.414 9.695 1 96.88 256 GLU A CA 1
ATOM 1938 C C . GLU A 1 256 ? -0.522 4.305 8.453 1 96.88 256 GLU A C 1
ATOM 1940 O O . GLU A 1 256 ? 0.159 4.039 7.461 1 96.88 256 GLU A O 1
ATOM 1945 N N . SER A 1 257 ? -1.344 5.324 8.547 1 97.38 257 SER A N 1
ATOM 1946 C CA . SER A 1 257 ? -1.515 6.238 7.418 1 97.38 257 SER A CA 1
ATOM 1947 C C . SER A 1 257 ? -0.193 6.895 7.031 1 97.38 257 SER A C 1
ATOM 1949 O O . SER A 1 257 ? 0.061 7.141 5.852 1 97.38 257 SER A O 1
ATOM 1951 N N . CYS A 1 258 ? 0.669 7.148 7.98 1 98.19 258 CYS A N 1
ATOM 1952 C CA . CYS A 1 258 ? 1.95 7.789 7.703 1 98.19 258 CYS A CA 1
ATOM 1953 C C . CYS A 1 258 ? 2.842 6.883 6.859 1 98.19 258 CYS A C 1
ATOM 1955 O O . CYS A 1 258 ? 3.766 7.355 6.199 1 98.19 258 CYS A O 1
ATOM 1957 N N . GLY A 1 259 ? 2.639 5.617 6.941 1 98 259 GLY A N 1
ATOM 1958 C CA . GLY A 1 259 ? 3.457 4.633 6.25 1 98 259 GLY A CA 1
ATOM 1959 C C . GLY A 1 259 ? 2.855 4.176 4.938 1 98 259 GLY A C 1
ATOM 1960 O O . GLY A 1 259 ? 2.945 4.879 3.928 1 98 259 GLY A O 1
ATOM 1961 N N . VAL A 1 260 ? 2.127 3.086 4.969 1 98.12 260 VAL A N 1
ATOM 1962 C CA . VAL A 1 260 ? 1.676 2.393 3.766 1 98.12 260 VAL A CA 1
ATOM 1963 C C . VAL A 1 260 ? 0.718 3.285 2.98 1 98.12 260 VAL A C 1
ATOM 1965 O O . VAL A 1 260 ? 0.834 3.41 1.759 1 98.12 260 VAL A O 1
ATOM 1968 N N . ALA A 1 261 ? -0.247 3.926 3.682 1 98.19 261 ALA A N 1
ATOM 1969 C CA . ALA A 1 261 ? -1.249 4.723 2.979 1 98.19 261 ALA A CA 1
ATOM 1970 C C . ALA A 1 261 ? -0.603 5.902 2.256 1 98.19 261 ALA A C 1
ATOM 1972 O O . ALA A 1 261 ? -0.891 6.152 1.083 1 98.19 261 ALA A O 1
ATOM 1973 N N . ASP A 1 262 ? 0.241 6.598 2.975 1 98.31 262 ASP A N 1
ATOM 1974 C CA . ASP A 1 262 ? 0.913 7.758 2.393 1 98.31 262 ASP A CA 1
ATOM 1975 C C . ASP A 1 262 ? 1.848 7.336 1.261 1 98.31 262 ASP A C 1
ATOM 1977 O O . ASP A 1 262 ? 1.965 8.039 0.253 1 98.31 262 ASP A O 1
ATOM 1981 N N . LEU A 1 263 ? 2.512 6.246 1.426 1 98.56 263 LEU A N 1
ATOM 1982 C CA . LEU A 1 263 ? 3.408 5.715 0.405 1 98.56 263 LEU A CA 1
ATOM 1983 C C . LEU A 1 263 ? 2.645 5.398 -0.877 1 98.56 263 LEU A C 1
ATOM 1985 O O . LEU A 1 263 ? 3.078 5.77 -1.971 1 98.56 263 LEU A O 1
ATOM 1989 N N . ILE A 1 264 ? 1.495 4.762 -0.755 1 97.88 264 ILE A N 1
ATOM 1990 C CA . ILE A 1 264 ? 0.667 4.395 -1.897 1 97.88 264 ILE A CA 1
ATOM 1991 C C . ILE A 1 264 ? 0.213 5.652 -2.633 1 97.88 264 ILE A C 1
ATOM 1993 O O . ILE A 1 264 ? 0.392 5.766 -3.848 1 97.88 264 ILE A O 1
ATOM 1997 N N . THR A 1 265 ? -0.322 6.605 -1.902 1 97.12 265 THR A N 1
ATOM 1998 C CA . THR A 1 265 ? -0.829 7.832 -2.508 1 97.12 265 THR A CA 1
ATOM 1999 C C . THR A 1 265 ? 0.281 8.562 -3.256 1 97.12 265 THR A C 1
ATOM 2001 O O . THR A 1 265 ? 0.073 9.047 -4.371 1 97.12 265 THR A O 1
ATOM 2004 N N . THR A 1 266 ? 1.428 8.625 -2.668 1 97.62 266 THR A N 1
ATOM 2005 C CA . THR A 1 266 ? 2.557 9.336 -3.254 1 97.62 266 THR A CA 1
ATOM 2006 C C . THR A 1 266 ? 3.064 8.617 -4.5 1 97.62 266 THR A C 1
ATOM 2008 O O . THR A 1 266 ? 3.492 9.258 -5.461 1 97.62 266 THR A O 1
ATOM 2011 N N . CYS A 1 267 ? 3.004 7.316 -4.582 1 98.31 267 CYS A N 1
ATOM 2012 C CA . CYS A 1 267 ? 3.543 6.523 -5.68 1 98.31 267 CYS A CA 1
ATOM 2013 C C . CYS A 1 267 ? 2.561 6.465 -6.844 1 98.31 267 CYS A C 1
ATOM 2015 O O . CYS A 1 267 ? 2.932 6.082 -7.957 1 98.31 267 CYS A O 1
ATOM 2017 N N . TYR A 1 268 ? 1.313 6.867 -6.637 1 96.44 268 TYR A N 1
ATOM 2018 C CA . TYR A 1 268 ? 0.337 6.773 -7.715 1 96.44 268 TYR A CA 1
ATOM 2019 C C . TYR A 1 268 ? -0.146 8.156 -8.141 1 96.44 268 TYR A C 1
ATOM 2021 O O . TYR A 1 268 ? -0.442 8.391 -9.312 1 96.44 268 TYR A O 1
ATOM 2029 N N . ALA A 1 269 ? -0.161 9.133 -7.164 1 92.56 269 ALA A N 1
ATOM 2030 C CA . ALA A 1 269 ? -0.783 10.414 -7.496 1 92.56 269 ALA A CA 1
ATOM 2031 C C . ALA A 1 269 ? 0.179 11.57 -7.246 1 92.56 269 ALA A C 1
ATOM 2033 O O . ALA A 1 269 ? -0.117 12.719 -7.598 1 92.56 269 ALA A O 1
ATOM 2034 N N . GLY A 1 270 ? 1.355 11.422 -6.797 1 93.06 270 GLY A N 1
ATOM 2035 C CA . GLY A 1 270 ? 2.236 12.484 -6.355 1 93.06 270 GLY A CA 1
ATOM 2036 C C . GLY A 1 270 ? 3.07 13.078 -7.477 1 93.06 270 GLY A C 1
ATOM 2037 O O . GLY A 1 270 ? 3.24 12.445 -8.523 1 93.06 270 GLY A O 1
ATOM 2038 N N . ARG A 1 271 ? 3.598 14.211 -7.246 1 94.5 271 ARG A N 1
ATOM 2039 C CA . ARG A 1 271 ? 4.43 14.922 -8.211 1 94.5 271 ARG A CA 1
ATOM 2040 C C . ARG A 1 271 ? 5.75 14.195 -8.43 1 94.5 271 ARG A C 1
ATOM 2042 O O . ARG A 1 271 ? 6.285 14.195 -9.547 1 94.5 271 ARG A O 1
ATOM 2049 N N . ASN A 1 272 ? 6.305 13.57 -7.355 1 96.81 272 ASN A N 1
ATOM 2050 C CA . ASN A 1 272 ? 7.551 12.82 -7.496 1 96.81 272 ASN A CA 1
ATOM 2051 C C . ASN A 1 272 ? 7.418 11.703 -8.523 1 96.81 272 ASN A C 1
ATOM 2053 O O . ASN A 1 272 ? 8.289 11.531 -9.375 1 96.81 272 ASN A O 1
ATOM 2057 N N . ARG A 1 273 ? 6.34 10.977 -8.453 1 98.06 273 ARG A N 1
ATOM 2058 C CA . ARG A 1 273 ? 6.082 9.898 -9.398 1 98.06 273 ARG A CA 1
ATOM 2059 C C . ARG A 1 273 ? 5.898 10.43 -10.812 1 98.06 273 ARG A C 1
ATOM 2061 O O . ARG A 1 273 ? 6.488 9.906 -11.758 1 98.06 273 ARG A O 1
ATOM 2068 N N . LYS A 1 274 ? 5.121 11.5 -10.992 1 97.69 274 LYS A N 1
ATOM 2069 C CA . LYS A 1 274 ? 4.801 12.055 -12.305 1 97.69 274 LYS A CA 1
ATOM 2070 C C . LYS A 1 274 ? 6.055 12.562 -13.008 1 97.69 274 LYS A C 1
ATOM 2072 O O . LYS A 1 274 ? 6.27 12.273 -14.188 1 97.69 274 LYS A O 1
ATOM 2077 N N . VAL A 1 275 ? 6.844 13.32 -12.297 1 98.25 275 VAL A N 1
ATOM 2078 C CA . VAL A 1 275 ? 8.047 13.898 -12.883 1 98.25 275 VAL A CA 1
ATOM 2079 C C . VAL A 1 275 ? 9.055 12.797 -13.188 1 98.25 275 VAL A C 1
ATOM 2081 O O . VAL A 1 275 ? 9.727 12.836 -14.219 1 98.25 275 VAL A O 1
ATOM 2084 N N . ALA A 1 276 ? 9.148 11.812 -12.297 1 98.56 276 ALA A N 1
ATOM 2085 C CA . ALA A 1 276 ? 10.07 10.703 -12.508 1 98.56 276 ALA A CA 1
ATOM 2086 C C . ALA A 1 276 ? 9.672 9.883 -13.734 1 98.56 276 ALA A C 1
ATOM 2088 O O . ALA A 1 276 ? 10.531 9.375 -14.461 1 98.56 276 ALA A O 1
ATOM 2089 N N . GLU A 1 277 ? 8.367 9.703 -13.945 1 98.56 277 GLU A N 1
ATOM 2090 C CA . GLU A 1 277 ? 7.883 9.031 -15.148 1 98.56 277 GLU A CA 1
ATOM 2091 C C . GLU A 1 277 ? 8.344 9.766 -16.406 1 98.56 277 GLU A C 1
ATOM 2093 O O . GLU A 1 277 ? 8.836 9.141 -17.344 1 98.56 277 GLU A O 1
ATOM 2098 N N . ALA A 1 278 ? 8.195 11.086 -16.375 1 98.56 278 ALA A N 1
ATOM 2099 C CA . ALA A 1 278 ? 8.625 11.906 -17.516 1 98.56 278 ALA A CA 1
ATOM 2100 C C . ALA A 1 278 ? 10.141 11.844 -17.688 1 98.56 278 ALA A C 1
ATOM 2102 O O . ALA A 1 278 ? 10.633 11.789 -18.812 1 98.56 278 ALA A O 1
ATOM 2103 N N . PHE A 1 279 ? 10.836 11.898 -16.609 1 98.44 279 PHE A N 1
ATOM 2104 C CA . PHE A 1 279 ? 12.289 11.781 -16.625 1 98.44 279 PHE A CA 1
ATOM 2105 C C . PHE A 1 279 ? 12.719 10.516 -17.359 1 98.44 279 PHE A C 1
ATOM 2107 O O . PHE A 1 279 ? 13.547 10.57 -18.266 1 98.44 279 PHE A O 1
ATOM 2114 N N . ALA A 1 280 ? 12.109 9.398 -16.984 1 97.81 280 ALA A N 1
ATOM 2115 C CA . ALA A 1 280 ? 12.445 8.109 -17.562 1 97.81 280 ALA A CA 1
ATOM 2116 C C . ALA A 1 280 ? 12.023 8.039 -19.031 1 97.81 280 ALA A C 1
ATOM 2118 O O . ALA A 1 280 ? 12.719 7.453 -19.859 1 97.81 280 ALA A O 1
ATOM 2119 N N . ALA A 1 281 ? 10.938 8.648 -19.391 1 97.69 281 ALA A N 1
ATOM 2120 C CA . ALA A 1 281 ? 10.344 8.539 -20.719 1 97.69 281 ALA A CA 1
ATOM 2121 C C . ALA A 1 281 ? 11.055 9.445 -21.719 1 97.69 281 ALA A C 1
ATOM 2123 O O . ALA A 1 281 ? 11.164 9.117 -22.906 1 97.69 281 ALA A O 1
ATOM 2124 N N . THR A 1 282 ? 11.602 10.602 -21.266 1 96.75 282 THR A N 1
ATOM 2125 C CA . THR A 1 282 ? 12.031 11.625 -22.203 1 96.75 282 THR A CA 1
ATOM 2126 C C . THR A 1 282 ? 13.547 11.797 -22.172 1 96.75 282 THR A C 1
ATOM 2128 O O . THR A 1 282 ? 14.141 12.312 -23.125 1 96.75 282 THR A O 1
ATOM 2131 N N . GLY A 1 283 ? 14.156 11.523 -21.016 1 94.75 283 GLY A N 1
ATOM 2132 C CA . GLY A 1 283 ? 15.578 11.766 -20.844 1 94.75 283 GLY A CA 1
ATOM 2133 C C . GLY A 1 283 ? 15.898 13.203 -20.453 1 94.75 283 GLY A C 1
ATOM 2134 O O . GLY A 1 283 ? 17.062 13.562 -20.297 1 94.75 283 GLY A O 1
ATOM 2135 N N . LYS A 1 284 ? 14.867 13.992 -20.266 1 96.44 284 LYS A N 1
ATOM 2136 C CA . LYS A 1 284 ? 15.094 15.359 -19.797 1 96.44 284 LYS A CA 1
ATOM 2137 C C . LYS A 1 284 ? 15.641 15.375 -18.375 1 96.44 284 LYS A C 1
ATOM 2139 O O . LYS A 1 284 ? 15.453 14.414 -17.625 1 96.44 284 LYS A O 1
ATOM 2144 N N . THR A 1 285 ? 16.25 16.453 -18.062 1 96.06 285 THR A N 1
ATOM 2145 C CA . THR A 1 285 ? 16.797 16.562 -16.703 1 96.06 285 THR A CA 1
ATOM 2146 C C . THR A 1 285 ? 15.688 16.875 -15.703 1 96.06 285 THR A C 1
ATOM 2148 O O . THR A 1 285 ? 14.617 17.359 -16.078 1 96.06 285 THR A O 1
ATOM 2151 N N . ILE A 1 286 ? 15.93 16.609 -14.469 1 95.38 286 ILE A N 1
ATOM 2152 C CA . ILE A 1 286 ? 14.984 16.906 -13.391 1 95.38 286 ILE A CA 1
ATOM 2153 C C . ILE A 1 286 ? 14.695 18.406 -13.367 1 95.38 286 ILE A C 1
ATOM 2155 O O . ILE A 1 286 ? 13.539 18.828 -13.219 1 95.38 286 ILE A O 1
ATOM 2159 N N . GLU A 1 287 ? 15.695 19.203 -13.531 1 94.62 287 GLU A N 1
ATOM 2160 C CA . GLU A 1 287 ? 15.547 20.656 -13.508 1 94.62 287 GLU A CA 1
ATOM 2161 C C . GLU A 1 287 ? 14.617 21.141 -14.625 1 94.62 287 GLU A C 1
ATOM 2163 O O . GLU A 1 287 ? 13.758 21.984 -14.398 1 94.62 287 GLU A O 1
ATOM 2168 N N . GLU A 1 288 ? 14.797 20.625 -15.789 1 96.81 288 GLU A N 1
ATOM 2169 C CA . GLU A 1 288 ? 13.938 20.969 -16.922 1 96.81 288 GLU A CA 1
ATOM 2170 C C . GLU A 1 288 ? 12.484 20.578 -16.641 1 96.81 288 GLU A C 1
ATOM 2172 O O . GLU A 1 288 ? 11.57 21.359 -16.922 1 96.81 288 GLU A O 1
ATOM 2177 N N . LEU A 1 289 ? 12.352 19.422 -16.078 1 97.25 289 LEU A N 1
ATOM 2178 C CA . LEU A 1 289 ? 11 18.922 -15.836 1 97.25 289 LEU A CA 1
ATOM 2179 C C . LEU A 1 289 ? 10.328 19.688 -14.703 1 97.25 289 LEU A C 1
ATOM 2181 O O . LEU A 1 289 ? 9.117 19.891 -14.719 1 97.25 289 LEU A O 1
ATOM 2185 N N . GLU A 1 290 ? 11.094 20.078 -13.68 1 95 290 GLU A N 1
ATOM 2186 C CA . GLU A 1 290 ? 10.562 20.938 -12.633 1 95 290 GLU A CA 1
ATOM 2187 C C . GLU A 1 290 ? 10.008 22.234 -13.219 1 95 290 GLU A C 1
ATOM 2189 O O . GLU A 1 290 ? 8.945 22.703 -12.812 1 95 290 GLU A O 1
ATOM 2194 N N . LYS A 1 291 ? 10.68 22.812 -14.125 1 95 291 LYS A N 1
ATOM 2195 C CA . LYS A 1 291 ? 10.25 24.047 -14.781 1 95 291 LYS A CA 1
ATOM 2196 C C . LYS A 1 291 ? 9.008 23.797 -15.633 1 95 291 LYS A C 1
ATOM 2198 O O . LYS A 1 291 ? 8.047 24.578 -15.57 1 95 291 LYS A O 1
ATOM 2203 N N . GLU A 1 292 ? 8.984 22.703 -16.359 1 96.44 292 GLU A N 1
ATOM 2204 C CA . GLU A 1 292 ? 7.938 22.438 -17.344 1 96.44 292 GLU A CA 1
ATOM 2205 C C . GLU A 1 292 ? 6.664 21.938 -16.656 1 96.44 292 GLU A C 1
ATOM 2207 O O . GLU A 1 292 ? 5.555 22.266 -17.078 1 96.44 292 GLU A O 1
ATOM 2212 N N . MET A 1 293 ? 6.883 21.156 -15.586 1 95.75 293 MET A N 1
ATOM 2213 C CA . MET A 1 293 ? 5.73 20.422 -15.062 1 95.75 293 MET A CA 1
ATOM 2214 C C . MET A 1 293 ? 5.285 21.016 -13.727 1 95.75 293 MET A C 1
ATOM 2216 O O . MET A 1 293 ? 4.141 20.812 -13.305 1 95.75 293 MET A O 1
ATOM 2220 N N . LEU A 1 294 ? 6.164 21.688 -13.039 1 92 294 LEU A N 1
ATOM 2221 C CA . LEU A 1 294 ? 5.84 22.125 -11.68 1 92 294 LEU A CA 1
ATOM 2222 C C . LEU A 1 294 ? 6.023 23.625 -11.531 1 92 294 LEU A C 1
ATOM 2224 O O . LEU A 1 294 ? 6.113 24.125 -10.406 1 92 294 LEU A O 1
ATOM 2228 N N . ASN A 1 295 ? 6.133 24.375 -12.57 1 88.38 295 ASN A N 1
ATOM 2229 C CA . ASN A 1 295 ? 6.312 25.812 -12.562 1 88.38 295 ASN A CA 1
ATOM 2230 C C . ASN A 1 295 ? 7.496 26.234 -11.688 1 88.38 295 ASN A C 1
ATOM 2232 O O . ASN A 1 295 ? 7.402 27.188 -10.922 1 88.38 295 ASN A O 1
ATOM 2236 N N . GLY A 1 296 ? 8.469 25.375 -11.68 1 83.88 296 GLY A N 1
ATOM 2237 C CA . GLY A 1 296 ? 9.711 25.719 -11.008 1 83.88 296 GLY A CA 1
ATOM 2238 C C . GLY A 1 296 ? 9.805 25.156 -9.602 1 83.88 296 GLY A C 1
ATOM 2239 O O . GLY A 1 2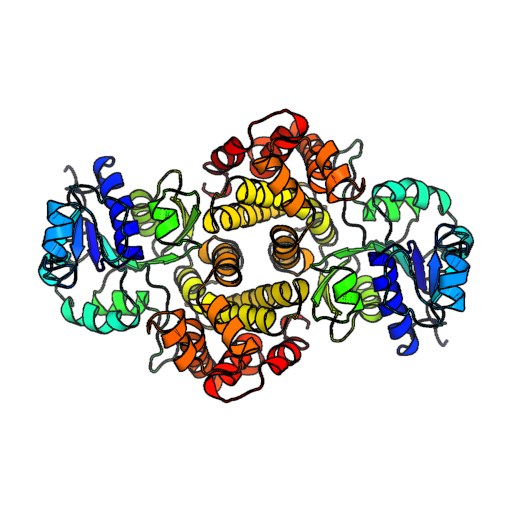96 ? 10.852 25.234 -8.961 1 83.88 296 GLY A O 1
ATOM 2240 N N . GLN A 1 297 ? 8.758 24.578 -9.102 1 84.19 297 GLN A N 1
ATOM 2241 C CA . GLN A 1 297 ? 8.812 23.953 -7.785 1 84.19 297 GLN A CA 1
ATOM 2242 C C . GLN A 1 297 ? 9.742 22.734 -7.789 1 84.19 297 GLN A C 1
ATOM 2244 O O . GLN A 1 297 ? 9.758 21.969 -8.75 1 84.19 297 GLN A O 1
ATOM 2249 N N . LYS A 1 298 ? 10.477 22.609 -6.727 1 85.5 298 LYS A N 1
ATOM 2250 C CA . LYS A 1 298 ? 11.453 21.531 -6.629 1 85.5 298 LYS A CA 1
ATOM 2251 C C . LYS A 1 298 ? 10.781 20.234 -6.172 1 85.5 298 LYS A C 1
ATOM 2253 O O . LYS A 1 298 ? 9.836 20.25 -5.383 1 85.5 298 LYS A O 1
ATOM 2258 N N . LEU A 1 299 ? 11.391 19.188 -6.742 1 91.44 299 LEU A N 1
ATOM 2259 C CA . LEU A 1 299 ? 10.977 17.859 -6.297 1 91.44 299 LEU A CA 1
ATOM 2260 C C . LEU A 1 299 ? 11.656 17.484 -4.98 1 91.44 299 LEU A C 1
ATOM 2262 O O . LEU A 1 299 ? 12.836 17.781 -4.777 1 91.44 299 LEU A O 1
ATOM 2266 N N . GLN A 1 300 ? 10.953 16.859 -4.137 1 91.94 300 GLN A N 1
ATOM 2267 C CA . GLN A 1 300 ? 11.492 16.469 -2.838 1 91.94 300 GLN A CA 1
ATOM 2268 C C . GLN A 1 300 ? 12.188 15.117 -2.918 1 91.94 300 GLN A C 1
ATOM 2270 O O . GLN A 1 300 ? 13.148 14.859 -2.182 1 91.94 300 GLN A O 1
ATOM 2275 N N . GLY A 1 301 ? 11.773 14.203 -3.807 1 96.38 301 GLY A N 1
ATOM 2276 C CA . GLY A 1 301 ? 12.289 12.852 -3.91 1 96.38 301 GLY A CA 1
ATOM 2277 C C . GLY A 1 301 ? 13.781 12.797 -4.188 1 96.38 301 GLY A C 1
ATOM 2278 O O . GLY A 1 301 ? 14.547 12.242 -3.395 1 96.38 301 GLY A O 1
ATOM 2279 N N . PRO A 1 302 ? 14.188 13.43 -5.262 1 96.75 302 PRO A N 1
ATOM 2280 C CA . PRO A 1 302 ? 15.617 13.461 -5.566 1 96.75 302 PRO A CA 1
ATOM 2281 C C . PRO A 1 302 ? 16.438 14.125 -4.461 1 96.75 302 PRO A C 1
ATOM 2283 O O . PRO A 1 302 ? 17.484 13.594 -4.066 1 96.75 302 PRO A O 1
ATOM 2286 N N . GLN A 1 303 ? 15.969 15.188 -3.93 1 94 303 GLN A N 1
ATOM 2287 C CA . GLN A 1 303 ? 16.703 15.883 -2.873 1 94 303 GLN A CA 1
ATOM 2288 C C . GLN A 1 303 ? 16.828 15 -1.63 1 94 303 GLN A C 1
ATOM 2290 O O . GLN A 1 303 ? 17.906 14.938 -1.021 1 94 303 GLN A O 1
ATOM 2295 N N . THR A 1 304 ? 15.75 14.375 -1.217 1 96.31 304 THR A N 1
ATOM 2296 C CA . THR A 1 304 ? 15.781 13.477 -0.069 1 96.31 304 THR A CA 1
ATOM 2297 C C . THR A 1 304 ? 16.719 12.305 -0.326 1 96.31 304 THR A C 1
ATOM 2299 O O . THR A 1 304 ? 17.438 11.859 0.58 1 96.31 304 THR A O 1
ATOM 2302 N N . SER A 1 305 ? 16.719 11.773 -1.573 1 97.56 305 SER A N 1
ATOM 2303 C CA . SER A 1 305 ? 17.609 10.68 -1.908 1 97.56 305 SER A CA 1
ATOM 2304 C C . SER A 1 305 ? 19.078 11.094 -1.751 1 97.56 305 SER A C 1
ATOM 2306 O O . SER A 1 305 ? 19.906 10.289 -1.323 1 97.56 305 SER A O 1
ATOM 2308 N N . ALA A 1 306 ? 19.391 12.352 -2.09 1 95.81 306 ALA A N 1
ATOM 2309 C CA . ALA A 1 306 ? 20.75 12.867 -1.924 1 95.81 306 ALA A CA 1
ATOM 2310 C C . ALA A 1 306 ? 21.141 12.93 -0.449 1 95.81 306 ALA A C 1
ATOM 2312 O O . ALA A 1 306 ? 22.25 12.57 -0.08 1 95.81 306 ALA A O 1
ATOM 2313 N N . GLN A 1 307 ? 20.219 13.406 0.361 1 95.12 307 GLN A N 1
ATOM 2314 C CA . GLN A 1 307 ? 20.469 13.469 1.797 1 95.12 307 GLN A CA 1
ATOM 2315 C C . GLN A 1 307 ? 20.688 12.07 2.381 1 95.12 307 GLN A C 1
ATOM 2317 O O . GLN A 1 307 ? 21.641 11.852 3.139 1 95.12 307 GLN A O 1
ATOM 2322 N N . VAL A 1 308 ? 19.828 11.125 2.004 1 97 308 VAL A N 1
ATOM 2323 C CA . VAL A 1 308 ? 19.906 9.75 2.492 1 97 308 VAL A CA 1
ATOM 2324 C C . VAL A 1 308 ? 21.219 9.117 2.039 1 97 308 VAL A C 1
ATOM 2326 O O . VAL A 1 308 ? 21.891 8.445 2.824 1 97 308 VAL A O 1
ATOM 2329 N N . TYR A 1 309 ? 21.578 9.352 0.812 1 96.94 309 TYR A N 1
ATOM 2330 C CA . TYR A 1 309 ? 22.844 8.852 0.279 1 96.94 309 TYR A CA 1
ATOM 2331 C C . TYR A 1 309 ? 24.016 9.359 1.094 1 96.94 309 TYR A C 1
ATOM 2333 O O . TYR A 1 309 ? 24.938 8.602 1.428 1 96.94 309 TYR A O 1
ATOM 2341 N N . GLY A 1 310 ? 23.984 10.625 1.409 1 95.75 310 GLY A N 1
ATOM 2342 C CA . GLY A 1 310 ? 25.031 11.234 2.209 1 95.75 310 GLY A CA 1
ATOM 2343 C C . GLY A 1 310 ? 25.125 10.656 3.609 1 95.75 310 GLY A C 1
ATOM 2344 O O . GLY A 1 310 ? 26.203 10.609 4.199 1 95.75 310 GLY A O 1
ATOM 2345 N N . ILE A 1 311 ? 24.062 10.188 4.148 1 95.44 311 ILE A N 1
ATOM 2346 C CA . ILE A 1 311 ? 24.016 9.594 5.48 1 95.44 311 ILE A CA 1
ATOM 2347 C C . ILE A 1 311 ? 24.5 8.148 5.422 1 95.44 311 ILE A C 1
ATOM 2349 O O . ILE A 1 311 ? 25.234 7.699 6.312 1 95.44 311 ILE A O 1
ATOM 2353 N N . LEU A 1 312 ? 24.141 7.402 4.383 1 96.94 312 LEU A N 1
ATOM 2354 C CA . LEU A 1 312 ? 24.391 5.973 4.273 1 96.94 312 LEU A CA 1
ATOM 2355 C C . LEU A 1 312 ? 25.844 5.711 3.875 1 96.94 312 LEU A C 1
ATOM 2357 O O . LEU A 1 312 ? 26.469 4.766 4.359 1 96.94 312 LEU A O 1
ATOM 2361 N N . LYS A 1 313 ? 26.422 6.523 3.021 1 96.38 313 LYS A N 1
ATOM 2362 C CA . LYS A 1 313 ? 27.703 6.273 2.395 1 96.38 313 LYS A CA 1
ATOM 2363 C C . LYS A 1 313 ? 28.828 6.223 3.436 1 96.38 313 LYS A C 1
ATOM 2365 O O . LYS A 1 313 ? 29.594 5.254 3.486 1 96.38 313 LYS A O 1
ATOM 2370 N N . PRO A 1 314 ? 28.953 7.227 4.285 1 95.25 314 PRO A N 1
ATOM 2371 C CA . PRO A 1 314 ? 30.031 7.176 5.273 1 95.25 314 PRO A CA 1
ATOM 2372 C C . PRO A 1 314 ? 29.906 5.992 6.23 1 95.25 314 PRO A C 1
ATOM 2374 O O . PRO A 1 314 ? 30.891 5.59 6.852 1 95.25 314 PRO A O 1
ATOM 2377 N N . LYS A 1 315 ? 28.75 5.395 6.367 1 94.81 315 LYS A N 1
ATOM 2378 C CA . LYS A 1 315 ? 28.516 4.297 7.297 1 94.81 315 LYS A CA 1
ATOM 2379 C C . LYS A 1 315 ? 28.625 2.945 6.598 1 94.81 315 LYS A C 1
ATOM 2381 O O . LYS A 1 315 ? 28.438 1.898 7.223 1 94.81 315 LYS A O 1
ATOM 2386 N N . GLY A 1 316 ? 28.859 2.951 5.285 1 97.12 316 GLY A N 1
ATOM 2387 C CA . GLY A 1 316 ? 29 1.719 4.523 1 97.12 316 GLY A CA 1
ATOM 2388 C C . GLY A 1 316 ? 27.703 0.946 4.395 1 97.12 316 GLY A C 1
ATOM 2389 O O . GLY A 1 316 ? 27.703 -0.287 4.406 1 97.12 316 GLY A O 1
ATOM 2390 N N . LEU A 1 317 ? 26.578 1.607 4.281 1 97.38 317 LEU A N 1
ATOM 2391 C CA . LEU A 1 317 ? 25.281 0.94 4.348 1 97.38 317 LEU A CA 1
ATOM 2392 C C . LEU A 1 317 ? 24.578 0.994 2.996 1 97.38 317 LEU A C 1
ATOM 2394 O O . LEU A 1 317 ? 23.406 0.61 2.885 1 97.38 317 LEU A O 1
ATOM 2398 N N . LEU A 1 318 ? 25.234 1.425 1.933 1 97.5 318 LEU A N 1
ATOM 2399 C CA . LEU A 1 318 ? 24.594 1.613 0.636 1 97.5 318 LEU A CA 1
ATOM 2400 C C . LEU A 1 318 ? 24.016 0.299 0.116 1 97.5 318 LEU A C 1
ATOM 2402 O O . LEU A 1 318 ? 22.922 0.276 -0.458 1 97.5 318 LEU A O 1
ATOM 2406 N N . ASP A 1 319 ? 24.625 -0.809 0.354 1 95.88 319 ASP A N 1
ATOM 2407 C CA . ASP A 1 319 ? 24.219 -2.111 -0.159 1 95.88 319 ASP A CA 1
ATOM 2408 C C . ASP A 1 319 ? 22.938 -2.586 0.52 1 95.88 319 ASP A C 1
ATOM 2410 O O . ASP A 1 319 ? 22.219 -3.449 -0.007 1 95.88 319 ASP A O 1
ATOM 2414 N N . LYS A 1 320 ? 22.641 -2.023 1.652 1 96.88 320 LYS A N 1
ATOM 2415 C CA . LYS A 1 320 ? 21.438 -2.402 2.398 1 96.88 320 LYS A CA 1
ATOM 2416 C C . LYS A 1 320 ? 20.219 -1.643 1.893 1 96.88 320 LYS A C 1
ATOM 2418 O O . LYS A 1 320 ? 19.078 -2.002 2.213 1 96.88 320 LYS A O 1
ATOM 2423 N N . PHE A 1 321 ? 20.469 -0.619 1.069 1 98.25 321 PHE A N 1
ATOM 2424 C CA . PHE A 1 321 ? 19.391 0.236 0.574 1 98.25 321 PHE A CA 1
ATOM 2425 C C . PHE A 1 321 ? 19.5 0.417 -0.935 1 98.25 321 PHE A C 1
ATOM 2427 O O . PHE A 1 321 ? 19.688 1.535 -1.419 1 98.25 321 PHE A O 1
ATOM 2434 N N . PRO A 1 322 ? 19.312 -0.65 -1.676 1 97.94 322 PRO A N 1
ATOM 2435 C CA . PRO A 1 322 ? 19.547 -0.6 -3.121 1 97.94 322 PRO A CA 1
ATOM 2436 C C . PRO A 1 322 ? 18.625 0.39 -3.834 1 97.94 322 PRO A C 1
ATOM 2438 O O . PRO A 1 322 ? 19.062 1.081 -4.762 1 97.94 322 PRO A O 1
ATOM 2441 N N . LEU A 1 323 ? 17.391 0.477 -3.467 1 98.44 323 LEU A N 1
ATOM 2442 C CA . LEU A 1 323 ? 16.469 1.383 -4.145 1 98.44 323 LEU A CA 1
ATOM 2443 C C . LEU A 1 323 ? 16.844 2.838 -3.881 1 98.44 323 LEU A C 1
ATOM 2445 O O . LEU A 1 323 ? 16.953 3.635 -4.816 1 98.44 323 LEU A O 1
ATOM 2449 N N . PHE A 1 324 ? 17.031 3.201 -2.561 1 98.62 324 PHE A N 1
ATOM 2450 C CA . PHE A 1 324 ? 17.422 4.562 -2.205 1 98.62 324 PHE A CA 1
ATOM 2451 C C . PHE A 1 324 ? 18.703 4.973 -2.914 1 98.62 324 PHE A C 1
ATOM 2453 O O . PHE A 1 324 ? 18.797 6.078 -3.451 1 98.62 324 PHE A O 1
ATOM 2460 N N . THR A 1 325 ? 19.641 4.051 -2.938 1 98.44 325 THR A N 1
ATOM 2461 C CA . THR A 1 325 ? 20.938 4.305 -3.568 1 98.44 325 THR A CA 1
ATOM 2462 C C . THR A 1 325 ? 20.781 4.488 -5.074 1 98.44 325 THR A C 1
ATOM 2464 O O . THR A 1 325 ? 21.328 5.426 -5.652 1 98.44 325 THR A O 1
ATOM 2467 N N . ALA A 1 326 ? 20 3.637 -5.707 1 98.31 326 ALA A N 1
ATOM 2468 C CA . ALA A 1 326 ? 19.797 3.697 -7.152 1 98.31 326 ALA A CA 1
ATOM 2469 C C . ALA A 1 326 ? 19.109 5 -7.559 1 98.31 326 ALA A C 1
ATOM 2471 O O . ALA A 1 326 ? 19.484 5.613 -8.562 1 98.31 326 ALA A O 1
ATOM 2472 N N . VAL A 1 327 ? 18.141 5.441 -6.805 1 98.56 327 VAL A N 1
ATOM 2473 C CA . VAL A 1 327 ? 17.406 6.668 -7.129 1 98.56 327 VAL A CA 1
ATOM 2474 C C . VAL A 1 327 ? 18.375 7.855 -7.125 1 98.56 327 VAL A C 1
ATOM 2476 O O . VAL A 1 327 ? 18.344 8.688 -8.039 1 98.56 327 VAL A O 1
ATOM 2479 N N . TYR A 1 328 ? 19.266 7.934 -6.125 1 98.25 328 TYR A N 1
ATOM 2480 C CA . TYR A 1 328 ? 20.25 9.008 -6.07 1 98.25 328 TYR A CA 1
ATOM 2481 C C . TYR A 1 328 ? 21.172 8.961 -7.273 1 98.25 328 TYR A C 1
ATOM 2483 O O . TYR A 1 328 ? 21.391 9.977 -7.938 1 98.25 328 TYR A O 1
ATOM 2491 N N . GLN A 1 329 ? 21.672 7.805 -7.551 1 98.31 329 GLN A N 1
ATOM 2492 C CA . GLN A 1 329 ? 22.672 7.66 -8.609 1 98.31 329 GLN A CA 1
ATOM 2493 C C . GLN A 1 329 ? 22.062 7.961 -9.977 1 98.31 329 GLN A C 1
ATOM 2495 O O . GLN A 1 329 ? 22.734 8.508 -10.859 1 98.31 329 GLN A O 1
ATOM 2500 N N . ILE A 1 330 ? 20.812 7.625 -10.156 1 98.19 330 ILE A N 1
ATOM 2501 C CA . ILE A 1 330 ? 20.125 7.883 -11.422 1 98.19 330 ILE A CA 1
ATOM 2502 C C . ILE A 1 330 ? 19.859 9.383 -11.562 1 98.19 330 ILE A C 1
ATOM 2504 O O . ILE A 1 330 ? 20.109 9.961 -12.625 1 98.19 330 ILE A O 1
ATOM 2508 N N . CYS A 1 331 ? 19.469 10.039 -10.516 1 97.25 331 CYS A N 1
ATOM 2509 C CA . CYS A 1 331 ? 19.078 11.445 -10.562 1 97.25 331 CYS A CA 1
ATOM 2510 C C . CYS A 1 331 ? 20.312 12.344 -10.656 1 97.25 331 CYS A C 1
ATOM 2512 O O . CYS A 1 331 ? 20.266 13.414 -11.273 1 97.25 331 CYS A O 1
ATOM 2514 N N . TYR A 1 332 ? 21.484 11.891 -10.086 1 96.69 332 TYR A N 1
ATOM 2515 C CA . TYR A 1 332 ? 22.547 12.875 -9.906 1 96.69 332 TYR A CA 1
ATOM 2516 C C . TYR A 1 332 ? 23.859 12.375 -10.508 1 96.69 332 TYR A C 1
ATOM 2518 O O . TYR A 1 332 ? 24.766 13.172 -10.773 1 96.69 332 TYR A O 1
ATOM 2526 N N . GLU A 1 333 ? 23.938 11.055 -10.719 1 97.06 333 GLU A N 1
ATOM 2527 C CA . GLU A 1 333 ? 25.234 10.539 -11.172 1 97.06 333 GLU A CA 1
ATOM 2528 C C . GLU A 1 333 ? 25.125 9.945 -12.57 1 97.06 333 GLU A C 1
ATOM 2530 O O . GLU A 1 333 ? 26.062 9.281 -13.039 1 97.06 333 GLU A O 1
ATOM 2535 N N . GLY A 1 334 ? 24.062 10.031 -13.195 1 95.38 334 GLY A N 1
ATOM 2536 C CA . GLY A 1 334 ? 23.906 9.625 -14.586 1 95.38 334 GLY A CA 1
ATOM 2537 C C . GLY A 1 334 ? 23.734 8.125 -14.758 1 95.38 334 GLY A C 1
ATOM 2538 O O . GLY A 1 334 ? 23.891 7.602 -15.859 1 95.38 334 GLY A O 1
ATOM 2539 N N . ARG A 1 335 ? 23.453 7.469 -13.711 1 96.5 335 ARG A N 1
ATOM 2540 C CA . ARG A 1 335 ? 23.141 6.051 -13.836 1 96.5 335 ARG A CA 1
ATOM 2541 C C . ARG A 1 335 ? 21.891 5.836 -14.68 1 96.5 335 ARG A C 1
ATOM 2543 O O . ARG A 1 335 ? 20.891 6.547 -14.516 1 96.5 335 ARG A O 1
ATOM 2550 N N . PRO A 1 336 ? 21.953 4.836 -15.625 1 97.12 336 PRO A N 1
ATOM 2551 C CA . PRO A 1 336 ? 20.766 4.59 -16.453 1 97.12 336 PRO A CA 1
ATOM 2552 C C . PRO A 1 336 ? 19.562 4.156 -15.633 1 97.12 336 PRO A C 1
ATOM 2554 O O . PRO A 1 336 ? 19.703 3.367 -14.695 1 97.12 336 PRO A O 1
ATOM 2557 N N . VAL A 1 337 ? 18.406 4.699 -16.031 1 97.25 337 VAL A N 1
ATOM 2558 C CA . VAL A 1 337 ? 17.172 4.449 -15.297 1 97.25 337 VAL A CA 1
ATOM 2559 C C . VAL A 1 337 ? 16.859 2.953 -15.312 1 97.25 337 VAL A C 1
ATOM 2561 O O . VAL A 1 337 ? 16.359 2.408 -14.32 1 97.25 337 VAL A O 1
ATOM 2564 N N . GLU A 1 338 ? 17.203 2.217 -16.312 1 94.69 338 GLU A N 1
ATOM 2565 C CA . GLU A 1 338 ? 16.922 0.798 -16.5 1 94.69 338 GLU A CA 1
ATOM 2566 C C . GLU A 1 338 ? 17.625 -0.054 -15.461 1 94.69 338 GLU A C 1
ATOM 2568 O O . GLU A 1 338 ? 17.203 -1.171 -15.164 1 94.69 338 GLU A O 1
ATOM 2573 N N . GLU A 1 339 ? 18.625 0.501 -14.914 1 95.5 339 GLU A N 1
ATOM 2574 C CA . GLU A 1 339 ? 19.438 -0.265 -13.977 1 95.5 339 GLU A CA 1
ATOM 2575 C C . GLU A 1 339 ? 18.797 -0.309 -12.594 1 95.5 339 GLU A C 1
ATOM 2577 O O . GLU A 1 339 ? 19.203 -1.091 -11.734 1 95.5 339 GLU A O 1
ATOM 2582 N N . MET A 1 340 ? 17.766 0.479 -12.391 1 95.19 340 MET A N 1
ATOM 2583 C CA . MET A 1 340 ? 17.078 0.454 -11.094 1 95.19 340 MET A CA 1
ATOM 2584 C C . MET A 1 340 ? 16.562 -0.946 -10.781 1 95.19 340 MET A C 1
ATOM 2586 O O . MET A 1 340 ? 16.766 -1.447 -9.672 1 95.19 340 MET A O 1
ATOM 2590 N N . LEU A 1 341 ? 15.992 -1.578 -11.812 1 91.44 341 LEU A N 1
ATOM 2591 C CA . LEU A 1 341 ? 15.375 -2.885 -11.602 1 91.44 341 LEU A CA 1
ATOM 2592 C C . LEU A 1 341 ? 16.422 -3.943 -11.305 1 91.44 341 LEU A C 1
ATOM 2594 O O . LEU A 1 341 ? 16.219 -4.82 -10.461 1 91.44 341 LEU A O 1
ATOM 2598 N N . SER A 1 342 ? 17.562 -3.791 -11.984 1 91.19 342 SER A N 1
ATOM 2599 C CA . SER A 1 342 ? 18.656 -4.734 -11.758 1 91.19 342 SER A CA 1
ATOM 2600 C C . SER A 1 342 ? 19.172 -4.656 -10.32 1 91.19 342 SER A C 1
ATOM 2602 O O . SER A 1 342 ? 19.578 -5.668 -9.742 1 91.19 342 SER A O 1
ATOM 2604 N N . CYS A 1 343 ? 19.062 -3.52 -9.742 1 90.31 343 CYS A N 1
ATOM 2605 C CA . CYS A 1 343 ? 19.562 -3.311 -8.391 1 90.31 343 CYS A CA 1
ATOM 2606 C C . CYS A 1 343 ? 18.656 -3.967 -7.359 1 90.31 343 CYS A C 1
ATOM 2608 O O . CYS A 1 343 ? 19.078 -4.273 -6.246 1 90.31 343 CYS A O 1
ATOM 2610 N N . LEU A 1 344 ? 17.406 -4.266 -7.797 1 91.31 344 LEU A N 1
ATOM 2611 C CA . LEU A 1 344 ? 16.438 -4.777 -6.844 1 91.31 344 LEU A CA 1
ATOM 2612 C C . LEU A 1 344 ? 16.422 -6.301 -6.836 1 91.31 344 LEU A C 1
ATOM 2614 O O . LEU A 1 344 ? 15.914 -6.918 -5.898 1 91.31 344 LEU A O 1
ATOM 2618 N N . GLN A 1 345 ? 17.031 -6.914 -7.848 1 90.5 345 GLN A N 1
ATOM 2619 C CA . GLN A 1 345 ? 16.969 -8.359 -8.016 1 90.5 345 GLN A CA 1
ATOM 2620 C C . GLN A 1 345 ? 17.672 -9.07 -6.855 1 90.5 345 GLN A C 1
ATOM 2622 O O . GLN A 1 345 ? 17.328 -10.211 -6.527 1 90.5 345 GLN A O 1
ATOM 2627 N N . ASN A 1 346 ? 18.625 -8.375 -6.207 1 88.19 346 ASN A N 1
ATOM 2628 C CA . ASN A 1 346 ? 19.359 -8.961 -5.086 1 88.19 346 ASN A CA 1
ATOM 2629 C C . ASN A 1 346 ? 19.109 -8.188 -3.795 1 88.19 346 ASN A C 1
ATOM 2631 O O . ASN A 1 346 ? 20 -8.07 -2.957 1 88.19 346 ASN A O 1
ATOM 2635 N N . HIS A 1 347 ? 17.969 -7.641 -3.746 1 93.06 347 HIS A N 1
ATOM 2636 C CA . HIS A 1 347 ? 17.625 -6.875 -2.553 1 93.06 347 HIS A CA 1
ATOM 2637 C C . HIS A 1 347 ? 17.812 -7.715 -1.29 1 93.06 347 HIS A C 1
ATOM 2639 O O . HIS A 1 347 ? 17.469 -8.898 -1.274 1 93.06 347 HIS A O 1
ATOM 2645 N N . PRO A 1 348 ? 18.297 -7.199 -0.233 1 90.44 348 PRO A N 1
ATOM 2646 C CA . PRO A 1 348 ? 18.578 -7.938 1.001 1 90.44 348 PRO A CA 1
ATOM 2647 C C . PRO A 1 348 ? 17.328 -8.602 1.586 1 90.44 348 PRO A C 1
ATOM 2649 O O . PRO A 1 348 ? 17.453 -9.539 2.383 1 90.44 348 PRO A O 1
ATOM 2652 N N . GLU A 1 349 ? 16.203 -8.188 1.217 1 85.75 349 GLU A N 1
ATOM 2653 C CA . GLU A 1 349 ? 14.953 -8.727 1.75 1 85.75 349 GLU A CA 1
ATOM 2654 C C . GLU A 1 349 ? 14.711 -10.148 1.258 1 85.75 349 GLU A C 1
ATOM 2656 O O . GLU A 1 349 ? 13.867 -10.867 1.805 1 85.75 349 GLU A O 1
ATOM 2661 N N . TYR A 1 350 ? 15.375 -10.562 0.194 1 80.69 350 TYR A N 1
ATOM 2662 C CA . TYR A 1 350 ? 15.172 -11.906 -0.339 1 80.69 350 TYR A CA 1
ATOM 2663 C C . TYR A 1 350 ? 16.047 -12.922 0.385 1 80.69 350 TYR A C 1
ATOM 2665 O O . TYR A 1 350 ? 15.922 -14.125 0.164 1 80.69 350 TYR A O 1
ATOM 2673 N N . THR A 1 351 ? 17.016 -12.5 1.216 1 70.69 351 THR A N 1
ATOM 2674 C CA . THR A 1 351 ? 17.906 -13.398 1.943 1 70.69 351 THR A CA 1
ATOM 2675 C C . THR A 1 351 ? 17.391 -13.633 3.361 1 70.69 351 THR A C 1
ATOM 2677 O O . THR A 1 351 ? 16.781 -12.75 3.965 1 70.69 351 THR A O 1
ATOM 2680 N N . MET B 1 1 ? 23.281 -43.156 -2.996 1 37.16 1 MET B N 1
ATOM 2681 C CA . MET B 1 1 ? 22.188 -43.562 -3.885 1 37.16 1 MET B CA 1
ATOM 2682 C C . MET B 1 1 ? 21.578 -42.344 -4.574 1 37.16 1 MET B C 1
ATOM 2684 O O . MET B 1 1 ? 21.125 -41.406 -3.908 1 37.16 1 MET B O 1
ATOM 2688 N N . THR B 1 2 ? 21.906 -42 -5.789 1 48.81 2 THR B N 1
ATOM 2689 C CA . THR B 1 2 ? 21.641 -40.75 -6.473 1 48.81 2 THR B CA 1
ATOM 2690 C C . THR B 1 2 ? 20.141 -40.469 -6.57 1 48.81 2 THR B C 1
ATOM 2692 O O . THR B 1 2 ? 19.406 -41.281 -7.152 1 48.81 2 THR B O 1
ATOM 2695 N N . GLU B 1 3 ? 19.531 -39.781 -5.574 1 71 3 GLU B N 1
ATOM 2696 C CA . GLU B 1 3 ? 18.078 -39.562 -5.512 1 71 3 GLU B CA 1
ATOM 2697 C C . GLU B 1 3 ? 17.531 -39.156 -6.871 1 71 3 GLU B C 1
ATOM 2699 O O . GLU B 1 3 ? 18.156 -38.375 -7.594 1 71 3 GLU B O 1
ATOM 2704 N N . SER B 1 4 ? 16.656 -40.094 -7.535 1 90.62 4 SER B N 1
ATOM 2705 C CA . SER B 1 4 ? 15.984 -39.844 -8.797 1 90.62 4 SER B CA 1
ATOM 2706 C C . SER B 1 4 ? 15.406 -38.438 -8.82 1 90.62 4 SER B C 1
ATOM 2708 O O . SER B 1 4 ? 14.898 -37.938 -7.805 1 90.62 4 SER B O 1
ATOM 2710 N N . PRO B 1 5 ? 15.68 -37.719 -9.906 1 96.88 5 PRO B N 1
ATOM 2711 C CA . PRO B 1 5 ? 15.125 -36.344 -10.008 1 96.88 5 PRO B CA 1
ATOM 2712 C C . PRO B 1 5 ? 13.625 -36.312 -9.719 1 96.88 5 PRO B C 1
ATOM 2714 O O . PRO B 1 5 ? 12.891 -37.219 -10.094 1 96.88 5 PRO B O 1
ATOM 2717 N N . LEU B 1 6 ? 13.172 -35.312 -9.062 1 98.5 6 LEU B N 1
ATOM 2718 C CA . LEU B 1 6 ? 11.781 -35.188 -8.633 1 98.5 6 LEU B CA 1
ATOM 2719 C C . LEU B 1 6 ? 10.883 -34.875 -9.82 1 98.5 6 LEU B C 1
ATOM 2721 O O . LEU B 1 6 ? 11.156 -33.938 -10.594 1 98.5 6 LEU B O 1
ATOM 2725 N N . LYS B 1 7 ? 9.852 -35.656 -9.961 1 98.62 7 LYS B N 1
ATOM 2726 C CA . LYS B 1 7 ? 8.883 -35.438 -11.031 1 98.62 7 LYS B CA 1
ATOM 2727 C C . LYS B 1 7 ? 7.859 -34.375 -10.648 1 98.62 7 LYS B C 1
ATOM 2729 O O . LYS B 1 7 ? 7.234 -34.469 -9.586 1 98.62 7 LYS B O 1
ATOM 2734 N N . VAL B 1 8 ? 7.719 -33.344 -11.586 1 98.75 8 VAL B N 1
ATOM 2735 C CA . VAL B 1 8 ? 6.828 -32.219 -11.32 1 98.75 8 VAL B CA 1
ATOM 2736 C C . VAL B 1 8 ? 5.598 -32.312 -12.227 1 98.75 8 VAL B C 1
ATOM 2738 O O . VAL B 1 8 ? 5.711 -32.625 -13.406 1 98.75 8 VAL B O 1
ATOM 2741 N N . CYS B 1 9 ? 4.461 -32.062 -11.68 1 98.62 9 CYS B N 1
ATOM 2742 C CA . CYS B 1 9 ? 3.266 -31.922 -12.508 1 98.62 9 CYS B CA 1
ATOM 2743 C C . CYS B 1 9 ? 2.496 -30.672 -12.141 1 98.62 9 CYS B C 1
ATOM 2745 O O . CYS B 1 9 ? 2.59 -30.188 -11.008 1 98.62 9 CYS B O 1
ATOM 2747 N N . ILE B 1 10 ? 1.785 -30.109 -13.07 1 98.81 10 ILE B N 1
ATOM 2748 C CA . ILE B 1 10 ? 0.949 -28.922 -12.914 1 98.81 10 ILE B CA 1
ATOM 2749 C C . ILE B 1 10 ? -0.512 -29.297 -13.172 1 98.81 10 ILE B C 1
ATOM 2751 O O . ILE B 1 10 ? -0.851 -29.812 -14.234 1 98.81 10 ILE B O 1
ATOM 2755 N N . VAL B 1 11 ? -1.29 -29.078 -12.164 1 98.44 11 VAL B N 1
ATOM 2756 C CA . VAL B 1 11 ? -2.723 -29.328 -12.273 1 98.44 11 VAL B CA 1
ATOM 2757 C C . VAL B 1 11 ? -3.449 -28.047 -12.648 1 98.44 11 VAL B C 1
ATOM 2759 O O . VAL B 1 11 ? -3.934 -27.312 -11.781 1 98.44 11 VAL B O 1
ATOM 2762 N N . GLY B 1 12 ? -3.582 -27.734 -13.867 1 97.5 12 GLY B N 1
ATOM 2763 C CA . GLY B 1 12 ? -4.203 -26.531 -14.398 1 97.5 12 GLY B CA 1
ATOM 2764 C C . GLY B 1 12 ? -3.4 -25.891 -15.5 1 97.5 12 GLY B C 1
ATOM 2765 O O . GLY B 1 12 ? -2.17 -25.844 -15.445 1 97.5 12 GLY B O 1
ATOM 2766 N N . SER B 1 13 ? -4.09 -25.438 -16.531 1 97.69 13 SER B N 1
ATOM 2767 C CA . SER B 1 13 ? -3.41 -24.875 -17.688 1 97.69 13 SER B CA 1
ATOM 2768 C C . SER B 1 13 ? -4.039 -23.562 -18.125 1 97.69 13 SER B C 1
ATOM 2770 O O . SER B 1 13 ? -3.975 -23.188 -19.297 1 97.69 13 SER B O 1
ATOM 2772 N N . GLY B 1 14 ? -4.734 -22.844 -17.234 1 95.62 14 GLY B N 1
ATOM 2773 C CA . GLY B 1 14 ? -5.234 -21.516 -17.531 1 95.62 14 GLY B CA 1
ATOM 2774 C C . GLY B 1 14 ? -4.129 -20.5 -17.734 1 95.62 14 GLY B C 1
ATOM 2775 O O . GLY B 1 14 ? -2.982 -20.859 -18.016 1 95.62 14 GLY B O 1
ATOM 2776 N N . ASN B 1 15 ? -4.492 -19.281 -17.719 1 95.69 15 ASN B N 1
ATOM 2777 C CA . ASN B 1 15 ? -3.541 -18.188 -17.906 1 95.69 15 ASN B CA 1
ATOM 2778 C C . ASN B 1 15 ? -2.387 -18.281 -16.906 1 95.69 15 ASN B C 1
ATOM 2780 O O . ASN B 1 15 ? -1.228 -18.406 -17.312 1 95.69 15 ASN B O 1
ATOM 2784 N N . TRP B 1 16 ? -2.729 -18.328 -15.633 1 96.88 16 TRP B N 1
ATOM 2785 C CA . TRP B 1 16 ? -1.727 -18.406 -14.578 1 96.88 16 TRP B CA 1
ATOM 2786 C C . TRP B 1 16 ? -0.99 -19.734 -14.617 1 96.88 16 TRP B C 1
ATOM 2788 O O . TRP B 1 16 ? 0.23 -19.781 -14.445 1 96.88 16 TRP B O 1
ATOM 2798 N N . GLY B 1 17 ? -1.725 -20.797 -14.844 1 98.06 17 GLY B N 1
ATOM 2799 C CA . GLY B 1 17 ? -1.096 -22.109 -14.977 1 98.06 17 GLY B CA 1
ATOM 2800 C C . GLY B 1 17 ? -0.071 -22.172 -16.094 1 98.06 17 GLY B C 1
ATOM 2801 O O . GLY B 1 17 ? 0.994 -22.766 -15.938 1 98.06 17 GLY B O 1
ATOM 2802 N N . SER B 1 18 ? -0.359 -21.547 -17.188 1 98.56 18 SER B N 1
ATOM 2803 C CA . SER B 1 18 ? 0.556 -21.516 -18.312 1 98.56 18 SER B CA 1
ATOM 2804 C C . SER B 1 18 ? 1.806 -20.703 -18 1 98.56 18 SER B C 1
ATOM 2806 O O . SER B 1 18 ? 2.916 -21.094 -18.359 1 98.56 18 SER B O 1
ATOM 2808 N N . ALA B 1 19 ? 1.61 -19.562 -17.328 1 98.56 19 ALA B N 1
ATOM 2809 C CA . ALA B 1 19 ? 2.752 -18.734 -16.938 1 98.56 19 ALA B CA 1
ATOM 2810 C C . ALA B 1 19 ? 3.686 -19.5 -16 1 98.56 19 ALA B C 1
ATOM 2812 O O . ALA B 1 19 ? 4.91 -19.438 -16.156 1 98.56 19 ALA B O 1
ATOM 2813 N N . ILE B 1 20 ? 3.117 -20.234 -15.094 1 98.62 20 ILE B N 1
ATOM 2814 C CA . ILE B 1 20 ? 3.879 -21 -14.125 1 98.62 20 ILE B CA 1
ATOM 2815 C C . ILE B 1 20 ? 4.582 -22.172 -14.828 1 98.62 20 ILE B C 1
ATOM 2817 O O . ILE B 1 20 ? 5.723 -22.5 -14.508 1 98.62 20 ILE B O 1
ATOM 2821 N N . ALA B 1 21 ? 3.869 -22.781 -15.758 1 98.81 21 ALA B N 1
ATOM 2822 C CA . ALA B 1 21 ? 4.461 -23.859 -16.547 1 98.81 21 ALA B CA 1
ATOM 2823 C C . ALA B 1 21 ? 5.695 -23.375 -17.297 1 98.81 21 ALA B C 1
ATOM 2825 O O . ALA B 1 21 ? 6.676 -24.109 -17.438 1 98.81 21 ALA B O 1
ATOM 2826 N N . LYS B 1 22 ? 5.609 -22.172 -17.828 1 98.75 22 LYS B N 1
ATOM 2827 C CA . LYS B 1 22 ? 6.754 -21.578 -18.516 1 98.75 22 LYS B CA 1
ATOM 2828 C C . LYS B 1 22 ? 7.957 -21.469 -17.578 1 98.75 22 LYS B C 1
ATOM 2830 O O . LYS B 1 22 ? 9.07 -21.844 -17.953 1 98.75 22 LYS B O 1
ATOM 2835 N N . ILE B 1 23 ? 7.75 -21.016 -16.359 1 98.69 23 ILE B N 1
ATOM 2836 C CA . ILE B 1 23 ? 8.812 -20.844 -15.375 1 98.69 23 ILE B CA 1
ATOM 2837 C C . ILE B 1 23 ? 9.383 -22.203 -14.984 1 98.69 23 ILE B C 1
ATOM 2839 O O . ILE B 1 23 ? 10.594 -22.422 -15.062 1 98.69 23 ILE B O 1
ATOM 2843 N N . ILE B 1 24 ? 8.508 -23.141 -14.617 1 98.88 24 ILE B N 1
ATOM 2844 C CA . ILE B 1 24 ? 8.938 -24.453 -14.133 1 98.88 24 ILE B CA 1
ATOM 2845 C C . ILE B 1 24 ? 9.656 -25.203 -15.25 1 98.88 24 ILE B C 1
ATOM 2847 O O . ILE B 1 24 ? 10.719 -25.797 -15.023 1 98.88 24 ILE B O 1
ATOM 2851 N N . GLY B 1 25 ? 9.07 -25.203 -16.438 1 98.81 25 GLY B N 1
ATOM 2852 C CA . GLY B 1 25 ? 9.688 -25.875 -17.562 1 98.81 25 GLY B CA 1
ATOM 2853 C C . GLY B 1 25 ? 11.117 -25.422 -17.812 1 98.81 25 GLY B C 1
ATOM 2854 O O . GLY B 1 25 ? 11.984 -26.234 -18.125 1 98.81 25 GLY B O 1
ATOM 2855 N N . ASN B 1 26 ? 11.352 -24.125 -17.703 1 98.62 26 ASN B N 1
ATOM 2856 C CA . ASN B 1 26 ? 12.688 -23.578 -17.891 1 98.62 26 ASN B CA 1
ATOM 2857 C C . ASN B 1 26 ? 13.617 -23.938 -16.734 1 98.62 26 ASN B C 1
ATOM 2859 O O . ASN B 1 26 ? 14.773 -24.297 -16.953 1 98.62 26 ASN B O 1
ATOM 2863 N N . ASN B 1 27 ? 13.141 -23.859 -15.523 1 98.69 27 ASN B N 1
ATOM 2864 C CA . ASN B 1 27 ? 13.977 -24.062 -14.336 1 98.69 27 ASN B CA 1
ATOM 2865 C C . ASN B 1 27 ? 14.445 -25.5 -14.211 1 98.69 27 ASN B C 1
ATOM 2867 O O . ASN B 1 27 ? 15.586 -25.766 -13.836 1 98.69 27 ASN B O 1
ATOM 2871 N N . VAL B 1 28 ? 13.562 -26.438 -14.562 1 98.56 28 VAL B N 1
ATOM 2872 C CA . VAL B 1 28 ? 13.898 -27.828 -14.344 1 98.56 28 VAL B CA 1
ATOM 2873 C C . VAL B 1 28 ? 14.984 -28.266 -15.328 1 98.56 28 VAL B C 1
ATOM 2875 O O . VAL B 1 28 ? 15.703 -29.234 -15.078 1 98.56 28 VAL B O 1
ATOM 2878 N N . MET B 1 29 ? 15.094 -27.547 -16.375 1 97.69 29 MET B N 1
ATOM 2879 C CA . MET B 1 29 ? 16.141 -27.844 -17.344 1 97.69 29 MET B CA 1
ATOM 2880 C C . MET B 1 29 ? 17.516 -27.422 -16.812 1 97.69 29 MET B C 1
ATOM 2882 O O . MET B 1 29 ? 18.547 -27.922 -17.266 1 97.69 29 MET B O 1
ATOM 2886 N N . LYS B 1 30 ? 17.5 -26.547 -15.844 1 97 30 LYS B N 1
ATOM 2887 C CA . LYS B 1 30 ? 18.75 -25.984 -15.32 1 97 30 LYS B CA 1
ATOM 2888 C C . LYS B 1 30 ? 19.125 -26.625 -13.992 1 97 30 LYS B C 1
ATOM 2890 O O . LYS B 1 30 ? 20.25 -26.484 -13.523 1 97 30 LYS B O 1
ATOM 2895 N N . LEU B 1 31 ? 18.203 -27.344 -13.445 1 96.94 31 LEU B N 1
ATOM 2896 C CA . LEU B 1 31 ? 18.406 -27.906 -12.109 1 96.94 31 LEU B CA 1
ATOM 2897 C C . LEU B 1 31 ? 18.344 -29.422 -12.133 1 96.94 31 LEU B C 1
ATOM 2899 O O . LEU B 1 31 ? 17.328 -30.016 -12.508 1 96.94 31 LEU B O 1
ATOM 2903 N N . GLN B 1 32 ? 19.312 -30.172 -11.586 1 95.75 32 GLN B N 1
ATOM 2904 C CA . GLN B 1 32 ? 19.406 -31.625 -11.625 1 95.75 32 GLN B CA 1
ATOM 2905 C C . GLN B 1 32 ? 18.438 -32.281 -10.633 1 95.75 32 GLN B C 1
ATOM 2907 O O . GLN B 1 32 ? 18.078 -33.438 -10.773 1 95.75 32 GLN B O 1
ATOM 2912 N N . LYS B 1 33 ? 18.078 -31.469 -9.789 1 96.44 33 LYS B N 1
ATOM 2913 C CA . LYS B 1 33 ? 17.219 -31.953 -8.711 1 96.44 33 LYS B CA 1
ATOM 2914 C C . LYS B 1 33 ? 15.844 -32.344 -9.25 1 96.44 33 LYS B C 1
ATOM 2916 O O . LYS B 1 33 ? 15.156 -33.188 -8.641 1 96.44 33 LYS B O 1
ATOM 2921 N N . PHE B 1 34 ? 15.461 -31.812 -10.391 1 98.75 34 PHE B N 1
ATOM 2922 C CA . PHE B 1 34 ? 14.125 -32 -10.93 1 98.75 34 PHE B CA 1
ATOM 2923 C C . PHE B 1 34 ? 14.18 -32.75 -12.266 1 98.75 34 PHE B C 1
ATOM 2925 O O . PHE B 1 34 ? 15.117 -32.531 -13.047 1 98.75 34 PHE B O 1
ATOM 2932 N N . ALA B 1 35 ? 13.133 -33.625 -12.438 1 98.31 35 ALA B N 1
ATOM 2933 C CA . ALA B 1 35 ? 12.992 -34.25 -13.75 1 98.31 35 ALA B CA 1
ATOM 2934 C C . ALA B 1 35 ? 12.734 -33.188 -14.828 1 98.31 35 ALA B C 1
ATOM 2936 O O . ALA B 1 35 ? 12.008 -32.219 -14.602 1 98.31 35 ALA B O 1
ATOM 2937 N N . SER B 1 36 ? 13.195 -33.438 -16 1 97.75 36 SER B N 1
ATOM 2938 C CA . SER B 1 36 ? 13.156 -32.438 -17.094 1 97.75 36 SER B CA 1
ATOM 2939 C C . SER B 1 36 ? 11.75 -32.344 -17.672 1 97.75 36 SER B C 1
ATOM 2941 O O . SER B 1 36 ? 11.359 -31.266 -18.156 1 97.75 36 SER B O 1
ATOM 2943 N N . MET B 1 37 ? 11.047 -33.406 -17.672 1 98.12 37 MET B N 1
ATOM 2944 C CA . MET B 1 37 ? 9.695 -33.375 -18.219 1 98.12 37 MET B CA 1
ATOM 2945 C C . MET B 1 37 ? 8.695 -32.906 -17.188 1 98.12 37 MET B C 1
ATOM 2947 O O . MET B 1 37 ? 8.695 -33.344 -16.047 1 98.12 37 MET B O 1
ATOM 2951 N N . VAL B 1 38 ? 7.902 -31.953 -17.578 1 98.81 38 VAL B N 1
ATOM 2952 C CA . VAL B 1 38 ? 6.84 -31.422 -16.734 1 98.81 38 VAL B CA 1
ATOM 2953 C C . VAL B 1 38 ? 5.48 -31.75 -17.344 1 98.81 38 VAL B C 1
ATOM 2955 O O . VAL B 1 38 ? 5.176 -31.344 -18.453 1 98.81 38 VAL B O 1
ATOM 2958 N N . LYS B 1 39 ? 4.684 -32.531 -16.656 1 98.75 39 LYS B N 1
ATOM 2959 C CA . LYS B 1 39 ? 3.33 -32.812 -17.125 1 98.75 39 LYS B CA 1
ATOM 2960 C C . LYS B 1 39 ? 2.348 -31.734 -16.672 1 98.75 39 LYS B C 1
ATOM 2962 O O . LYS B 1 39 ? 2.344 -31.344 -15.508 1 98.75 39 LYS B O 1
ATOM 2967 N N . MET B 1 40 ? 1.623 -31.219 -17.562 1 98.75 40 MET B N 1
ATOM 2968 C CA . MET B 1 40 ? 0.602 -30.219 -17.266 1 98.75 40 MET B CA 1
ATOM 2969 C C . MET B 1 40 ? -0.78 -30.719 -17.672 1 98.75 40 MET B C 1
ATOM 2971 O O . MET B 1 40 ? -0.996 -31.078 -18.828 1 98.75 40 MET B O 1
ATOM 2975 N N . TRP B 1 41 ? -1.686 -30.734 -16.75 1 98.62 41 TRP B N 1
ATOM 2976 C CA . TRP B 1 41 ? -3.051 -31.156 -17.047 1 98.62 41 TRP B CA 1
ATOM 2977 C C . TRP B 1 41 ? -3.805 -30.078 -17.812 1 98.62 41 TRP B C 1
ATOM 2979 O O . TRP B 1 41 ? -3.809 -28.906 -17.422 1 98.62 41 TRP B O 1
ATOM 2989 N N . VAL B 1 42 ? -4.375 -30.469 -18.906 1 97.81 42 VAL B N 1
ATOM 2990 C CA . VAL B 1 42 ? -5.172 -29.578 -19.75 1 97.81 42 VAL B CA 1
ATOM 2991 C C . VAL B 1 42 ? -6.551 -30.203 -20 1 97.81 42 VAL B C 1
ATOM 2993 O O . VAL B 1 42 ? -6.656 -31.344 -20.438 1 97.81 42 VAL B O 1
ATOM 2996 N N . PHE B 1 43 ? -7.527 -29.422 -19.562 1 93.12 43 PHE B N 1
ATOM 2997 C CA . PHE B 1 43 ? -8.867 -29.859 -19.938 1 93.12 43 PHE B CA 1
ATOM 2998 C C . PHE B 1 43 ? -9.047 -29.828 -21.438 1 93.12 43 PHE B C 1
ATOM 3000 O O . PHE B 1 43 ? -8.781 -28.812 -22.094 1 93.12 43 PHE B O 1
ATOM 3007 N N . GLU B 1 44 ? -9.484 -30.938 -21.984 1 91.12 44 GLU B N 1
ATOM 3008 C CA . GLU B 1 44 ? -9.586 -31.031 -23.438 1 91.12 44 GLU B CA 1
ATOM 3009 C C . GLU B 1 44 ? -10.602 -30.047 -23.984 1 91.12 44 GLU B C 1
ATOM 3011 O O . GLU B 1 44 ? -11.742 -29.984 -23.516 1 91.12 44 GLU B O 1
ATOM 3016 N N . GLU B 1 45 ? -10.055 -29.172 -24.828 1 94.94 45 GLU B N 1
ATOM 3017 C CA . GLU B 1 45 ? -10.859 -28.156 -25.516 1 94.94 45 GLU B CA 1
ATOM 3018 C C . GLU B 1 45 ? -10.406 -27.969 -26.953 1 94.94 45 GLU B C 1
ATOM 3020 O O . GLU B 1 45 ? -9.273 -28.312 -27.297 1 94.94 45 GLU B O 1
ATOM 3025 N N . VAL B 1 46 ? -11.375 -27.594 -27.797 1 96.62 46 VAL B N 1
ATOM 3026 C CA . VAL B 1 46 ? -11.047 -27.297 -29.188 1 96.62 46 VAL B CA 1
ATOM 3027 C C . VAL B 1 46 ? -10.906 -25.781 -29.359 1 96.62 46 VAL B C 1
ATOM 3029 O O . VAL B 1 46 ? -11.781 -25.016 -28.953 1 96.62 46 VAL B O 1
ATOM 3032 N N . VAL B 1 47 ? -9.797 -25.391 -29.906 1 95.44 47 VAL B N 1
ATOM 3033 C CA . VAL B 1 47 ? -9.5 -23.984 -30.219 1 95.44 47 VAL B CA 1
ATOM 3034 C C . VAL B 1 47 ? -9.109 -23.844 -31.688 1 95.44 47 VAL B C 1
ATOM 3036 O O . VAL B 1 47 ? -8.141 -24.469 -32.125 1 95.44 47 VAL B O 1
ATOM 3039 N N . ASN B 1 48 ? -9.859 -23.016 -32.375 1 93.5 48 ASN B N 1
ATOM 3040 C CA . ASN B 1 48 ? -9.617 -22.797 -33.781 1 93.5 48 ASN B CA 1
ATOM 3041 C C . ASN B 1 48 ? -9.523 -24.109 -34.562 1 93.5 48 ASN B C 1
ATOM 3043 O O . ASN B 1 48 ? -8.594 -24.328 -35.344 1 93.5 48 ASN B O 1
ATOM 3047 N N . GLY B 1 49 ? -10.289 -25.094 -34.219 1 95.69 49 GLY B N 1
ATOM 3048 C CA . GLY B 1 49 ? -10.422 -26.344 -34.969 1 95.69 49 GLY B CA 1
ATOM 3049 C C . GLY B 1 49 ? -9.406 -27.406 -34.531 1 95.69 49 GLY B C 1
ATOM 3050 O O . GLY B 1 49 ? -9.422 -28.516 -35.062 1 95.69 49 GLY B O 1
ATOM 3051 N N . ARG B 1 50 ? -8.547 -27.125 -33.625 1 97.06 50 ARG B N 1
ATOM 3052 C CA . ARG B 1 50 ? -7.543 -28.047 -33.125 1 97.06 50 ARG B CA 1
ATOM 3053 C C . ARG B 1 50 ? -7.711 -28.281 -31.641 1 97.06 50 ARG B C 1
ATOM 3055 O O . ARG B 1 50 ? -8.195 -27.406 -30.922 1 97.06 50 ARG B O 1
ATOM 3062 N N . LYS B 1 51 ? -7.355 -29.5 -31.25 1 97.38 51 LYS B N 1
ATOM 3063 C CA . LYS B 1 51 ? -7.344 -29.734 -29.812 1 97.38 51 LYS B CA 1
ATOM 3064 C C . LYS B 1 51 ? -6.277 -28.891 -29.125 1 97.38 51 LYS B C 1
ATOM 3066 O O . LYS B 1 51 ? -5.141 -28.812 -29.594 1 97.38 51 LYS B O 1
ATOM 3071 N N . LEU B 1 52 ? -6.664 -28.25 -28.047 1 97.75 52 LEU B N 1
ATOM 3072 C CA . LEU B 1 52 ? -5.734 -27.391 -27.328 1 97.75 52 LEU B CA 1
ATOM 3073 C C . LEU B 1 52 ? -4.492 -28.172 -26.906 1 97.75 52 LEU B C 1
ATOM 3075 O O . LEU B 1 52 ? -3.379 -27.625 -26.938 1 97.75 52 LEU B O 1
ATOM 3079 N N . ILE B 1 53 ? -4.688 -29.438 -26.531 1 97.56 53 ILE B N 1
ATOM 3080 C CA . ILE B 1 53 ? -3.582 -30.297 -26.109 1 97.56 53 ILE B CA 1
ATOM 3081 C C . ILE B 1 53 ? -2.588 -30.453 -27.266 1 97.56 53 ILE B C 1
ATOM 3083 O O . ILE B 1 53 ? -1.374 -30.406 -27.047 1 97.56 53 ILE B O 1
ATOM 3087 N N . ASP B 1 54 ? -3.072 -30.641 -28.422 1 97.75 54 ASP B N 1
ATOM 3088 C CA . ASP B 1 54 ? -2.217 -30.781 -29.594 1 97.75 54 ASP B CA 1
ATOM 3089 C C . ASP B 1 54 ? -1.479 -29.484 -29.891 1 97.75 54 ASP B C 1
ATOM 3091 O O . ASP B 1 54 ? -0.306 -29.5 -30.266 1 97.75 54 ASP B O 1
ATOM 3095 N N . ILE B 1 55 ? -2.168 -28.406 -29.766 1 98 55 ILE B N 1
ATOM 3096 C CA . ILE B 1 55 ? -1.562 -27.109 -30 1 98 55 ILE B CA 1
ATOM 3097 C C . ILE B 1 55 ? -0.401 -26.891 -29.031 1 98 55 ILE B C 1
ATOM 3099 O O . ILE B 1 55 ? 0.696 -26.5 -29.453 1 98 55 ILE B O 1
ATOM 3103 N N . ILE B 1 56 ? -0.638 -27.172 -27.734 1 98.25 56 ILE B N 1
ATOM 3104 C CA . ILE B 1 56 ? 0.382 -26.969 -26.703 1 98.25 56 ILE B CA 1
ATOM 3105 C C . ILE B 1 56 ? 1.555 -27.922 -26.953 1 98.25 56 ILE B C 1
ATOM 3107 O O . ILE B 1 56 ? 2.717 -27.516 -26.875 1 98.25 56 ILE B O 1
ATOM 3111 N N . ASN B 1 57 ? 1.283 -29.172 -27.312 1 98.31 57 ASN B N 1
ATOM 3112 C CA . ASN B 1 57 ? 2.334 -30.188 -27.438 1 98.31 57 ASN B CA 1
ATOM 3113 C C . ASN B 1 57 ? 3.109 -30.031 -28.734 1 98.31 57 ASN B C 1
ATOM 3115 O O . ASN B 1 57 ? 4.281 -30.406 -28.812 1 98.31 57 ASN B O 1
ATOM 3119 N N . ASN B 1 58 ? 2.521 -29.469 -29.734 1 98.12 58 ASN B N 1
ATOM 3120 C CA . ASN B 1 58 ? 3.176 -29.359 -31.031 1 98.12 58 ASN B CA 1
ATOM 3121 C C . ASN B 1 58 ? 3.717 -27.953 -31.281 1 98.12 58 ASN B C 1
ATOM 3123 O O . ASN B 1 58 ? 4.816 -27.797 -31.812 1 98.12 58 ASN B O 1
ATOM 3127 N N . ASP B 1 59 ? 2.902 -26.953 -30.906 1 98.06 59 ASP B N 1
ATOM 3128 C CA . ASP B 1 59 ? 3.277 -25.562 -31.172 1 98.06 59 ASP B CA 1
ATOM 3129 C C . ASP B 1 59 ? 3.904 -24.906 -29.953 1 98.06 59 ASP B C 1
ATOM 3131 O O . ASP B 1 59 ? 4.488 -23.828 -30.047 1 98.06 59 ASP B O 1
ATOM 3135 N N . HIS B 1 60 ? 3.754 -25.531 -28.797 1 98.5 60 HIS B N 1
ATOM 3136 C CA . HIS B 1 60 ? 4.332 -25.094 -27.547 1 98.5 60 HIS B CA 1
ATOM 3137 C C . HIS B 1 60 ? 3.83 -23.703 -27.172 1 98.5 60 HIS B C 1
ATOM 3139 O O . HIS B 1 60 ? 4.609 -22.844 -26.719 1 98.5 60 HIS B O 1
ATOM 3145 N N . GLU B 1 61 ? 2.604 -23.516 -27.422 1 98.12 61 GLU B N 1
ATOM 3146 C CA . GLU B 1 61 ? 1.921 -22.266 -27.062 1 98.12 61 GLU B CA 1
ATOM 3147 C C . GLU B 1 61 ? 0.478 -22.531 -26.641 1 98.12 61 GLU B C 1
ATOM 3149 O O . GLU B 1 61 ? -0.242 -23.281 -27.312 1 98.12 61 GLU B O 1
ATOM 3154 N N . ASN B 1 62 ? 0.119 -22.062 -25.469 1 98 62 ASN B N 1
ATOM 3155 C CA . ASN B 1 62 ? -1.291 -22.047 -25.094 1 98 62 ASN B CA 1
ATOM 3156 C C . ASN B 1 62 ? -2.006 -20.828 -25.703 1 98 62 ASN B C 1
ATOM 3158 O O . ASN B 1 62 ? -2.193 -19.812 -25.016 1 98 62 ASN B O 1
ATOM 3162 N N . VAL B 1 63 ? -2.527 -20.922 -26.844 1 97.31 63 VAL B N 1
ATOM 3163 C CA . VAL B 1 63 ? -3.008 -19.797 -27.641 1 97.31 63 VAL B CA 1
ATOM 3164 C C . VAL B 1 63 ? -4.305 -19.266 -27.047 1 97.31 63 VAL B C 1
ATOM 3166 O O . VAL B 1 63 ? -4.684 -18.125 -27.297 1 97.31 63 VAL B O 1
ATOM 3169 N N . LYS B 1 64 ? -4.918 -20.078 -26.312 1 96.12 64 LYS B N 1
ATOM 3170 C CA . LYS B 1 64 ? -6.191 -19.656 -25.734 1 96.12 64 LYS B CA 1
ATOM 3171 C C . LYS B 1 64 ? -5.977 -18.812 -24.484 1 96.12 64 LYS B C 1
ATOM 3173 O O . LYS B 1 64 ? -6.602 -17.766 -24.312 1 96.12 64 LYS B O 1
ATOM 3178 N N . TYR B 1 65 ? -5.094 -19.188 -23.609 1 96 65 TYR B N 1
ATOM 3179 C CA . TYR B 1 65 ? -5.055 -18.594 -22.281 1 96 65 TYR B CA 1
ATOM 3180 C C . TYR B 1 65 ? -3.818 -17.719 -22.109 1 96 65 TYR B C 1
ATOM 3182 O O . TYR B 1 65 ? -3.797 -16.828 -21.25 1 96 65 TYR B O 1
ATOM 3190 N N . LEU B 1 66 ? -2.814 -17.938 -22.844 1 97.56 66 LEU B N 1
ATOM 3191 C CA . LEU B 1 66 ? -1.601 -17.141 -22.75 1 97.56 66 LEU B CA 1
ATOM 3192 C C . LEU B 1 66 ? -0.979 -16.922 -24.125 1 97.56 66 LEU B C 1
ATOM 3194 O O . LEU B 1 66 ? 0.187 -17.266 -24.344 1 97.56 66 LEU B O 1
ATOM 3198 N N . PRO B 1 67 ? -1.735 -16.359 -25 1 97.56 67 PRO B N 1
ATOM 3199 C CA . PRO B 1 67 ? -1.233 -16.156 -26.359 1 97.56 67 PRO B CA 1
ATOM 3200 C C . PRO B 1 67 ? 0.016 -15.281 -26.406 1 97.56 67 PRO B C 1
ATOM 3202 O O . PRO B 1 67 ? 0.123 -14.312 -25.641 1 97.56 67 PRO B O 1
ATOM 3205 N N . GLY B 1 68 ? 0.914 -15.602 -27.25 1 97.62 68 GLY B N 1
ATOM 3206 C CA . GLY B 1 68 ? 2.09 -14.773 -27.484 1 97.62 68 GLY B CA 1
ATOM 3207 C C . GLY B 1 68 ? 3.293 -15.219 -26.672 1 97.62 68 GLY B C 1
ATOM 3208 O O . GLY B 1 68 ? 4.383 -14.664 -26.812 1 97.62 68 GLY B O 1
ATOM 3209 N N . HIS B 1 69 ? 3.127 -16.219 -25.875 1 98.31 69 HIS B N 1
ATOM 3210 C CA . HIS B 1 69 ? 4.227 -16.734 -25.078 1 98.31 69 HIS B CA 1
ATOM 3211 C C . HIS B 1 69 ? 4.438 -18.219 -25.312 1 98.31 69 HIS B C 1
ATOM 3213 O O . HIS B 1 69 ? 3.51 -19.016 -25.141 1 98.31 69 HIS B O 1
ATOM 3219 N N . LYS B 1 70 ? 5.609 -18.594 -25.641 1 98.5 70 LYS B N 1
ATOM 3220 C CA . LYS B 1 70 ? 5.949 -20 -25.859 1 98.5 70 LYS B CA 1
ATOM 3221 C C . LYS B 1 70 ? 6.219 -20.734 -24.547 1 98.5 70 LYS B C 1
ATOM 3223 O O . LYS B 1 70 ? 6.816 -20.156 -23.641 1 98.5 70 LYS B O 1
ATOM 3228 N N . LEU B 1 71 ? 5.762 -21.938 -24.531 1 98.62 71 LEU B N 1
ATOM 3229 C CA . LEU B 1 71 ? 6.133 -22.844 -23.453 1 98.62 71 LEU B CA 1
ATOM 3230 C C . LEU B 1 71 ? 7.348 -23.688 -23.844 1 98.62 71 LEU B C 1
ATOM 3232 O O . LEU B 1 71 ? 7.551 -23.984 -25.016 1 98.62 71 LEU B O 1
ATOM 3236 N N . PRO B 1 72 ? 8.148 -23.984 -22.812 1 98.56 72 PRO B N 1
ATOM 3237 C CA . PRO B 1 72 ? 9.266 -24.875 -23.125 1 98.56 72 PRO B CA 1
ATOM 3238 C C . PRO B 1 72 ? 8.797 -26.234 -23.656 1 98.56 72 PRO B C 1
ATOM 3240 O O . PRO B 1 72 ? 7.738 -26.719 -23.266 1 98.56 72 PRO B O 1
ATOM 3243 N N . ASP B 1 73 ? 9.641 -26.922 -24.422 1 98.19 73 ASP B N 1
ATOM 3244 C CA . ASP B 1 73 ? 9.289 -28.156 -25.109 1 98.19 73 ASP B CA 1
ATOM 3245 C C . ASP B 1 73 ? 9.07 -29.297 -24.125 1 98.19 73 ASP B C 1
ATOM 3247 O O . ASP B 1 73 ? 8.375 -30.281 -24.438 1 98.19 73 ASP B O 1
ATOM 3251 N N . ASN B 1 74 ? 9.633 -29.125 -23 1 98.69 74 ASN B N 1
ATOM 3252 C CA . ASN B 1 74 ? 9.57 -30.219 -22.031 1 98.69 74 ASN B CA 1
ATOM 3253 C C . ASN B 1 74 ? 8.289 -30.156 -21.203 1 98.69 74 ASN B C 1
ATOM 3255 O O . ASN B 1 74 ? 8.062 -31.016 -20.344 1 98.69 74 ASN B O 1
ATOM 3259 N N . VAL B 1 75 ? 7.445 -29.109 -21.422 1 98.81 75 VAL B N 1
ATOM 3260 C CA . VAL B 1 75 ? 6.113 -29.062 -20.828 1 98.81 75 VAL B CA 1
ATOM 3261 C C . VAL B 1 75 ? 5.133 -29.828 -21.719 1 98.81 75 VAL B C 1
ATOM 3263 O O . VAL B 1 75 ? 4.887 -29.438 -22.859 1 98.81 75 VAL B O 1
ATOM 3266 N N . ILE B 1 76 ? 4.609 -30.875 -21.188 1 98.69 76 ILE B N 1
ATOM 3267 C CA . ILE B 1 76 ? 3.752 -31.75 -21.969 1 98.69 76 ILE B CA 1
ATOM 3268 C C . ILE B 1 76 ? 2.318 -31.672 -21.453 1 98.69 76 ILE B C 1
ATOM 3270 O O . ILE B 1 76 ? 2.059 -31.938 -20.281 1 98.69 76 ILE B O 1
ATOM 3274 N N . ALA B 1 77 ? 1.422 -31.312 -22.359 1 98.56 77 ALA B N 1
ATOM 3275 C CA . ALA B 1 77 ? 0.003 -31.25 -22.016 1 98.56 77 ALA B CA 1
ATOM 3276 C C . ALA B 1 77 ? -0.61 -32.656 -22 1 98.56 77 ALA B C 1
ATOM 3278 O O . ALA B 1 77 ? -0.422 -33.438 -22.938 1 98.56 77 ALA B O 1
ATOM 3279 N N . VAL B 1 78 ? -1.271 -33 -20.938 1 98.25 78 VAL B N 1
ATOM 3280 C CA . VAL B 1 78 ? -1.891 -34.312 -20.766 1 98.25 78 VAL B CA 1
ATOM 3281 C C . VAL B 1 78 ? -3.354 -34.125 -20.359 1 98.25 78 VAL B C 1
ATOM 3283 O O . VAL B 1 78 ? -3.668 -33.375 -19.438 1 98.25 78 VAL B O 1
ATOM 3286 N N . PRO B 1 79 ? -4.293 -34.75 -21.016 1 96.81 79 PRO B N 1
ATOM 3287 C CA . PRO B 1 79 ? -5.715 -34.531 -20.719 1 96.81 79 PRO B CA 1
ATOM 3288 C C . PRO B 1 79 ? -6.199 -35.375 -19.531 1 96.81 79 PRO B C 1
ATOM 3290 O O . PRO B 1 79 ? -7.207 -35.031 -18.906 1 96.81 79 PRO B O 1
ATOM 3293 N N . ASN B 1 80 ? -5.543 -36.438 -19.234 1 97 80 ASN B N 1
ATOM 3294 C CA . ASN B 1 80 ? -5.961 -37.344 -18.156 1 97 80 ASN B CA 1
ATOM 3295 C C . ASN B 1 80 ? -5.305 -36.969 -16.828 1 97 80 ASN B C 1
ATOM 3297 O O . ASN B 1 80 ? -4.094 -37.094 -16.672 1 97 80 ASN B O 1
ATOM 3301 N N . LEU B 1 81 ? -6.164 -36.531 -15.906 1 97.25 81 LEU B N 1
ATOM 3302 C CA . LEU B 1 81 ? -5.695 -36.031 -14.617 1 97.25 81 LEU B CA 1
ATOM 3303 C C . LEU B 1 81 ? -4.953 -37.125 -13.844 1 97.25 81 LEU B C 1
ATOM 3305 O O . LEU B 1 81 ? -3.914 -36.844 -13.234 1 97.25 81 LEU B O 1
ATOM 3309 N N . SER B 1 82 ? -5.453 -38.281 -13.852 1 96.56 82 SER B N 1
ATOM 3310 C CA . SER B 1 82 ? -4.84 -39.406 -13.141 1 96.56 82 SER B CA 1
ATOM 3311 C C . SER B 1 82 ? -3.445 -39.719 -13.688 1 96.56 82 SER B C 1
ATOM 3313 O O . SER B 1 82 ? -2.533 -40.031 -12.93 1 96.56 82 SER B O 1
ATOM 3315 N N . GLU B 1 83 ? -3.316 -39.625 -14.953 1 96.31 83 GLU B N 1
ATOM 3316 C CA . GLU B 1 83 ? -2.027 -39.844 -15.602 1 96.31 83 GLU B CA 1
ATOM 3317 C C . GLU B 1 83 ? -1.008 -38.781 -15.18 1 96.31 83 GLU B C 1
ATOM 3319 O O . GLU B 1 83 ? 0.184 -39.062 -15.062 1 96.31 83 GLU B O 1
ATOM 3324 N N . VAL B 1 84 ? -1.468 -37.625 -14.977 1 97.5 84 VAL B N 1
ATOM 3325 C CA . VAL B 1 84 ? -0.596 -36.5 -14.648 1 97.5 84 VAL B CA 1
ATOM 3326 C C . VAL B 1 84 ? -0.062 -36.656 -13.227 1 97.5 84 VAL B C 1
ATOM 3328 O O . VAL B 1 84 ? 1.12 -36.438 -12.969 1 97.5 84 VAL B O 1
ATOM 3331 N N . VAL B 1 85 ? -0.846 -37.188 -12.289 1 98.19 85 VAL B N 1
ATOM 3332 C CA . VAL B 1 85 ? -0.496 -37.062 -10.883 1 98.19 85 VAL B CA 1
ATOM 3333 C C . VAL B 1 85 ? 0.1 -38.375 -10.375 1 98.19 85 VAL B C 1
ATOM 3335 O O . VAL B 1 85 ? 0.727 -38.406 -9.312 1 98.19 85 VAL B O 1
ATOM 3338 N N . TRP B 1 86 ? -0.027 -39.5 -11.047 1 96.62 86 TRP B N 1
ATOM 3339 C CA . TRP B 1 86 ? 0.15 -40.844 -10.508 1 96.62 86 TRP B CA 1
ATOM 3340 C C . TRP B 1 86 ? 1.586 -41.062 -10.047 1 96.62 86 TRP B C 1
ATOM 3342 O O . TRP B 1 86 ? 1.837 -41.844 -9.125 1 96.62 86 TRP B O 1
ATOM 3352 N N . ASP B 1 87 ? 2.586 -40.438 -10.586 1 96.94 87 ASP B N 1
ATOM 3353 C CA . ASP B 1 87 ? 3.979 -40.625 -10.203 1 96.94 87 ASP B CA 1
ATOM 3354 C C . ASP B 1 87 ? 4.641 -39.312 -9.82 1 96.94 87 ASP B C 1
ATOM 3356 O O . ASP B 1 87 ? 5.867 -39.188 -9.859 1 96.94 87 ASP B O 1
ATOM 3360 N N . ALA B 1 88 ? 3.844 -38.344 -9.578 1 97.88 88 ALA B N 1
ATOM 3361 C CA . ALA B 1 88 ? 4.359 -37 -9.297 1 97.88 88 ALA B CA 1
ATOM 3362 C C . ALA B 1 88 ? 4.969 -36.938 -7.895 1 97.88 88 ALA B C 1
ATOM 3364 O O . ALA B 1 88 ? 4.434 -37.531 -6.953 1 97.88 88 ALA B O 1
ATOM 3365 N N . ASP B 1 89 ? 6.125 -36.281 -7.75 1 98.56 89 ASP B N 1
ATOM 3366 C CA . ASP B 1 89 ? 6.727 -35.969 -6.461 1 98.56 89 ASP B CA 1
ATOM 3367 C C . ASP B 1 89 ? 6.285 -34.562 -5.98 1 98.56 89 ASP B C 1
ATOM 3369 O O . ASP B 1 89 ? 6.188 -34.344 -4.773 1 98.56 89 ASP B O 1
ATOM 3373 N N . LEU B 1 90 ? 6.133 -33.656 -6.879 1 98.81 90 LEU B N 1
ATOM 3374 C CA . LEU B 1 90 ? 5.699 -32.281 -6.621 1 98.81 90 LEU B CA 1
ATOM 3375 C C . LEU B 1 90 ? 4.473 -31.938 -7.457 1 98.81 90 LEU B C 1
ATOM 3377 O O . LEU B 1 90 ? 4.488 -32.062 -8.68 1 98.81 90 LEU B O 1
ATOM 3381 N N . LEU B 1 91 ? 3.441 -31.5 -6.82 1 98.81 91 LEU B N 1
ATOM 3382 C CA . LEU B 1 91 ? 2.199 -31.125 -7.492 1 98.81 91 LEU B CA 1
ATOM 3383 C C . LEU B 1 91 ? 1.917 -29.641 -7.34 1 98.81 91 LEU B C 1
ATOM 3385 O O . LEU B 1 91 ? 1.915 -29.125 -6.223 1 98.81 91 LEU B O 1
ATOM 3389 N N . VAL B 1 92 ? 1.698 -28.953 -8.43 1 98.88 92 VAL B N 1
ATOM 3390 C CA . VAL B 1 92 ? 1.35 -27.531 -8.445 1 98.88 92 VAL B CA 1
ATOM 3391 C C . VAL B 1 92 ? -0.118 -27.375 -8.836 1 98.88 92 VAL B C 1
ATOM 3393 O O . VAL B 1 92 ? -0.499 -27.625 -9.977 1 98.88 92 VAL B O 1
ATOM 3396 N N . PHE B 1 93 ? -0.889 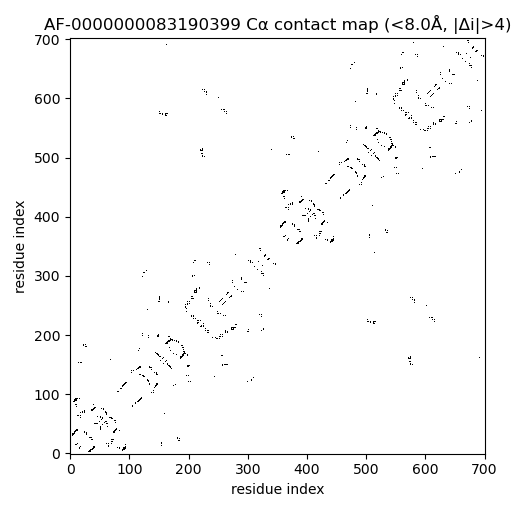-26.922 -7.91 1 98.69 93 PHE B N 1
ATOM 3397 C CA . PHE B 1 93 ? -2.314 -26.734 -8.156 1 98.69 93 PHE B CA 1
ATOM 3398 C C . PHE B 1 93 ? -2.602 -25.297 -8.586 1 98.69 93 PHE B C 1
ATOM 3400 O O . PHE B 1 93 ? -2.389 -24.359 -7.82 1 98.69 93 PHE B O 1
ATOM 3407 N N . VAL B 1 94 ? -3.076 -25.094 -9.789 1 97.88 94 VAL B N 1
ATOM 3408 C CA . VAL B 1 94 ? -3.322 -23.766 -10.336 1 97.88 94 VAL B CA 1
ATOM 3409 C C . VAL B 1 94 ? -4.625 -23.766 -11.133 1 97.88 94 VAL B C 1
ATOM 3411 O O . VAL B 1 94 ? -4.641 -23.422 -12.32 1 97.88 94 VAL B O 1
ATOM 3414 N N . ILE B 1 95 ? -5.723 -24.156 -10.547 1 95.31 95 ILE B N 1
ATOM 3415 C CA . ILE B 1 95 ? -7.059 -24.188 -11.141 1 95.31 95 ILE B CA 1
ATOM 3416 C C . ILE B 1 95 ? -7.969 -23.203 -10.391 1 95.31 95 ILE B C 1
ATOM 3418 O O . ILE B 1 95 ? -7.664 -22.797 -9.273 1 95.31 95 ILE B O 1
ATOM 3422 N N . PRO B 1 96 ? -9.094 -22.781 -11 1 91.25 96 PRO B N 1
ATOM 3423 C CA . PRO B 1 96 ? -10.055 -21.969 -10.234 1 91.25 96 PRO B CA 1
ATOM 3424 C C . PRO B 1 96 ? -10.539 -22.672 -8.969 1 91.25 96 PRO B C 1
ATOM 3426 O O . PRO B 1 96 ? -10.742 -23.891 -8.969 1 91.25 96 PRO B O 1
ATOM 3429 N N . HIS B 1 97 ? -10.695 -21.906 -7.973 1 89.5 97 HIS B N 1
ATOM 3430 C CA . HIS B 1 97 ? -10.977 -22.453 -6.656 1 89.5 97 HIS B CA 1
ATOM 3431 C C . HIS B 1 97 ? -12.297 -23.234 -6.656 1 89.5 97 HIS B C 1
ATOM 3433 O O . HIS B 1 97 ? -12.469 -24.156 -5.867 1 89.5 97 HIS B O 1
ATOM 3439 N N . GLN B 1 98 ? -13.195 -22.953 -7.574 1 87.19 98 GLN B N 1
ATOM 3440 C CA . GLN B 1 98 ? -14.5 -23.609 -7.605 1 87.19 98 GLN B CA 1
ATOM 3441 C C . GLN B 1 98 ? -14.375 -25.062 -8.039 1 87.19 98 GLN B C 1
ATOM 3443 O O . GLN B 1 98 ? -15.266 -25.875 -7.773 1 87.19 98 GLN B O 1
ATOM 3448 N N . PHE B 1 99 ? -13.273 -25.453 -8.602 1 90.88 99 PHE B N 1
ATOM 3449 C CA . PHE B 1 99 ? -13.125 -26.797 -9.148 1 90.88 99 PHE B CA 1
ATOM 3450 C C . PHE B 1 99 ? -12.281 -27.656 -8.219 1 90.88 99 PHE B C 1
ATOM 3452 O O . PHE B 1 99 ? -12.133 -28.859 -8.453 1 90.88 99 PHE B O 1
ATOM 3459 N N . ILE B 1 100 ? -11.789 -27.078 -7.18 1 94.25 100 ILE B N 1
ATOM 3460 C CA . ILE B 1 100 ? -10.781 -27.766 -6.383 1 94.25 100 ILE B CA 1
ATOM 3461 C C . ILE B 1 100 ? -11.383 -29.016 -5.738 1 94.25 100 ILE B C 1
ATOM 3463 O O . ILE B 1 100 ? -10.734 -30.062 -5.664 1 94.25 100 ILE B O 1
ATOM 3467 N N . ASN B 1 101 ? -12.625 -28.938 -5.309 1 93.62 101 ASN B N 1
ATOM 3468 C CA . ASN B 1 101 ? -13.242 -30.109 -4.684 1 93.62 101 ASN B CA 1
ATOM 3469 C C . ASN B 1 101 ? -13.383 -31.266 -5.668 1 93.62 101 ASN B C 1
ATOM 3471 O O . ASN B 1 101 ? -13.031 -32.406 -5.352 1 93.62 101 ASN B O 1
ATOM 3475 N N . SER B 1 102 ? -13.883 -30.953 -6.797 1 95.44 102 SER B N 1
ATOM 3476 C CA . SER B 1 102 ? -14.086 -31.984 -7.809 1 95.44 102 SER B CA 1
ATOM 3477 C C . SER B 1 102 ? -12.766 -32.594 -8.266 1 95.44 102 SER B C 1
ATOM 3479 O O . SER B 1 102 ? -12.656 -33.812 -8.43 1 95.44 102 SER B O 1
ATOM 3481 N N . ILE B 1 103 ? -11.781 -31.766 -8.461 1 96.12 103 ILE B N 1
ATOM 3482 C CA . ILE B 1 103 ? -10.469 -32.219 -8.906 1 96.12 103 ILE B CA 1
ATOM 3483 C C . ILE B 1 103 ? -9.836 -33.094 -7.836 1 96.12 103 ILE B C 1
ATOM 3485 O O . ILE B 1 103 ? -9.305 -34.188 -8.141 1 96.12 103 ILE B O 1
ATOM 3489 N N . CYS B 1 104 ? -9.883 -32.656 -6.617 1 96.19 104 CYS B N 1
ATOM 3490 C CA . CYS B 1 104 ? -9.289 -33.438 -5.527 1 96.19 104 CYS B CA 1
ATOM 3491 C C . CYS B 1 104 ? -10 -34.781 -5.355 1 96.19 104 CYS B C 1
ATOM 3493 O O . CYS B 1 104 ? -9.367 -35.781 -5.055 1 96.19 104 CYS B O 1
ATOM 3495 N N . GLU B 1 105 ? -11.312 -34.75 -5.543 1 96.25 105 GLU B N 1
ATOM 3496 C CA . GLU B 1 105 ? -12.055 -36 -5.484 1 96.25 105 GLU B CA 1
ATOM 3497 C C . GLU B 1 105 ? -11.594 -36.969 -6.57 1 96.25 105 GLU B C 1
ATOM 3499 O O . GLU B 1 105 ? -11.453 -38.156 -6.32 1 96.25 105 GLU B O 1
ATOM 3504 N N . GLU B 1 106 ? -11.383 -36.469 -7.676 1 96.31 106 GLU B N 1
ATOM 3505 C CA . GLU B 1 106 ? -10.992 -37.281 -8.82 1 96.31 106 GLU B CA 1
ATOM 3506 C C . GLU B 1 106 ? -9.625 -37.938 -8.594 1 96.31 106 GLU B C 1
ATOM 3508 O O . GLU B 1 106 ? -9.391 -39.062 -9.008 1 96.31 106 GLU B O 1
ATOM 3513 N N . ILE B 1 107 ? -8.734 -37.312 -7.953 1 96.62 107 ILE B N 1
ATOM 3514 C CA . ILE B 1 107 ? -7.371 -37.812 -7.875 1 96.62 107 ILE B CA 1
ATOM 3515 C C . ILE B 1 107 ? -7.102 -38.344 -6.469 1 96.62 107 ILE B C 1
ATOM 3517 O O . ILE B 1 107 ? -5.953 -38.625 -6.117 1 96.62 107 ILE B O 1
ATOM 3521 N N . SER B 1 108 ? -8.109 -38.375 -5.711 1 95.06 108 SER B N 1
ATOM 3522 C CA . SER B 1 108 ? -7.969 -38.938 -4.375 1 95.06 108 SER B CA 1
ATOM 3523 C C . SER B 1 108 ? -7.438 -40.375 -4.441 1 95.06 108 SER B C 1
ATOM 3525 O O . SER B 1 108 ? -7.957 -41.188 -5.191 1 95.06 108 SER B O 1
ATOM 3527 N N . GLY B 1 109 ? -6.391 -40.656 -3.668 1 94.62 109 GLY B N 1
ATOM 3528 C CA . GLY B 1 109 ? -5.812 -41.969 -3.629 1 94.62 109 GLY B CA 1
ATOM 3529 C C . GLY B 1 109 ? -4.879 -42.25 -4.789 1 94.62 109 GLY B C 1
ATOM 3530 O O . GLY B 1 109 ? -4.281 -43.344 -4.871 1 94.62 109 GLY B O 1
ATOM 3531 N N . LYS B 1 110 ? -4.727 -41.344 -5.648 1 96.56 110 LYS B N 1
ATOM 3532 C CA . LYS B 1 110 ? -3.926 -41.594 -6.844 1 96.56 110 LYS B CA 1
ATOM 3533 C C . LYS B 1 110 ? -2.576 -40.875 -6.754 1 96.56 110 LYS B C 1
ATOM 3535 O O . LYS B 1 110 ? -1.658 -41.188 -7.52 1 96.56 110 LYS B O 1
ATOM 3540 N N . VAL B 1 111 ? -2.455 -39.969 -5.832 1 96.69 111 VAL B N 1
ATOM 3541 C CA . VAL B 1 111 ? -1.215 -39.219 -5.617 1 96.69 111 VAL B CA 1
ATOM 3542 C C . VAL B 1 111 ? -0.27 -40.031 -4.742 1 96.69 111 VAL B C 1
ATOM 3544 O O . VAL B 1 111 ? -0.69 -40.625 -3.738 1 96.69 111 VAL B O 1
ATOM 3547 N N . PRO B 1 112 ? 1.023 -40.188 -5.152 1 96.94 112 PRO B N 1
ATOM 3548 C CA . PRO B 1 112 ? 1.974 -40.938 -4.34 1 96.94 112 PRO B CA 1
ATOM 3549 C C . PRO B 1 112 ? 2.062 -40.438 -2.902 1 96.94 112 PRO B C 1
ATOM 3551 O O . PRO B 1 112 ? 2.018 -39.219 -2.67 1 96.94 112 PRO B O 1
ATOM 3554 N N . LYS B 1 113 ? 2.322 -41.375 -2.102 1 93.56 113 LYS B N 1
ATOM 3555 C CA . LYS B 1 113 ? 2.553 -41 -0.71 1 93.56 113 LYS B CA 1
ATOM 3556 C C . LYS B 1 113 ? 3.828 -40.188 -0.566 1 93.56 113 LYS B C 1
ATOM 3558 O O . LYS B 1 113 ? 4.832 -40.469 -1.227 1 93.56 113 LYS B O 1
ATOM 3563 N N . GLY B 1 114 ? 3.836 -39.156 0.146 1 94.38 114 GLY B N 1
ATOM 3564 C CA . GLY B 1 114 ? 5.012 -38.344 0.396 1 94.38 114 GLY B CA 1
ATOM 3565 C C . GLY B 1 114 ? 5.16 -37.188 -0.582 1 94.38 114 GLY B C 1
ATOM 3566 O O . GLY B 1 114 ? 6.039 -36.344 -0.423 1 94.38 114 GLY B O 1
ATOM 3567 N N . ALA B 1 115 ? 4.328 -37.281 -1.704 1 98.12 115 ALA B N 1
ATOM 3568 C CA . ALA B 1 115 ? 4.348 -36.125 -2.625 1 98.12 115 ALA B CA 1
ATOM 3569 C C . ALA B 1 115 ? 4.102 -34.812 -1.885 1 98.12 115 ALA B C 1
ATOM 3571 O O . ALA B 1 115 ? 3.562 -34.812 -0.775 1 98.12 115 ALA B O 1
ATOM 3572 N N . LEU B 1 116 ? 4.613 -33.75 -2.434 1 98.69 116 LEU B N 1
ATOM 3573 C CA . LEU B 1 116 ? 4.41 -32.406 -1.896 1 98.69 116 LEU B CA 1
ATOM 3574 C C . LEU B 1 116 ? 3.553 -31.578 -2.84 1 98.69 116 LEU B C 1
ATOM 3576 O O . LEU B 1 116 ? 3.666 -31.703 -4.062 1 98.69 116 LEU B O 1
ATOM 3580 N N . GLY B 1 117 ? 2.699 -30.797 -2.271 1 98.75 117 GLY B N 1
ATOM 3581 C CA . GLY B 1 117 ? 1.854 -29.938 -3.08 1 98.75 117 GLY B CA 1
ATOM 3582 C C . GLY B 1 117 ? 2.08 -28.453 -2.807 1 98.75 117 GLY B C 1
ATOM 3583 O O . GLY B 1 117 ? 2.568 -28.094 -1.737 1 98.75 117 GLY B O 1
ATOM 3584 N N . ILE B 1 118 ? 1.78 -27.641 -3.756 1 98.88 118 ILE B N 1
ATOM 3585 C CA . ILE B 1 118 ? 1.698 -26.188 -3.584 1 98.88 118 ILE B CA 1
ATOM 3586 C C . ILE B 1 118 ? 0.463 -25.656 -4.305 1 98.88 118 ILE B C 1
ATOM 3588 O O . ILE B 1 118 ? 0.19 -26.031 -5.445 1 98.88 118 ILE B O 1
ATOM 3592 N N . SER B 1 119 ? -0.307 -24.891 -3.596 1 98.75 119 SER B N 1
ATOM 3593 C CA . SER B 1 119 ? -1.501 -24.281 -4.172 1 98.75 119 SER B CA 1
ATOM 3594 C C . SER B 1 119 ? -1.238 -22.844 -4.586 1 98.75 119 SER B C 1
ATOM 3596 O O . SER B 1 119 ? -0.749 -22.031 -3.791 1 98.75 119 SER B O 1
ATOM 3598 N N . LEU B 1 120 ? -1.505 -22.469 -5.836 1 98.38 120 LEU B N 1
ATOM 3599 C CA . LEU B 1 120 ? -1.429 -21.094 -6.336 1 98.38 120 LEU B CA 1
ATOM 3600 C C . LEU B 1 120 ? -2.822 -20.5 -6.504 1 98.38 120 LEU B C 1
ATOM 3602 O O . LEU B 1 120 ? -2.996 -19.5 -7.207 1 98.38 120 LEU B O 1
ATOM 3606 N N . ILE B 1 121 ? -3.801 -21.141 -5.895 1 96.19 121 ILE B N 1
ATOM 3607 C CA . ILE B 1 121 ? -5.207 -20.781 -6.023 1 96.19 121 ILE B CA 1
ATOM 3608 C C . ILE B 1 121 ? -5.547 -19.672 -5.031 1 96.19 121 ILE B C 1
ATOM 3610 O O . ILE B 1 121 ? -5.215 -19.766 -3.848 1 96.19 121 ILE B O 1
ATOM 3614 N N . LYS B 1 122 ? -6.121 -18.594 -5.547 1 92.31 122 LYS B N 1
ATOM 3615 C CA . LYS B 1 122 ? -6.531 -17.469 -4.703 1 92.31 122 LYS B CA 1
ATOM 3616 C C . LYS B 1 122 ? -8.023 -17.516 -4.406 1 92.31 122 LYS B C 1
ATOM 3618 O O . LYS B 1 122 ? -8.844 -17.188 -5.266 1 92.31 122 LYS B O 1
ATOM 3623 N N . GLY B 1 123 ? -8.367 -18.016 -3.197 1 90.12 123 GLY B N 1
ATOM 3624 C CA . GLY B 1 123 ? -9.758 -18.109 -2.787 1 90.12 123 GLY B CA 1
ATOM 3625 C C . GLY B 1 123 ? -9.945 -18.859 -1.485 1 90.12 123 GLY B C 1
ATOM 3626 O O . GLY B 1 123 ? -8.992 -19.438 -0.953 1 90.12 123 GLY B O 1
ATOM 3627 N N . ILE B 1 124 ? -11.07 -18.688 -1.006 1 90.25 124 ILE B N 1
ATOM 3628 C CA . ILE B 1 124 ? -11.422 -19.406 0.207 1 90.25 124 ILE B CA 1
ATOM 3629 C C . ILE B 1 124 ? -12.727 -20.172 -0.009 1 90.25 124 ILE B C 1
ATOM 3631 O O . ILE B 1 124 ? -13.438 -19.938 -0.99 1 90.25 124 ILE B O 1
ATOM 3635 N N . ASP B 1 125 ? -12.906 -21.094 0.765 1 86.94 125 ASP B N 1
ATOM 3636 C CA . ASP B 1 125 ? -14.156 -21.844 0.818 1 86.94 125 ASP B CA 1
ATOM 3637 C C . ASP B 1 125 ? -14.781 -21.781 2.211 1 86.94 125 ASP B C 1
ATOM 3639 O O . ASP B 1 125 ? -14.172 -21.25 3.145 1 86.94 125 ASP B O 1
ATOM 3643 N N . GLU B 1 126 ? -16.094 -21.984 2.217 1 81.19 126 GLU B N 1
ATOM 3644 C CA . GLU B 1 126 ? -16.797 -22.016 3.492 1 81.19 126 GLU B CA 1
ATOM 3645 C C . GLU B 1 126 ? -17.312 -23.422 3.801 1 81.19 126 GLU B C 1
ATOM 3647 O O . GLU B 1 126 ? -17.906 -24.078 2.939 1 81.19 126 GLU B O 1
ATOM 3652 N N . GLY B 1 127 ? -16.938 -23.906 4.977 1 73.56 127 GLY B N 1
ATOM 3653 C CA . GLY B 1 127 ? -17.422 -25.188 5.441 1 73.56 127 GLY B CA 1
ATOM 3654 C C . GLY B 1 127 ? -18.312 -25.094 6.664 1 73.56 127 GLY B C 1
ATOM 3655 O O . GLY B 1 127 ? -18.656 -23.984 7.094 1 73.56 127 GLY B O 1
ATOM 3656 N N . PRO B 1 128 ? -18.734 -26.172 7.105 1 72.94 128 PRO B N 1
ATOM 3657 C CA . PRO B 1 128 ? -19.625 -26.203 8.273 1 72.94 128 PRO B CA 1
ATOM 3658 C C . PRO B 1 128 ? -19.031 -25.5 9.492 1 72.94 128 PRO B C 1
ATOM 3660 O O . PRO B 1 128 ? -19.766 -24.969 10.312 1 72.94 128 PRO B O 1
ATOM 3663 N N . GLN B 1 129 ? -17.766 -25.547 9.594 1 78.19 129 GLN B N 1
ATOM 3664 C CA . GLN B 1 129 ? -17.094 -24.953 10.758 1 78.19 129 GLN B CA 1
ATOM 3665 C C . GLN B 1 129 ? -16.641 -23.531 10.469 1 78.19 129 GLN B C 1
ATOM 3667 O O . GLN B 1 129 ? -15.992 -22.906 11.305 1 78.19 129 GLN B O 1
ATOM 3672 N N . GLY B 1 130 ? -16.969 -23.094 9.336 1 84.12 130 GLY B N 1
ATOM 3673 C CA . GLY B 1 130 ? -16.562 -21.734 9.016 1 84.12 130 GLY B CA 1
ATOM 3674 C C . GLY B 1 130 ? -15.555 -21.656 7.879 1 84.12 130 GLY B C 1
ATOM 3675 O O . GLY B 1 130 ? -15.781 -22.234 6.812 1 84.12 130 GLY B O 1
ATOM 3676 N N . LEU B 1 131 ? -14.422 -21.094 8.148 1 91.44 131 LEU B N 1
ATOM 3677 C CA . LEU B 1 131 ? -13.406 -20.859 7.125 1 91.44 131 LEU B CA 1
ATOM 3678 C C . LEU B 1 131 ? -12.734 -22.172 6.723 1 91.44 131 LEU B C 1
ATOM 3680 O O . LEU B 1 131 ? -12.328 -22.953 7.582 1 91.44 131 LEU B O 1
ATOM 3684 N N . LYS B 1 132 ? -12.68 -22.453 5.488 1 93.5 132 LYS B N 1
ATOM 3685 C CA . LYS B 1 132 ? -11.922 -23.562 4.918 1 93.5 132 LYS B CA 1
ATOM 3686 C C . LYS B 1 132 ? -10.969 -23.062 3.828 1 93.5 132 LYS B C 1
ATOM 3688 O O . LYS B 1 132 ? -11.406 -22.516 2.816 1 93.5 132 LYS B O 1
ATOM 3693 N N . LEU B 1 133 ? -9.703 -23.281 4.047 1 95.56 133 LEU B N 1
ATOM 3694 C CA . LEU B 1 133 ? -8.695 -22.875 3.07 1 95.56 133 LEU B CA 1
ATOM 3695 C C . LEU B 1 133 ? -8.555 -23.922 1.975 1 95.56 133 LEU B C 1
ATOM 3697 O O . LEU B 1 133 ? -8.781 -25.109 2.215 1 95.56 133 LEU B O 1
ATOM 3701 N N . ILE B 1 134 ? -8.195 -23.5 0.782 1 96.5 134 ILE B N 1
ATOM 3702 C CA . ILE B 1 134 ? -8.016 -24.406 -0.354 1 96.5 134 ILE B CA 1
ATOM 3703 C C . ILE B 1 134 ? -6.898 -25.391 -0.056 1 96.5 134 ILE B C 1
ATOM 3705 O O . ILE B 1 134 ? -7.008 -26.578 -0.374 1 96.5 134 ILE B O 1
ATOM 3709 N N . SER B 1 135 ? -5.805 -24.906 0.524 1 97.19 135 SER B N 1
ATOM 3710 C CA . SER B 1 135 ? -4.695 -25.781 0.887 1 97.19 135 SER B CA 1
ATOM 3711 C C . SER B 1 135 ? -5.141 -26.875 1.847 1 97.19 135 SER B C 1
ATOM 3713 O O . SER B 1 135 ? -4.684 -28.016 1.754 1 97.19 135 SER B O 1
ATOM 3715 N N . ASP B 1 136 ? -6.059 -26.531 2.773 1 95.31 136 ASP B N 1
ATOM 3716 C CA . ASP B 1 136 ? -6.586 -27.531 3.707 1 95.31 136 ASP B CA 1
ATOM 3717 C C . ASP B 1 136 ? -7.387 -28.594 2.975 1 95.31 136 ASP B C 1
ATOM 3719 O O . ASP B 1 136 ? -7.324 -29.781 3.328 1 95.31 136 ASP B O 1
ATOM 3723 N N . ILE B 1 137 ? -8.164 -28.156 1.999 1 95.31 137 ILE B N 1
ATOM 3724 C CA . ILE B 1 137 ? -8.945 -29.094 1.208 1 95.31 137 ILE B CA 1
ATOM 3725 C C . ILE B 1 137 ? -8.016 -30.094 0.513 1 95.31 137 ILE B C 1
ATOM 3727 O O . ILE B 1 137 ? -8.234 -31.297 0.568 1 95.31 137 ILE B O 1
ATOM 3731 N N . ILE B 1 138 ? -6.953 -29.594 -0.099 1 97.19 138 ILE B N 1
ATOM 3732 C CA . ILE B 1 138 ? -6.004 -30.453 -0.814 1 97.19 138 ILE B CA 1
ATOM 3733 C C . ILE B 1 138 ? -5.293 -31.375 0.171 1 97.19 138 ILE B C 1
ATOM 3735 O O . ILE B 1 138 ? -5.184 -32.562 -0.071 1 97.19 138 ILE B O 1
ATOM 3739 N N . ARG B 1 139 ? -4.801 -30.797 1.261 1 96.38 139 ARG B N 1
ATOM 3740 C CA . ARG B 1 139 ? -4.07 -31.547 2.277 1 96.38 139 ARG B CA 1
ATOM 3741 C C . ARG B 1 139 ? -4.902 -32.719 2.797 1 96.38 139 ARG B C 1
ATOM 3743 O O . ARG B 1 139 ? -4.398 -33.844 2.922 1 96.38 139 ARG B O 1
ATOM 3750 N N . GLU B 1 140 ? -6.141 -32.469 3.086 1 93.94 140 GLU B N 1
ATOM 3751 C CA . GLU B 1 140 ? -7.027 -33.469 3.66 1 93.94 140 GLU B CA 1
ATOM 3752 C C . GLU B 1 140 ? -7.355 -34.562 2.645 1 93.94 140 GLU B C 1
ATOM 3754 O O . GLU B 1 140 ? -7.352 -35.75 2.979 1 93.94 140 GLU B O 1
ATOM 3759 N N . LYS B 1 141 ? -7.609 -34.156 1.469 1 94.62 141 LYS B N 1
ATOM 3760 C CA . LYS B 1 141 ? -8.062 -35.125 0.459 1 94.62 141 LYS B CA 1
ATOM 3761 C C . LYS B 1 141 ? -6.895 -35.938 -0.074 1 94.62 141 LYS B C 1
ATOM 3763 O O . LYS B 1 141 ? -7.062 -37.125 -0.404 1 94.62 141 LYS B O 1
ATOM 3768 N N . MET B 1 142 ? -5.719 -35.375 -0.181 1 95.88 142 MET B N 1
ATOM 3769 C CA . MET B 1 142 ? -4.574 -36.062 -0.784 1 95.88 142 MET B CA 1
ATOM 3770 C C . MET B 1 142 ? -3.654 -36.625 0.289 1 95.88 142 MET B C 1
ATOM 3772 O O . MET B 1 142 ? -2.809 -37.469 0 1 95.88 142 MET B O 1
ATOM 3776 N N . ASP B 1 143 ? -3.793 -36.156 1.514 1 96.25 143 ASP B N 1
ATOM 3777 C CA . ASP B 1 143 ? -2.945 -36.562 2.633 1 96.25 143 ASP B CA 1
ATOM 3778 C C . ASP B 1 143 ? -1.477 -36.25 2.348 1 96.25 143 ASP B C 1
ATOM 3780 O O . ASP B 1 143 ? -0.623 -37.125 2.453 1 96.25 143 ASP B O 1
ATOM 3784 N N . ILE B 1 144 ? -1.207 -35.031 1.905 1 97.56 144 ILE B N 1
ATOM 3785 C CA . ILE B 1 144 ? 0.151 -34.594 1.633 1 97.56 144 ILE B CA 1
ATOM 3786 C C . ILE B 1 144 ? 0.355 -33.188 2.223 1 97.56 144 ILE B C 1
ATOM 3788 O O . ILE B 1 144 ? -0.613 -32.5 2.547 1 97.56 144 ILE B O 1
ATOM 3792 N N . ASP B 1 145 ? 1.622 -32.812 2.428 1 98.12 145 ASP B N 1
ATOM 3793 C CA . ASP B 1 145 ? 1.93 -31.438 2.814 1 98.12 145 ASP B CA 1
ATOM 3794 C C . ASP B 1 145 ? 1.674 -30.469 1.659 1 98.12 145 ASP B C 1
ATOM 3796 O O . ASP B 1 145 ? 1.978 -30.781 0.505 1 98.12 145 ASP B O 1
ATOM 3800 N N . VAL B 1 146 ? 1.04 -29.359 1.956 1 98.62 146 VAL B N 1
ATOM 3801 C CA . VAL B 1 146 ? 0.668 -28.422 0.91 1 98.62 146 VAL B CA 1
ATOM 3802 C C . VAL B 1 146 ? 1.139 -27.016 1.289 1 98.62 146 VAL B C 1
ATOM 3804 O O . VAL B 1 146 ? 0.727 -26.469 2.316 1 98.62 146 VAL B O 1
ATOM 3807 N N . SER B 1 147 ? 2.047 -26.406 0.508 1 98.81 147 SER B N 1
ATOM 3808 C CA . SER B 1 147 ? 2.43 -25 0.578 1 98.81 147 SER B CA 1
ATOM 3809 C C . SER B 1 147 ? 1.488 -24.125 -0.248 1 98.81 147 SER B C 1
ATOM 3811 O O . SER B 1 147 ? 0.616 -24.641 -0.952 1 98.81 147 SER B O 1
ATOM 3813 N N . VAL B 1 148 ? 1.644 -22.797 -0.078 1 98.81 148 VAL B N 1
ATOM 3814 C CA . VAL B 1 148 ? 0.828 -21.875 -0.853 1 98.81 148 VAL B CA 1
ATOM 3815 C C . VAL B 1 148 ? 1.712 -20.781 -1.442 1 98.81 148 VAL B C 1
ATOM 3817 O O . VAL B 1 148 ? 2.746 -20.422 -0.868 1 98.81 148 VAL B O 1
ATOM 3820 N N . LEU B 1 149 ? 1.371 -20.281 -2.605 1 98.81 149 LEU B N 1
ATOM 3821 C CA . LEU B 1 149 ? 2.068 -19.172 -3.24 1 98.81 149 LEU B CA 1
ATOM 3822 C C . LEU B 1 149 ? 1.097 -18.062 -3.598 1 98.81 149 LEU B C 1
ATOM 3824 O O . LEU B 1 149 ? 0.129 -18.281 -4.332 1 98.81 149 LEU B O 1
ATOM 3828 N N . MET B 1 150 ? 1.302 -16.875 -2.926 1 98.62 150 MET B N 1
ATOM 3829 C CA . MET B 1 150 ? 0.503 -15.672 -3.174 1 98.62 150 MET B CA 1
ATOM 3830 C C . MET B 1 150 ? 1.397 -14.469 -3.443 1 98.62 150 MET B C 1
ATOM 3832 O O . MET B 1 150 ? 2.492 -14.367 -2.889 1 98.62 150 MET B O 1
ATOM 3836 N N . GLY B 1 151 ? 0.976 -13.57 -4.285 1 97.5 151 GLY B N 1
ATOM 3837 C CA . GLY B 1 151 ? 1.759 -12.367 -4.523 1 97.5 151 GLY B CA 1
ATOM 3838 C C . GLY B 1 151 ? 1.182 -11.484 -5.617 1 97.5 151 GLY B C 1
ATOM 3839 O O . GLY B 1 151 ? 0.115 -11.781 -6.16 1 97.5 151 GLY B O 1
ATOM 3840 N N . ALA B 1 152 ? 1.792 -10.359 -5.809 1 96.25 152 ALA B N 1
ATOM 3841 C CA . ALA B 1 152 ? 1.42 -9.406 -6.855 1 96.25 152 ALA B CA 1
ATOM 3842 C C . ALA B 1 152 ? 1.903 -9.883 -8.227 1 96.25 152 ALA B C 1
ATOM 3844 O O . ALA B 1 152 ? 2.869 -9.344 -8.766 1 96.25 152 ALA B O 1
ATOM 3845 N N . ASN B 1 153 ? 1.154 -10.812 -8.797 1 96.06 153 ASN B N 1
ATOM 3846 C CA . ASN B 1 153 ? 1.601 -11.453 -10.031 1 96.06 153 ASN B CA 1
ATOM 3847 C C . ASN B 1 153 ? 0.459 -11.602 -11.031 1 96.06 153 ASN B C 1
ATOM 3849 O O . ASN B 1 153 ? -0.502 -12.328 -10.781 1 96.06 153 ASN B O 1
ATOM 3853 N N . THR B 1 154 ? 0.575 -10.938 -12.062 1 94.25 154 THR B N 1
ATOM 3854 C CA . THR B 1 154 ? -0.303 -11.211 -13.195 1 94.25 154 THR B CA 1
ATOM 3855 C C . THR B 1 154 ? 0.383 -12.125 -14.211 1 94.25 154 THR B C 1
ATOM 3857 O O . THR B 1 154 ? 1.562 -11.938 -14.516 1 94.25 154 THR B O 1
ATOM 3860 N N . ALA B 1 155 ? -0.377 -13.023 -14.742 1 95.31 155 ALA B N 1
ATOM 3861 C CA . ALA B 1 155 ? 0.162 -14.078 -15.594 1 95.31 155 ALA B CA 1
ATOM 3862 C C . ALA B 1 155 ? 0.916 -13.492 -16.781 1 95.31 155 ALA B C 1
ATOM 3864 O O . ALA B 1 155 ? 2.029 -13.922 -17.094 1 95.31 155 ALA B O 1
ATOM 3865 N N . ASN B 1 156 ? 0.354 -12.469 -17.422 1 95.69 156 ASN B N 1
ATOM 3866 C CA . ASN B 1 156 ? 0.949 -11.891 -18.625 1 95.69 156 ASN B CA 1
ATOM 3867 C C . ASN B 1 156 ? 2.289 -11.227 -18.312 1 95.69 156 ASN B C 1
ATOM 3869 O O . ASN B 1 156 ? 3.246 -11.375 -19.078 1 95.69 156 ASN B O 1
ATOM 3873 N N . GLU B 1 157 ? 2.365 -10.516 -17.234 1 96.75 157 GLU B N 1
ATOM 3874 C CA . GLU B 1 157 ? 3.607 -9.836 -16.891 1 96.75 157 GLU B CA 1
ATOM 3875 C C . GLU B 1 157 ? 4.684 -10.828 -16.453 1 96.75 157 GLU B C 1
ATOM 3877 O O . GLU B 1 157 ? 5.863 -10.633 -16.75 1 96.75 157 GLU B O 1
ATOM 3882 N N . VAL B 1 158 ? 4.246 -11.867 -15.758 1 97.56 158 VAL B N 1
ATOM 3883 C CA . VAL B 1 158 ? 5.188 -12.914 -15.367 1 97.56 158 VAL B CA 1
ATOM 3884 C C . VAL B 1 158 ? 5.719 -13.625 -16.609 1 97.56 158 VAL B C 1
ATOM 3886 O O . VAL B 1 158 ? 6.922 -13.859 -16.734 1 97.56 158 VAL B O 1
ATOM 3889 N N . ALA B 1 159 ? 4.805 -13.922 -17.531 1 97.94 159 ALA B N 1
ATOM 3890 C CA . ALA B 1 159 ? 5.191 -14.586 -18.781 1 97.94 159 ALA B CA 1
ATOM 3891 C C . ALA B 1 159 ? 6.129 -13.711 -19.609 1 97.94 159 ALA B C 1
ATOM 3893 O O . ALA B 1 159 ? 7.02 -14.219 -20.281 1 97.94 159 ALA B O 1
ATOM 3894 N N . ALA B 1 160 ? 5.941 -12.406 -19.484 1 97.38 160 ALA B N 1
ATOM 3895 C CA . ALA B 1 160 ? 6.773 -11.445 -20.188 1 97.38 160 ALA B CA 1
ATOM 3896 C C . ALA B 1 160 ? 8.078 -11.195 -19.438 1 97.38 160 ALA B C 1
ATOM 3898 O O . ALA B 1 160 ? 8.891 -10.367 -19.859 1 97.38 160 ALA B O 1
ATOM 3899 N N . GLU B 1 161 ? 8.25 -11.836 -18.297 1 96.31 161 GLU B N 1
ATOM 3900 C CA . GLU B 1 161 ? 9.469 -11.812 -17.484 1 96.31 161 GLU B CA 1
ATOM 3901 C C . GLU B 1 161 ? 9.711 -10.422 -16.906 1 96.31 161 GLU B C 1
ATOM 3903 O O . GLU B 1 161 ? 10.859 -9.992 -16.766 1 96.31 161 GLU B O 1
ATOM 3908 N N . LYS B 1 162 ? 8.664 -9.695 -16.688 1 96.5 162 LYS B N 1
ATOM 3909 C CA . LYS B 1 162 ? 8.773 -8.469 -15.906 1 96.5 162 LYS B CA 1
ATOM 3910 C C . LYS B 1 162 ? 9.062 -8.766 -14.438 1 96.5 162 LYS B C 1
ATOM 3912 O O . LYS B 1 162 ? 8.555 -9.75 -13.891 1 96.5 162 LYS B O 1
ATOM 3917 N N . PHE B 1 163 ? 9.836 -7.906 -13.828 1 96.62 163 PHE B N 1
ATOM 3918 C CA . PHE B 1 163 ? 10.242 -8.133 -12.445 1 96.62 163 PHE B CA 1
ATOM 3919 C C . PHE B 1 163 ? 9.039 -8.133 -11.516 1 96.62 163 PHE B C 1
ATOM 3921 O O . PHE B 1 163 ? 8.18 -7.25 -11.609 1 96.62 163 PHE B O 1
ATOM 3928 N N . CYS B 1 164 ? 8.969 -9.102 -10.625 1 96.5 164 CYS B N 1
ATOM 3929 C CA . CYS B 1 164 ? 7.941 -9.156 -9.594 1 96.5 164 CYS B CA 1
ATOM 3930 C C . CYS B 1 164 ? 8.383 -10.031 -8.43 1 96.5 164 CYS B C 1
ATOM 3932 O O . CYS B 1 164 ? 9.406 -10.711 -8.508 1 96.5 164 CYS B O 1
ATOM 3934 N N . GLU B 1 165 ? 7.664 -9.867 -7.355 1 96.75 165 GLU B N 1
ATOM 3935 C CA . GLU B 1 165 ? 7.906 -10.672 -6.164 1 96.75 165 GLU B CA 1
ATOM 3936 C C . GLU B 1 165 ? 6.703 -11.555 -5.836 1 96.75 165 GLU B C 1
ATOM 3938 O O . GLU B 1 165 ? 5.582 -11.258 -6.254 1 96.75 165 GLU B O 1
ATOM 3943 N N . THR B 1 166 ? 6.98 -12.625 -5.148 1 97.94 166 THR B N 1
ATOM 3944 C CA . THR B 1 166 ? 5.926 -13.492 -4.637 1 97.94 166 THR B CA 1
ATOM 3945 C C . THR B 1 166 ? 6.324 -14.094 -3.293 1 97.94 166 THR B C 1
ATOM 3947 O O . THR B 1 166 ? 7.453 -13.914 -2.834 1 97.94 166 THR B O 1
ATOM 3950 N N . THR B 1 167 ? 5.328 -14.656 -2.576 1 98.5 167 THR B N 1
ATOM 3951 C CA . THR B 1 167 ? 5.539 -15.242 -1.256 1 98.5 167 THR B CA 1
ATOM 3952 C C . THR B 1 167 ? 5.055 -16.688 -1.222 1 98.5 167 THR B C 1
ATOM 3954 O O . THR B 1 167 ? 3.943 -16.984 -1.66 1 98.5 167 THR B O 1
ATOM 3957 N N . ILE B 1 168 ? 5.918 -17.578 -0.743 1 98.69 168 ILE B N 1
ATOM 3958 C CA . ILE B 1 168 ? 5.5 -18.938 -0.449 1 98.69 168 ILE B CA 1
ATOM 3959 C C . ILE B 1 168 ? 5.281 -19.094 1.054 1 98.69 168 ILE B C 1
ATOM 3961 O O . ILE B 1 168 ? 6.168 -18.781 1.854 1 98.69 168 ILE B O 1
ATOM 3965 N N . GLY B 1 169 ? 4.031 -19.438 1.437 1 98.19 169 GLY B N 1
ATOM 3966 C CA . GLY B 1 169 ? 3.75 -19.875 2.791 1 98.19 169 GLY B CA 1
ATOM 3967 C C . GLY B 1 169 ? 3.84 -21.391 2.957 1 98.19 169 GLY B C 1
ATOM 3968 O O . GLY B 1 169 ? 3.209 -22.141 2.211 1 98.19 169 GLY B O 1
ATOM 3969 N N . SER B 1 170 ? 4.648 -21.859 3.928 1 98.38 170 SER B N 1
ATOM 3970 C CA . SER B 1 170 ? 4.812 -23.297 4.156 1 98.38 170 SER B CA 1
ATOM 3971 C C . SER B 1 170 ? 4.984 -23.609 5.641 1 98.38 170 SER B C 1
ATOM 3973 O O . SER B 1 170 ? 5.766 -22.938 6.328 1 98.38 170 SER B O 1
ATOM 3975 N N . ARG B 1 171 ? 4.238 -24.594 6.078 1 96.69 171 ARG B N 1
ATOM 3976 C CA . ARG B 1 171 ? 4.383 -25.047 7.461 1 96.69 171 ARG B CA 1
ATOM 3977 C C . ARG B 1 171 ? 5.695 -25.797 7.66 1 96.69 171 ARG B C 1
ATOM 3979 O O . ARG B 1 171 ? 6.273 -25.75 8.75 1 96.69 171 ARG B O 1
ATOM 3986 N N . VAL B 1 172 ? 6.098 -26.469 6.676 1 97.81 172 VAL B N 1
ATOM 3987 C CA . VAL B 1 172 ? 7.395 -27.125 6.645 1 97.81 172 VAL B CA 1
ATOM 3988 C C . VAL B 1 172 ? 8.359 -26.344 5.762 1 97.81 172 VAL B C 1
ATOM 3990 O O . VAL B 1 172 ? 8.32 -26.453 4.535 1 97.81 172 VAL B O 1
ATOM 3993 N N . MET B 1 173 ? 9.328 -25.672 6.402 1 97.56 173 MET B N 1
ATOM 3994 C CA . MET B 1 173 ? 10.188 -24.703 5.727 1 97.56 173 MET B CA 1
ATOM 3995 C C . MET B 1 173 ? 10.961 -25.359 4.59 1 97.56 173 MET B C 1
ATOM 3997 O O . MET B 1 173 ? 11.117 -24.781 3.518 1 97.56 173 MET B O 1
ATOM 4001 N N . GLU B 1 174 ? 11.414 -26.547 4.805 1 98.31 174 GLU B N 1
ATOM 4002 C CA . GLU B 1 174 ? 12.18 -27.266 3.783 1 98.31 174 GLU B CA 1
ATOM 4003 C C . GLU B 1 174 ? 11.359 -27.453 2.512 1 98.31 174 GLU B C 1
ATOM 4005 O O . GLU B 1 174 ? 11.891 -27.406 1.403 1 98.31 174 GLU B O 1
ATOM 4010 N N . ASN B 1 175 ? 10.117 -27.75 2.668 1 98.69 175 ASN B N 1
ATOM 4011 C CA . ASN B 1 175 ? 9.234 -27.922 1.519 1 98.69 175 ASN B CA 1
ATOM 4012 C C . ASN B 1 175 ? 9.023 -26.625 0.761 1 98.69 175 ASN B C 1
ATOM 4014 O O . ASN B 1 175 ? 9.031 -26.609 -0.472 1 98.69 175 ASN B O 1
ATOM 4018 N N . GLY B 1 176 ? 8.852 -25.5 1.549 1 98.69 176 GLY B N 1
ATOM 4019 C CA . GLY B 1 176 ? 8.75 -24.188 0.921 1 98.69 176 GLY B CA 1
ATOM 4020 C C . GLY B 1 176 ? 9.984 -23.812 0.135 1 98.69 176 GLY B C 1
ATOM 4021 O O . GLY B 1 176 ? 9.891 -23.25 -0.96 1 98.69 176 GLY B O 1
ATOM 4022 N N . LEU B 1 177 ? 11.133 -24.141 0.727 1 98.44 177 LEU B N 1
ATOM 4023 C CA . LEU B 1 177 ? 12.391 -23.812 0.074 1 98.44 177 LEU B CA 1
ATOM 4024 C C . LEU B 1 177 ? 12.586 -24.656 -1.182 1 98.44 177 LEU B C 1
ATOM 4026 O O . LEU B 1 177 ? 13.172 -24.203 -2.162 1 98.44 177 LEU B O 1
ATOM 4030 N N . LEU B 1 178 ? 12.086 -25.859 -1.149 1 98.69 178 LEU B N 1
ATOM 4031 C CA . LEU B 1 178 ? 12.125 -26.703 -2.332 1 98.69 178 LEU B CA 1
ATOM 4032 C C . LEU B 1 178 ? 11.312 -26.109 -3.467 1 98.69 178 LEU B C 1
ATOM 4034 O O . LEU B 1 178 ? 11.766 -26.062 -4.613 1 98.69 178 LEU B O 1
ATOM 4038 N N . PHE B 1 179 ? 10.141 -25.641 -3.162 1 98.88 179 PHE B N 1
ATOM 4039 C CA . PHE B 1 179 ? 9.305 -25.016 -4.172 1 98.88 179 PHE B CA 1
ATOM 4040 C C . PHE B 1 179 ? 9.922 -23.688 -4.637 1 98.88 179 PHE B C 1
ATOM 4042 O O . PHE B 1 179 ? 9.781 -23.312 -5.801 1 98.88 179 PHE B O 1
ATOM 4049 N N . LYS B 1 180 ? 10.594 -22.984 -3.742 1 98.62 180 LYS B N 1
ATOM 4050 C CA . LYS B 1 180 ? 11.328 -21.781 -4.141 1 98.62 180 LYS B CA 1
ATOM 4051 C C . LYS B 1 180 ? 12.367 -22.109 -5.207 1 98.62 180 LYS B C 1
ATOM 4053 O O . LYS B 1 180 ? 12.508 -21.375 -6.188 1 98.62 180 LYS B O 1
ATOM 4058 N N . GLU B 1 181 ? 13.109 -23.172 -5.008 1 98.38 181 GLU B N 1
ATOM 4059 C CA . GLU B 1 181 ? 14.086 -23.578 -6.008 1 98.38 181 GLU B CA 1
ATOM 4060 C C . GLU B 1 181 ? 13.414 -23.875 -7.352 1 98.38 181 GLU B C 1
ATOM 4062 O O . GLU B 1 181 ? 13.953 -23.531 -8.406 1 98.38 181 GLU B O 1
ATOM 4067 N N . LEU B 1 182 ? 12.289 -24.438 -7.301 1 98.81 182 LEU B N 1
ATOM 4068 C CA . LEU B 1 182 ? 11.555 -24.859 -8.492 1 98.81 182 LEU B CA 1
ATOM 4069 C C . LEU B 1 182 ? 11.031 -23.656 -9.258 1 98.81 182 LEU B C 1
ATOM 4071 O O . LEU B 1 182 ? 10.992 -23.672 -10.492 1 98.81 182 LEU B O 1
ATOM 4075 N N . LEU B 1 183 ? 10.68 -22.547 -8.547 1 98.75 183 LEU B N 1
ATOM 4076 C CA . LEU B 1 183 ? 9.836 -21.531 -9.156 1 98.75 183 LEU B CA 1
ATOM 4077 C C . LEU B 1 183 ? 10.594 -20.219 -9.328 1 98.75 183 LEU B C 1
ATOM 4079 O O . LEU B 1 183 ? 10.211 -19.375 -10.141 1 98.75 183 LEU B O 1
ATOM 4083 N N . GLN B 1 184 ? 11.633 -20.016 -8.609 1 97.94 184 GLN B N 1
ATOM 4084 C CA . GLN B 1 184 ? 12.273 -18.703 -8.562 1 97.94 184 GLN B CA 1
ATOM 4085 C C . GLN B 1 184 ? 13.078 -18.453 -9.836 1 97.94 184 GLN B C 1
ATOM 4087 O O . GLN B 1 184 ? 13.719 -19.359 -10.367 1 97.94 184 GLN B O 1
ATOM 4092 N N . THR B 1 185 ? 13.016 -17.297 -10.305 1 96.94 185 THR B N 1
ATOM 4093 C CA . THR B 1 185 ? 13.852 -16.766 -11.375 1 96.94 185 THR B CA 1
ATOM 4094 C C . THR B 1 185 ? 14.422 -15.398 -10.992 1 96.94 185 THR B C 1
ATOM 4096 O O . THR B 1 185 ? 14.062 -14.844 -9.945 1 96.94 185 THR B O 1
ATOM 4099 N N . PRO B 1 186 ? 15.312 -14.797 -11.734 1 94.69 186 PRO B N 1
ATOM 4100 C CA . PRO B 1 186 ? 15.82 -13.461 -11.438 1 94.69 186 PRO B CA 1
ATOM 4101 C C . PRO B 1 186 ? 14.719 -12.398 -11.43 1 94.69 186 PRO B C 1
ATOM 4103 O O . PRO B 1 186 ? 14.844 -11.383 -10.75 1 94.69 186 PRO B O 1
ATOM 4106 N N . ASN B 1 187 ? 13.609 -12.641 -12.172 1 96 187 ASN B N 1
ATOM 4107 C CA . ASN B 1 187 ? 12.547 -11.648 -12.273 1 96 187 ASN B CA 1
ATOM 4108 C C . ASN B 1 187 ? 11.297 -12.078 -11.523 1 96 187 ASN B C 1
ATOM 4110 O O . ASN B 1 187 ? 10.289 -11.375 -11.523 1 96 187 ASN B O 1
ATOM 4114 N N . PHE B 1 188 ? 11.359 -13.25 -11 1 97.5 188 PHE B N 1
ATOM 4115 C CA . PHE B 1 188 ? 10.312 -13.805 -10.148 1 97.5 188 PHE B CA 1
ATOM 4116 C C . PHE B 1 188 ? 10.875 -14.211 -8.789 1 97.5 188 PHE B C 1
ATOM 4118 O O . PHE B 1 188 ? 11.086 -15.398 -8.531 1 97.5 188 PHE B O 1
ATOM 4125 N N . ARG B 1 189 ? 11.031 -13.188 -7.883 1 97.38 189 ARG B N 1
ATOM 4126 C CA . ARG B 1 189 ? 11.742 -13.391 -6.625 1 97.38 189 ARG B CA 1
ATOM 4127 C C . ARG B 1 189 ? 10.797 -13.875 -5.535 1 97.38 189 ARG B C 1
ATOM 4129 O O . ARG B 1 189 ? 9.68 -13.367 -5.41 1 97.38 189 ARG B O 1
ATOM 4136 N N . ILE B 1 190 ? 11.242 -14.852 -4.781 1 97.62 190 ILE B N 1
ATOM 4137 C CA . ILE B 1 190 ? 10.336 -15.516 -3.852 1 97.62 190 ILE B CA 1
ATOM 4138 C C . ILE B 1 190 ? 10.891 -15.422 -2.432 1 97.62 190 ILE B C 1
ATOM 4140 O O . ILE B 1 190 ? 12.086 -15.648 -2.209 1 97.62 190 ILE B O 1
ATOM 4144 N N . LYS B 1 191 ? 10.078 -15.039 -1.556 1 97.25 191 LYS B N 1
ATOM 4145 C CA . LYS B 1 191 ? 10.328 -15.172 -0.124 1 97.25 191 LYS B CA 1
ATOM 4146 C C . LYS B 1 191 ? 9.484 -16.281 0.484 1 97.25 191 LYS B C 1
ATOM 4148 O O . LYS B 1 191 ? 8.289 -16.406 0.178 1 97.25 191 LYS B O 1
ATOM 4153 N N . VAL B 1 192 ? 10.125 -17.156 1.314 1 98 192 VAL B N 1
ATOM 4154 C CA . VAL B 1 192 ? 9.398 -18.234 1.991 1 98 192 VAL B CA 1
ATOM 4155 C C . VAL B 1 192 ? 9.133 -17.844 3.443 1 98 192 VAL B C 1
ATOM 4157 O O . VAL B 1 192 ? 10.047 -17.406 4.152 1 98 192 VAL B O 1
ATOM 4160 N N . VAL B 1 193 ? 7.906 -17.922 3.859 1 97.19 193 VAL B N 1
ATOM 4161 C CA . VAL B 1 193 ? 7.551 -17.625 5.246 1 97.19 193 VAL B CA 1
ATOM 4162 C C . VAL B 1 193 ? 6.797 -18.812 5.844 1 97.19 193 VAL B C 1
ATOM 4164 O O . VAL B 1 193 ? 6.262 -19.656 5.113 1 97.19 193 VAL B O 1
ATOM 4167 N N . ALA B 1 194 ? 6.664 -18.906 7.156 1 97.06 194 ALA B N 1
ATOM 4168 C CA . ALA B 1 194 ? 6.098 -20.047 7.852 1 97.06 194 ALA B CA 1
ATOM 4169 C C . ALA B 1 194 ? 4.574 -19.953 7.93 1 97.06 194 ALA B C 1
ATOM 4171 O O . ALA B 1 194 ? 3.881 -20.969 8.008 1 97.06 194 ALA B O 1
ATOM 4172 N N . GLU B 1 195 ? 3.99 -18.75 7.898 1 97.44 195 GLU B N 1
ATOM 4173 C CA . GLU B 1 195 ? 2.572 -18.516 8.148 1 97.44 195 GLU B CA 1
ATOM 4174 C C . GLU B 1 195 ? 1.737 -18.797 6.902 1 97.44 195 GLU B C 1
ATOM 4176 O O . GLU B 1 195 ? 1.085 -17.891 6.375 1 97.44 195 GLU B O 1
ATOM 4181 N N . ALA B 1 196 ? 1.633 -20.062 6.543 1 97.69 196 ALA B N 1
ATOM 4182 C CA . ALA B 1 196 ? 0.999 -20.5 5.305 1 97.69 196 ALA B CA 1
ATOM 4183 C C . ALA B 1 196 ? -0.463 -20.062 5.25 1 97.69 196 ALA B C 1
ATOM 4185 O O . ALA B 1 196 ? -0.953 -19.641 4.203 1 97.69 196 ALA B O 1
ATOM 4186 N N . ASP B 1 197 ? -1.197 -20.156 6.344 1 97.44 197 ASP B N 1
ATOM 4187 C CA . ASP B 1 197 ? -2.607 -19.781 6.367 1 97.44 197 ASP B CA 1
ATOM 4188 C C . ASP B 1 197 ? -2.787 -18.297 6.07 1 97.44 197 ASP B C 1
ATOM 4190 O O . ASP B 1 197 ? -3.664 -17.906 5.293 1 97.44 197 ASP B O 1
ATOM 4194 N N . ALA B 1 198 ? -1.961 -17.453 6.711 1 98.19 198 ALA B N 1
ATOM 4195 C CA . ALA B 1 198 ? -2.039 -16.016 6.508 1 98.19 198 ALA B CA 1
ATOM 4196 C C . ALA B 1 198 ? -1.726 -15.648 5.059 1 98.19 198 ALA B C 1
ATOM 4198 O O . ALA B 1 198 ? -2.389 -14.789 4.473 1 98.19 198 ALA B O 1
ATOM 4199 N N . VAL B 1 199 ? -0.701 -16.297 4.535 1 98.38 199 VAL B N 1
ATOM 4200 C CA . VAL B 1 199 ? -0.308 -16.062 3.15 1 98.38 199 VAL B CA 1
ATOM 4201 C C . VAL B 1 199 ? -1.479 -16.375 2.221 1 98.38 199 VAL B C 1
ATOM 4203 O O . VAL B 1 199 ? -1.795 -15.586 1.325 1 98.38 199 VAL B O 1
ATOM 4206 N N . GLU B 1 200 ? -2.1 -17.484 2.426 1 98.06 200 GLU B N 1
ATOM 4207 C CA . GLU B 1 200 ? -3.217 -17.906 1.587 1 98.06 200 GLU B CA 1
ATOM 4208 C C . GLU B 1 200 ? -4.398 -16.953 1.724 1 98.06 200 GLU B C 1
ATOM 4210 O O . GLU B 1 200 ? -5.031 -16.594 0.728 1 98.06 200 GLU B O 1
ATOM 4215 N N . LEU B 1 201 ? -4.703 -16.547 2.914 1 97.75 201 LEU B N 1
ATOM 4216 C CA . LEU B 1 201 ? -5.82 -15.641 3.162 1 97.75 201 LEU B CA 1
ATOM 4217 C C . LEU B 1 201 ? -5.602 -14.305 2.461 1 97.75 201 LEU B C 1
ATOM 4219 O O . LEU B 1 201 ? -6.559 -13.68 1.995 1 97.75 201 LEU B O 1
ATOM 4223 N N . CYS B 1 202 ? -4.371 -13.82 2.436 1 98.25 202 CYS B N 1
ATOM 4224 C CA . CYS B 1 202 ? -4.066 -12.578 1.742 1 98.25 202 CYS B CA 1
ATOM 4225 C C . CYS B 1 202 ? -4.555 -12.625 0.299 1 98.25 202 CYS B C 1
ATOM 4227 O O . CYS B 1 202 ? -5.152 -11.664 -0.189 1 98.25 202 CYS B O 1
ATOM 4229 N N . GLY B 1 203 ? -4.336 -13.766 -0.309 1 97.06 203 GLY B N 1
ATOM 4230 C CA . GLY B 1 203 ? -4.707 -13.914 -1.707 1 97.06 203 GLY B CA 1
ATOM 4231 C C . GLY B 1 203 ? -6.203 -13.797 -1.943 1 97.06 203 GLY B C 1
ATOM 4232 O O . GLY B 1 203 ? -6.633 -13.336 -3 1 97.06 203 GLY B O 1
ATOM 4233 N N . ALA B 1 204 ? -6.938 -14.172 -0.99 1 96.44 204 ALA B N 1
ATOM 4234 C CA . ALA B 1 204 ? -8.391 -14.188 -1.148 1 96.44 204 ALA B CA 1
ATOM 4235 C C . ALA B 1 204 ? -9 -12.859 -0.715 1 96.44 204 ALA B C 1
ATOM 4237 O O . ALA B 1 204 ? -9.82 -12.281 -1.438 1 96.44 204 ALA B O 1
ATOM 4238 N N . LEU B 1 205 ? -8.578 -12.344 0.434 1 98.44 205 LEU B N 1
ATOM 4239 C CA . LEU B 1 205 ? -9.242 -11.227 1.099 1 98.44 205 LEU B CA 1
ATOM 4240 C C . LEU B 1 205 ? -8.984 -9.922 0.36 1 98.44 205 LEU B C 1
ATOM 4242 O O . LEU B 1 205 ? -9.82 -9.016 0.375 1 98.44 205 LEU B O 1
ATOM 4246 N N . LYS B 1 206 ? -7.836 -9.852 -0.322 1 98.5 206 LYS B N 1
ATOM 4247 C CA . LYS B 1 206 ? -7.461 -8.625 -1.015 1 98.5 206 LYS B CA 1
ATOM 4248 C C . LYS B 1 206 ? -8.523 -8.227 -2.037 1 98.5 206 LYS B C 1
ATOM 4250 O O . LYS B 1 206 ? -8.703 -7.035 -2.318 1 98.5 206 LYS B O 1
ATOM 4255 N N . ASN B 1 207 ? -9.258 -9.211 -2.58 1 97.88 207 ASN B N 1
ATOM 4256 C CA . ASN B 1 207 ? -10.258 -8.953 -3.611 1 97.88 207 ASN B CA 1
ATOM 4257 C C . ASN B 1 207 ? -11.438 -8.164 -3.057 1 97.88 207 ASN B C 1
ATOM 4259 O O . ASN B 1 207 ? -12.055 -7.375 -3.775 1 97.88 207 ASN B O 1
ATOM 4263 N N . ILE B 1 208 ? -11.773 -8.359 -1.783 1 98.69 208 ILE B N 1
ATOM 4264 C CA . ILE B 1 208 ? -12.836 -7.582 -1.15 1 98.69 208 ILE B CA 1
ATOM 4265 C C . ILE B 1 208 ? -12.414 -6.117 -1.066 1 98.69 208 ILE B C 1
ATOM 4267 O O . ILE B 1 208 ? -13.195 -5.223 -1.395 1 98.69 208 ILE B O 1
ATOM 4271 N N . VAL B 1 209 ? -11.18 -5.887 -0.639 1 98.81 209 VAL B N 1
ATOM 4272 C CA . VAL B 1 209 ? -10.656 -4.531 -0.491 1 98.81 209 VAL B CA 1
ATOM 4273 C C . VAL B 1 209 ? -10.633 -3.836 -1.85 1 98.81 209 VAL B C 1
ATOM 4275 O O . VAL B 1 209 ? -10.938 -2.645 -1.949 1 98.81 209 VAL B O 1
ATOM 4278 N N . ALA B 1 210 ? -10.312 -4.625 -2.891 1 98.75 210 ALA B N 1
ATOM 4279 C CA . ALA B 1 210 ? -10.266 -4.074 -4.242 1 98.75 210 ALA B CA 1
ATOM 4280 C C . ALA B 1 210 ? -11.641 -3.588 -4.684 1 98.75 210 ALA B C 1
ATOM 4282 O O . ALA B 1 210 ? -11.75 -2.602 -5.414 1 98.75 210 ALA B O 1
ATOM 4283 N N . VAL B 1 211 ? -12.672 -4.293 -4.281 1 98.75 211 VAL B N 1
ATOM 4284 C CA . VAL B 1 211 ? -14.031 -3.84 -4.574 1 98.75 211 VAL B CA 1
ATOM 4285 C C . VAL B 1 211 ? -14.281 -2.496 -3.895 1 98.75 211 VAL B C 1
ATOM 4287 O O . VAL B 1 211 ? -14.805 -1.566 -4.516 1 98.75 211 VAL B O 1
ATOM 4290 N N . GLY B 1 212 ? -13.883 -2.387 -2.617 1 98.62 212 GLY B N 1
ATOM 4291 C CA . GLY B 1 212 ? -13.992 -1.116 -1.917 1 98.62 212 GLY B CA 1
ATOM 4292 C C . GLY B 1 212 ? -13.25 0.011 -2.607 1 98.62 212 GLY B C 1
ATOM 4293 O O . GLY B 1 212 ? -13.766 1.125 -2.721 1 98.62 212 GLY B O 1
ATOM 4294 N N . ALA B 1 213 ? -12.055 -0.264 -3.057 1 98.62 213 ALA B N 1
ATOM 4295 C CA . ALA B 1 213 ? -11.266 0.719 -3.797 1 98.62 213 ALA B CA 1
ATOM 4296 C C . ALA B 1 213 ? -11.977 1.139 -5.078 1 98.62 213 ALA B C 1
ATOM 4298 O O . ALA B 1 213 ? -11.953 2.312 -5.457 1 98.62 213 ALA B O 1
ATOM 4299 N N . GLY B 1 214 ? -12.586 0.145 -5.766 1 98.62 214 GLY B N 1
ATOM 4300 C CA . GLY B 1 214 ? -13.352 0.447 -6.961 1 98.62 214 GLY B CA 1
ATOM 4301 C C . GLY B 1 214 ? -14.547 1.347 -6.695 1 98.62 214 GLY B C 1
ATOM 4302 O O . GLY B 1 214 ? -14.844 2.242 -7.488 1 98.62 214 GLY B O 1
ATOM 4303 N N . PHE B 1 215 ? -15.266 1.089 -5.598 1 98.5 215 PHE B N 1
ATOM 4304 C CA . PHE B 1 215 ? -16.359 1.965 -5.195 1 98.5 215 PHE B CA 1
ATOM 4305 C C . PHE B 1 215 ? -15.875 3.402 -5.047 1 98.5 215 PHE B C 1
ATOM 4307 O O . PHE B 1 215 ? -16.547 4.336 -5.5 1 98.5 215 PHE B O 1
ATOM 4314 N N . CYS B 1 216 ? -14.695 3.594 -4.453 1 97.62 216 CYS B N 1
ATOM 4315 C CA . CYS B 1 216 ? -14.109 4.918 -4.277 1 97.62 216 CYS B CA 1
ATOM 4316 C C . CYS B 1 216 ? -13.883 5.602 -5.621 1 97.62 216 CYS B C 1
ATOM 4318 O O . CYS B 1 216 ? -14.172 6.793 -5.77 1 97.62 216 CYS B O 1
ATOM 4320 N N . ASP B 1 217 ? -13.359 4.836 -6.531 1 98 217 ASP B N 1
ATOM 4321 C CA . ASP B 1 217 ? -13.102 5.379 -7.859 1 98 217 ASP B CA 1
ATOM 4322 C C . ASP B 1 217 ? -14.406 5.812 -8.531 1 98 217 ASP B C 1
ATOM 4324 O O . ASP B 1 217 ? -14.477 6.891 -9.125 1 98 217 ASP B O 1
ATOM 4328 N N . GLY B 1 218 ? -15.383 4.969 -8.469 1 98 218 GLY B N 1
ATOM 4329 C CA . GLY B 1 218 ? -16.656 5.258 -9.102 1 98 218 GLY B CA 1
ATOM 4330 C C . GLY B 1 218 ? -17.359 6.465 -8.508 1 98 218 GLY B C 1
ATOM 4331 O O . GLY B 1 218 ? -18.062 7.188 -9.211 1 98 218 GLY B O 1
ATOM 4332 N N . LEU B 1 219 ? -17.141 6.68 -7.238 1 97.06 219 LEU B N 1
ATOM 4333 C CA . LEU B 1 219 ? -17.766 7.789 -6.52 1 97.06 219 LEU B CA 1
ATOM 4334 C C . LEU B 1 219 ? -16.906 9.047 -6.613 1 97.06 219 LEU B C 1
ATOM 4336 O O . LEU B 1 219 ? -17.281 10.102 -6.102 1 97.06 219 LEU B O 1
ATOM 4340 N N . HIS B 1 220 ? -15.703 8.969 -7.234 1 96.69 220 HIS B N 1
ATOM 4341 C CA . HIS B 1 220 ? -14.758 10.07 -7.336 1 96.69 220 HIS B CA 1
ATOM 4342 C C . HIS B 1 220 ? -14.422 10.641 -5.961 1 96.69 220 HIS B C 1
ATOM 4344 O O . HIS B 1 220 ? -14.453 11.859 -5.766 1 96.69 220 HIS B O 1
ATOM 4350 N N . SER B 1 221 ? -14.117 9.711 -5.059 1 96.12 221 SER B N 1
ATOM 4351 C CA . SER B 1 221 ? -13.891 10.094 -3.67 1 96.12 221 SER B CA 1
ATOM 4352 C C . SER B 1 221 ? -12.508 10.695 -3.479 1 96.12 221 SER B C 1
ATOM 4354 O O . SER B 1 221 ? -12.242 11.367 -2.479 1 96.12 221 SER B O 1
ATOM 4356 N N . GLY B 1 222 ? -11.578 10.453 -4.418 1 96.12 222 GLY B N 1
ATOM 4357 C CA . GLY B 1 222 ? -10.234 10.992 -4.324 1 96.12 222 GLY B CA 1
ATOM 4358 C C . GLY B 1 222 ? -9.195 9.961 -3.924 1 96.12 222 GLY B C 1
ATOM 4359 O O . GLY B 1 222 ? -9.539 8.852 -3.516 1 96.12 222 GLY B O 1
ATOM 4360 N N . ASP B 1 223 ? -7.91 10.32 -4 1 96.38 223 ASP B N 1
ATOM 4361 C CA . ASP B 1 223 ? -6.789 9.422 -3.77 1 96.38 223 ASP B CA 1
ATOM 4362 C C . ASP B 1 223 ? -6.598 9.156 -2.277 1 96.38 223 ASP B C 1
ATOM 4364 O O . ASP B 1 223 ? -6.203 8.055 -1.882 1 96.38 223 ASP B O 1
ATOM 4368 N N . ASN B 1 224 ? -6.852 10.164 -1.442 1 96.88 224 ASN B N 1
ATOM 4369 C CA . ASN B 1 224 ? -6.711 9.992 -0.001 1 96.88 224 ASN B CA 1
ATOM 4370 C C . ASN B 1 224 ? -7.688 8.945 0.531 1 96.88 224 ASN B C 1
ATOM 4372 O O . ASN B 1 224 ? -7.316 8.102 1.347 1 96.88 224 ASN B O 1
ATOM 4376 N N . THR B 1 225 ? -8.906 9.078 -0 1 97.75 225 THR B N 1
ATOM 4377 C CA . THR B 1 225 ? -9.953 8.156 0.437 1 97.75 225 THR B CA 1
ATOM 4378 C C . THR B 1 225 ? -9.633 6.727 -0.003 1 97.75 225 THR B C 1
ATOM 4380 O O . THR B 1 225 ? -9.781 5.785 0.776 1 97.75 225 THR B O 1
ATOM 4383 N N . LYS B 1 226 ? -9.227 6.586 -1.251 1 98 226 LYS B N 1
ATOM 4384 C CA . LYS B 1 226 ? -8.867 5.266 -1.76 1 98 226 LYS B CA 1
ATOM 4385 C C . LYS B 1 226 ? -7.73 4.656 -0.944 1 98 226 LYS B C 1
ATOM 4387 O O . LYS B 1 226 ? -7.762 3.467 -0.62 1 98 226 LYS B O 1
ATOM 4392 N N . ALA B 1 227 ? -6.703 5.473 -0.583 1 97.94 227 ALA B N 1
ATOM 4393 C CA . ALA B 1 227 ? -5.59 5.004 0.24 1 97.94 227 ALA B CA 1
ATOM 4394 C C . ALA B 1 227 ? -6.074 4.57 1.621 1 97.94 227 ALA B C 1
ATOM 4396 O O . ALA B 1 227 ? -5.574 3.592 2.182 1 97.94 227 ALA B O 1
ATOM 4397 N N . ALA B 1 228 ? -7.027 5.305 2.174 1 97.81 228 ALA B N 1
ATOM 4398 C CA . ALA B 1 228 ? -7.598 4.945 3.469 1 97.81 228 ALA B CA 1
ATOM 4399 C C . ALA B 1 228 ? -8.328 3.605 3.396 1 97.81 228 ALA B C 1
ATOM 4401 O O . ALA B 1 228 ? -8.211 2.777 4.301 1 97.81 228 ALA B O 1
ATOM 4402 N N . VAL B 1 229 ? -9.086 3.396 2.32 1 98.19 229 VAL B N 1
ATOM 4403 C CA . VAL B 1 229 ? -9.82 2.148 2.117 1 98.19 229 VAL B CA 1
ATOM 4404 C C . VAL B 1 229 ? -8.836 0.983 2.031 1 98.19 229 VAL B C 1
ATOM 4406 O O . VAL B 1 229 ? -9.047 -0.066 2.643 1 98.19 229 VAL B O 1
ATOM 4409 N N . ILE B 1 230 ? -7.785 1.19 1.303 1 98.5 230 ILE B N 1
ATOM 4410 C CA . ILE B 1 230 ? -6.777 0.15 1.124 1 98.5 230 ILE B CA 1
ATOM 4411 C C . ILE B 1 230 ? -6.121 -0.165 2.465 1 98.5 230 ILE B C 1
ATOM 4413 O O . ILE B 1 230 ? -5.973 -1.333 2.832 1 98.5 230 ILE B O 1
ATOM 4417 N N . ARG B 1 231 ? -5.75 0.845 3.199 1 98.12 231 ARG B N 1
ATOM 4418 C CA . ARG B 1 231 ? -5.086 0.635 4.484 1 98.12 231 ARG B CA 1
ATOM 4419 C C . ARG B 1 231 ? -6.023 -0.041 5.477 1 98.12 231 ARG B C 1
ATOM 4421 O O . ARG B 1 231 ? -5.637 -1 6.148 1 98.12 231 ARG B O 1
ATOM 4428 N N . LEU B 1 232 ? -7.234 0.466 5.641 1 98 232 LEU B N 1
ATOM 4429 C CA . LEU B 1 232 ? -8.195 -0.132 6.559 1 98 232 LEU B CA 1
ATOM 4430 C C . LEU B 1 232 ? -8.539 -1.558 6.141 1 98 232 LEU B C 1
ATOM 4432 O O . LEU B 1 232 ? -8.742 -2.426 6.988 1 98 232 LEU B O 1
ATOM 4436 N N . GLY B 1 233 ? -8.625 -1.744 4.797 1 98.44 233 GLY B N 1
ATOM 4437 C CA . GLY B 1 233 ? -8.789 -3.104 4.305 1 98.44 233 GLY B CA 1
ATOM 4438 C C . GLY B 1 233 ? -7.668 -4.027 4.727 1 98.44 233 GLY B C 1
ATOM 4439 O O . GLY B 1 233 ? -7.91 -5.168 5.125 1 98.44 233 GLY B O 1
ATOM 4440 N N . LEU B 1 234 ? -6.453 -3.512 4.625 1 98.56 234 LEU B N 1
ATOM 4441 C CA . LEU B 1 234 ? -5.297 -4.277 5.074 1 98.56 234 LEU B CA 1
ATOM 4442 C C . LEU B 1 234 ? -5.41 -4.613 6.559 1 98.56 234 LEU B C 1
ATOM 4444 O O . LEU B 1 234 ? -5.082 -5.727 6.973 1 98.56 234 LEU B O 1
ATOM 4448 N N . MET B 1 235 ? -5.848 -3.703 7.359 1 97.94 235 MET B N 1
ATOM 4449 C CA . MET B 1 235 ? -6.023 -3.965 8.789 1 97.94 235 MET B CA 1
ATOM 4450 C C . MET B 1 235 ? -7.086 -5.035 9.016 1 97.94 235 MET B C 1
ATOM 4452 O O . MET B 1 235 ? -6.934 -5.891 9.891 1 97.94 235 MET B O 1
ATOM 4456 N N . GLU B 1 236 ? -8.156 -4.969 8.258 1 98.5 236 GLU B N 1
ATOM 4457 C CA . GLU B 1 236 ? -9.195 -5.988 8.398 1 98.5 236 GLU B CA 1
ATOM 4458 C C . GLU B 1 236 ? -8.68 -7.355 7.957 1 98.5 236 GLU B C 1
ATOM 4460 O O . GLU B 1 236 ? -9.047 -8.383 8.531 1 98.5 236 GLU B O 1
ATOM 4465 N N . MET B 1 237 ? -7.828 -7.391 6.918 1 98.62 237 MET B N 1
ATOM 4466 C CA . MET B 1 237 ? -7.195 -8.648 6.516 1 98.62 237 MET B CA 1
ATOM 4467 C C . MET B 1 237 ? -6.375 -9.234 7.66 1 98.62 237 MET B C 1
ATOM 4469 O 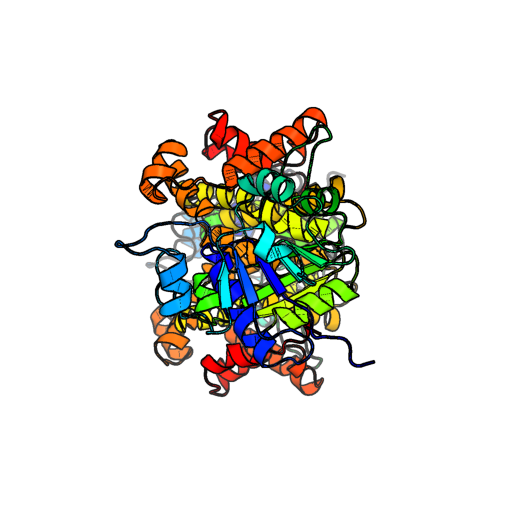O . MET B 1 237 ? -6.469 -10.43 7.945 1 98.62 237 MET B O 1
ATOM 4473 N N . ILE B 1 238 ? -5.594 -8.383 8.297 1 98.19 238 ILE B N 1
ATOM 4474 C CA . ILE B 1 238 ? -4.75 -8.812 9.406 1 98.19 238 ILE B CA 1
ATOM 4475 C C . ILE B 1 238 ? -5.625 -9.312 10.555 1 98.19 238 ILE B C 1
ATOM 4477 O O . ILE B 1 238 ? -5.371 -10.383 11.117 1 98.19 238 ILE B O 1
ATOM 4481 N N . ALA B 1 239 ? -6.629 -8.562 10.898 1 97.69 239 ALA B N 1
ATOM 4482 C CA . ALA B 1 239 ? -7.523 -8.938 11.992 1 97.69 239 ALA B CA 1
ATOM 4483 C C . ALA B 1 239 ? -8.211 -10.266 11.703 1 97.69 239 ALA B C 1
ATOM 4485 O O . ALA B 1 239 ? -8.312 -11.125 12.586 1 97.69 239 ALA B O 1
ATOM 4486 N N . PHE B 1 240 ? -8.711 -10.43 10.492 1 98.19 240 PHE B N 1
ATOM 4487 C CA . PHE B 1 240 ? -9.375 -11.664 10.102 1 98.19 240 PHE B CA 1
ATOM 4488 C C . PHE B 1 240 ? -8.422 -12.852 10.227 1 98.19 240 PHE B C 1
ATOM 4490 O O . PHE B 1 240 ? -8.797 -13.891 10.773 1 98.19 240 PHE B O 1
ATOM 4497 N N . ALA B 1 241 ? -7.203 -12.688 9.695 1 98 241 ALA B N 1
ATOM 4498 C CA . ALA B 1 241 ? -6.211 -13.758 9.773 1 98 241 ALA B CA 1
ATOM 4499 C C . ALA B 1 241 ? -5.902 -14.117 11.227 1 98 241 ALA B C 1
ATOM 4501 O O . ALA B 1 241 ? -5.773 -15.297 11.57 1 98 241 ALA B O 1
ATOM 4502 N N . ARG B 1 242 ? -5.773 -13.125 12.117 1 97.19 242 ARG B N 1
ATOM 4503 C CA . ARG B 1 242 ? -5.449 -13.352 13.523 1 97.19 242 ARG B CA 1
ATOM 4504 C C . ARG B 1 242 ? -6.539 -14.164 14.211 1 97.19 242 ARG B C 1
ATOM 4506 O O . ARG B 1 242 ? -6.254 -14.969 15.102 1 97.19 242 ARG B O 1
ATOM 4513 N N . ILE B 1 243 ? -7.723 -13.961 13.789 1 96.19 243 ILE B N 1
ATOM 4514 C CA . ILE B 1 243 ? -8.859 -14.617 14.438 1 96.19 243 ILE B CA 1
ATOM 4515 C C . ILE B 1 243 ? -9.023 -16.016 13.867 1 96.19 243 ILE B C 1
ATOM 4517 O O . ILE B 1 243 ? -9.344 -16.953 14.609 1 96.19 243 ILE B O 1
ATOM 4521 N N . PHE B 1 244 ? -8.727 -16.25 12.57 1 95.44 244 PHE B N 1
ATOM 4522 C CA . PHE B 1 244 ? -9.266 -17.453 11.945 1 95.44 244 PHE B CA 1
ATOM 4523 C C . PHE B 1 244 ? -8.141 -18.375 11.492 1 95.44 244 PHE B C 1
ATOM 4525 O O . PHE B 1 244 ? -8.383 -19.547 11.188 1 95.44 244 PHE B O 1
ATOM 4532 N N . CYS B 1 245 ? -6.926 -17.906 11.32 1 94.56 245 CYS B N 1
ATOM 4533 C CA . CYS B 1 245 ? -5.816 -18.781 10.961 1 94.56 245 CYS B CA 1
ATOM 4534 C C . CYS B 1 245 ? -5.414 -19.656 12.133 1 94.56 245 CYS B C 1
ATOM 4536 O O . CYS B 1 245 ? -5.582 -19.281 13.297 1 94.56 245 CYS B O 1
ATOM 4538 N N . LYS B 1 246 ? -4.848 -20.797 11.68 1 89.31 246 LYS B N 1
ATOM 4539 C CA . LYS B 1 246 ? -4.262 -21.688 12.672 1 89.31 246 LYS B CA 1
ATOM 4540 C C . LYS B 1 246 ? -2.824 -21.281 12.992 1 89.31 246 LYS B C 1
ATOM 4542 O O . LYS B 1 246 ? -2.004 -21.109 12.094 1 89.31 246 LYS B O 1
ATOM 4547 N N . GLY B 1 247 ? -2.52 -20.938 14.195 1 86.19 247 GLY B N 1
ATOM 4548 C CA . GLY B 1 247 ? -1.159 -20.594 14.586 1 86.19 247 GLY B CA 1
ATOM 4549 C C . GLY B 1 247 ? -0.929 -19.109 14.703 1 86.19 247 GLY B C 1
ATOM 4550 O O . GLY B 1 247 ? -1.882 -18.312 14.695 1 86.19 247 GLY B O 1
ATOM 4551 N N . ARG B 1 248 ? 0.323 -18.688 14.719 1 89.81 248 ARG B N 1
ATOM 4552 C CA . ARG B 1 248 ? 0.704 -17.297 14.906 1 89.81 248 ARG B CA 1
ATOM 4553 C C . ARG B 1 248 ? 0.57 -16.516 13.609 1 89.81 248 ARG B C 1
ATOM 4555 O O . ARG B 1 248 ? 0.909 -17.016 12.531 1 89.81 248 ARG B O 1
ATOM 4562 N N . VAL B 1 249 ? 0.062 -15.367 13.68 1 95.56 249 VAL B N 1
ATOM 4563 C CA . VAL B 1 249 ? -0.061 -14.438 12.562 1 95.56 249 VAL B CA 1
ATOM 4564 C C . VAL B 1 249 ? 0.73 -13.164 12.867 1 95.56 249 VAL B C 1
ATOM 4566 O O . VAL B 1 249 ? 0.462 -12.477 13.852 1 95.56 249 VAL B O 1
ATOM 4569 N N . SER B 1 250 ? 1.724 -12.922 12.07 1 95.44 250 SER B N 1
ATOM 4570 C CA . SER B 1 250 ? 2.557 -11.734 12.242 1 95.44 250 SER B CA 1
ATOM 4571 C C . SER B 1 250 ? 2.227 -10.672 11.203 1 95.44 250 SER B C 1
ATOM 4573 O O . SER B 1 250 ? 1.978 -10.992 10.039 1 95.44 250 SER B O 1
ATOM 4575 N N . LYS B 1 251 ? 2.33 -9.406 11.625 1 94.88 251 LYS B N 1
ATOM 4576 C CA . LYS B 1 251 ? 2.15 -8.297 10.688 1 94.88 251 LYS B CA 1
ATOM 4577 C C . LYS B 1 251 ? 3.211 -8.328 9.594 1 94.88 251 LYS B C 1
ATOM 4579 O O . LYS B 1 251 ? 2.986 -7.828 8.492 1 94.88 251 LYS B O 1
ATOM 4584 N N . ALA B 1 252 ? 4.344 -8.938 9.891 1 95 252 ALA B N 1
ATOM 4585 C CA . ALA B 1 252 ? 5.457 -9.016 8.945 1 95 252 ALA B CA 1
ATOM 4586 C C . ALA B 1 252 ? 5.047 -9.75 7.676 1 95 252 ALA B C 1
ATOM 4588 O O . ALA B 1 252 ? 5.512 -9.422 6.582 1 95 252 ALA B O 1
ATOM 4589 N N . THR B 1 253 ? 4.184 -10.727 7.801 1 97 253 THR B N 1
ATOM 4590 C CA . THR B 1 253 ? 3.717 -11.5 6.656 1 97 253 THR B CA 1
ATOM 4591 C C . THR B 1 253 ? 2.908 -10.625 5.707 1 97 253 THR B C 1
ATOM 4593 O O . THR B 1 253 ? 2.99 -10.781 4.484 1 97 253 THR B O 1
ATOM 4596 N N . PHE B 1 254 ? 2.232 -9.625 6.262 1 97.94 254 PHE B N 1
ATOM 4597 C CA . PHE B 1 254 ? 1.362 -8.766 5.465 1 97.94 254 PHE B CA 1
ATOM 4598 C C . PHE B 1 254 ? 2.162 -7.652 4.801 1 97.94 254 PHE B C 1
ATOM 4600 O O . PHE B 1 254 ? 1.652 -6.957 3.918 1 97.94 254 PHE B O 1
ATOM 4607 N N . LEU B 1 255 ? 3.422 -7.52 5.18 1 97.25 255 LEU B N 1
ATOM 4608 C CA . LEU B 1 255 ? 4.328 -6.586 4.523 1 97.25 255 LEU B CA 1
ATOM 4609 C C . LEU B 1 255 ? 5.062 -7.262 3.371 1 97.25 255 LEU B C 1
ATOM 4611 O O . LEU B 1 255 ? 5.766 -6.598 2.604 1 97.25 255 LEU B O 1
ATOM 4615 N N . GLU B 1 256 ? 4.84 -8.594 3.209 1 96.88 256 GLU B N 1
ATOM 4616 C CA . GLU B 1 256 ? 5.406 -9.344 2.088 1 96.88 256 GLU B CA 1
ATOM 4617 C C . GLU B 1 256 ? 4.59 -9.125 0.815 1 96.88 256 GLU B C 1
ATOM 4619 O O . GLU B 1 256 ? 3.57 -8.438 0.835 1 96.88 256 GLU B O 1
ATOM 4624 N N . SER B 1 257 ? 5.066 -9.711 -0.258 1 97.44 257 SER B N 1
ATOM 4625 C CA . SER B 1 257 ? 4.398 -9.562 -1.547 1 97.44 257 SER B CA 1
ATOM 4626 C C . SER B 1 257 ? 2.963 -10.07 -1.489 1 97.44 257 SER B C 1
ATOM 4628 O O . SER B 1 257 ? 2.074 -9.516 -2.139 1 97.44 257 SER B O 1
ATOM 4630 N N . CYS B 1 258 ? 2.699 -11.086 -0.713 1 98.25 258 CYS B N 1
ATOM 4631 C CA . CYS B 1 258 ? 1.358 -11.648 -0.61 1 98.25 258 CYS B CA 1
ATOM 4632 C C . CYS B 1 258 ? 0.396 -10.648 0.024 1 98.25 258 CYS B C 1
ATOM 4634 O O . CYS B 1 258 ? -0.819 -10.75 -0.152 1 98.25 258 CYS B O 1
ATOM 4636 N N . GLY B 1 259 ? 0.899 -9.766 0.807 1 98 259 GLY B N 1
ATOM 4637 C CA . GLY B 1 259 ? 0.094 -8.797 1.533 1 98 259 GLY B CA 1
ATOM 4638 C C . GLY B 1 259 ? -0.002 -7.457 0.833 1 98 259 GLY B C 1
ATOM 4639 O O . GLY B 1 259 ? -0.774 -7.301 -0.116 1 98 259 GLY B O 1
ATOM 4640 N N . VAL B 1 260 ? 0.865 -6.535 1.189 1 98.19 260 VAL B N 1
ATOM 4641 C CA . VAL B 1 260 ? 0.761 -5.137 0.785 1 98.19 260 VAL B CA 1
ATOM 4642 C C . VAL B 1 260 ? 0.919 -5.023 -0.73 1 98.19 260 VAL B C 1
ATOM 4644 O O . VAL B 1 260 ? 0.149 -4.32 -1.39 1 98.19 260 VAL B O 1
ATOM 4647 N N . ALA B 1 261 ? 1.922 -5.723 -1.299 1 98.19 261 ALA B N 1
ATOM 4648 C CA . ALA B 1 261 ? 2.184 -5.586 -2.73 1 98.19 261 ALA B CA 1
ATOM 4649 C C . ALA B 1 261 ? 0.999 -6.09 -3.553 1 98.19 261 ALA B C 1
ATOM 4651 O O . ALA B 1 261 ? 0.553 -5.414 -4.484 1 98.19 261 ALA B O 1
ATOM 4652 N N . ASP B 1 262 ? 0.529 -7.258 -3.195 1 98.31 262 ASP B N 1
ATOM 4653 C CA . ASP B 1 262 ? -0.596 -7.848 -3.918 1 98.31 262 ASP B CA 1
ATOM 4654 C C . ASP B 1 262 ? -1.86 -7.008 -3.736 1 98.31 262 ASP B C 1
ATOM 4656 O O . ASP B 1 262 ? -2.65 -6.859 -4.672 1 98.31 262 ASP B O 1
ATOM 4660 N N . LEU B 1 263 ? -2.062 -6.504 -2.57 1 98.56 263 LEU B N 1
ATOM 4661 C CA . LEU B 1 263 ? -3.209 -5.652 -2.275 1 98.56 263 LEU B CA 1
ATOM 4662 C C . LEU B 1 263 ? -3.191 -4.398 -3.143 1 98.56 263 LEU B C 1
ATOM 4664 O O . LEU B 1 263 ? -4.207 -4.031 -3.734 1 98.56 263 LEU B O 1
ATOM 4668 N N . ILE B 1 264 ? -2.041 -3.754 -3.258 1 97.88 264 ILE B N 1
ATOM 4669 C CA . ILE B 1 264 ? -1.888 -2.537 -4.047 1 97.88 264 ILE B CA 1
ATOM 4670 C C . ILE B 1 264 ? -2.193 -2.832 -5.516 1 97.88 264 ILE B C 1
ATOM 4672 O O . ILE B 1 264 ? -3.006 -2.145 -6.137 1 97.88 264 ILE B O 1
ATOM 4676 N N . THR B 1 265 ? -1.593 -3.877 -6.043 1 97.12 265 THR B N 1
ATOM 4677 C CA . THR B 1 265 ? -1.78 -4.223 -7.445 1 97.12 265 THR B CA 1
AT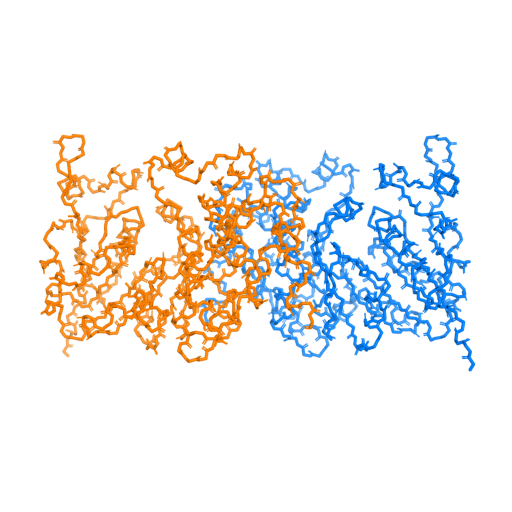OM 4678 C C . THR B 1 265 ? -3.252 -4.492 -7.746 1 97.12 265 THR B C 1
ATOM 4680 O O . THR B 1 265 ? -3.779 -4.035 -8.758 1 97.12 265 THR B O 1
ATOM 4683 N N . THR B 1 266 ? -3.895 -5.199 -6.879 1 97.69 266 THR B N 1
ATOM 4684 C CA . THR B 1 266 ? -5.289 -5.57 -7.074 1 97.69 266 THR B CA 1
ATOM 4685 C C . THR B 1 266 ? -6.195 -4.348 -6.973 1 97.69 266 THR B C 1
ATOM 4687 O O . THR B 1 266 ? -7.203 -4.258 -7.68 1 97.69 266 THR B O 1
ATOM 4690 N N . CYS B 1 267 ? -5.883 -3.361 -6.18 1 98.38 267 CYS B N 1
ATOM 4691 C CA . CYS B 1 267 ? -6.719 -2.191 -5.938 1 98.38 267 CYS B CA 1
ATOM 4692 C C . CYS B 1 267 ? -6.52 -1.144 -7.027 1 98.38 267 CYS B C 1
ATOM 4694 O O . CYS B 1 267 ? -7.32 -0.214 -7.152 1 98.38 267 CYS B O 1
ATOM 4696 N N . TYR B 1 268 ? -5.488 -1.281 -7.848 1 96.5 268 TYR B N 1
ATOM 4697 C CA . TYR B 1 268 ? -5.238 -0.265 -8.859 1 96.5 268 TYR B CA 1
ATOM 4698 C C . TYR B 1 268 ? -5.387 -0.847 -10.266 1 96.5 268 TYR B C 1
ATOM 4700 O O . TYR B 1 268 ? -5.816 -0.154 -11.188 1 96.5 268 TYR B O 1
ATOM 4708 N N . ALA B 1 269 ? -5.09 -2.189 -10.414 1 92.69 269 ALA B N 1
ATOM 4709 C CA . ALA B 1 269 ? -5.055 -2.727 -11.773 1 92.69 269 ALA B CA 1
ATOM 4710 C C . ALA B 1 269 ? -5.984 -3.932 -11.906 1 92.69 269 ALA B C 1
ATOM 4712 O O . ALA B 1 269 ? -6.203 -4.434 -13.016 1 92.69 269 ALA B O 1
ATOM 4713 N N . GLY B 1 270 ? -6.66 -4.402 -10.953 1 93.19 270 GLY B N 1
ATOM 4714 C CA . GLY B 1 270 ? -7.395 -5.66 -10.969 1 93.19 270 GLY B CA 1
ATOM 4715 C C . GLY B 1 270 ? -8.805 -5.516 -11.508 1 93.19 270 GLY B C 1
ATOM 4716 O O . GLY B 1 270 ? -9.352 -4.414 -11.555 1 93.19 270 GLY B O 1
ATOM 4717 N N . ARG B 1 271 ? -9.375 -6.594 -11.875 1 94.62 271 ARG B N 1
ATOM 4718 C CA . ARG B 1 271 ? -10.734 -6.645 -12.414 1 94.62 271 ARG B CA 1
ATOM 4719 C C . ARG B 1 271 ? -11.766 -6.293 -11.344 1 94.62 271 ARG B C 1
ATOM 4721 O O . ARG B 1 271 ? -12.789 -5.676 -11.641 1 94.62 271 ARG B O 1
ATOM 4728 N N . ASN B 1 272 ? -11.5 -6.699 -10.07 1 96.81 272 ASN B N 1
ATOM 4729 C CA . ASN B 1 272 ? -12.422 -6.367 -8.984 1 96.81 272 ASN B CA 1
ATOM 4730 C C . ASN B 1 272 ? -12.594 -4.855 -8.852 1 96.81 272 ASN B C 1
ATOM 4732 O O . ASN B 1 272 ? -13.719 -4.367 -8.727 1 96.81 272 ASN B O 1
ATOM 4736 N N . ARG B 1 273 ? -11.508 -4.137 -8.891 1 98.06 273 ARG B N 1
ATOM 4737 C CA . ARG B 1 273 ? -11.539 -2.684 -8.789 1 98.06 273 ARG B CA 1
ATOM 4738 C C . ARG B 1 273 ? -12.266 -2.072 -9.992 1 98.06 273 ARG B C 1
ATOM 4740 O O . ARG B 1 273 ? -13.125 -1.206 -9.828 1 98.06 273 ARG B O 1
ATOM 4747 N N . LYS B 1 274 ? -11.977 -2.531 -11.203 1 97.69 274 LYS B N 1
ATOM 4748 C CA . LYS B 1 274 ? -12.531 -1.974 -12.438 1 97.69 274 LYS B CA 1
ATOM 4749 C C . LYS B 1 274 ? -14.047 -2.15 -12.477 1 97.69 274 LYS B C 1
ATOM 4751 O O . LYS B 1 274 ? -14.781 -1.209 -12.789 1 97.69 274 LYS B O 1
ATOM 4756 N N . VAL B 1 275 ? -14.492 -3.348 -12.195 1 98.25 275 VAL B N 1
ATOM 4757 C CA . VAL B 1 275 ? -15.914 -3.645 -12.258 1 98.25 275 VAL B CA 1
ATOM 4758 C C . VAL B 1 275 ? -16.641 -2.893 -11.148 1 98.25 275 VAL B C 1
ATOM 4760 O O . VAL B 1 275 ? -17.75 -2.381 -11.352 1 98.25 275 VAL B O 1
ATOM 4763 N N . ALA B 1 276 ? -16.016 -2.818 -9.969 1 98.56 276 ALA B N 1
ATOM 4764 C CA . ALA B 1 276 ? -16.641 -2.104 -8.852 1 98.56 276 ALA B CA 1
ATOM 4765 C C . ALA B 1 276 ? -16.766 -0.614 -9.164 1 98.56 276 ALA B C 1
ATOM 4767 O O . ALA B 1 276 ? -17.734 0.029 -8.742 1 98.56 276 ALA B O 1
ATOM 4768 N N . GLU B 1 277 ? -15.766 -0.038 -9.828 1 98.56 277 GLU B N 1
ATOM 4769 C CA . GLU B 1 277 ? -15.852 1.351 -10.273 1 98.56 277 GLU B CA 1
ATOM 4770 C C . GLU B 1 277 ? -17.062 1.567 -11.172 1 98.56 277 GLU B C 1
ATOM 4772 O O . GLU B 1 277 ? -17.828 2.523 -10.984 1 98.56 277 GLU B O 1
ATOM 4777 N N . ALA B 1 278 ? -17.234 0.647 -12.117 1 98.56 278 ALA B N 1
ATOM 4778 C CA . ALA B 1 278 ? -18.375 0.719 -13.031 1 98.56 278 ALA B CA 1
ATOM 4779 C C . ALA B 1 278 ? -19.688 0.534 -12.281 1 98.56 278 ALA B C 1
ATOM 4781 O O . ALA B 1 278 ? -20.688 1.208 -12.578 1 98.56 278 ALA B O 1
ATOM 4782 N N . PHE B 1 279 ? -19.703 -0.385 -11.383 1 98.44 279 PHE B N 1
ATOM 4783 C CA . PHE B 1 279 ? -20.875 -0.626 -10.547 1 98.44 279 PHE B CA 1
ATOM 4784 C C . PHE B 1 279 ? -21.312 0.656 -9.859 1 98.44 279 PHE B C 1
ATOM 4786 O O . PHE B 1 279 ? -22.484 1.038 -9.938 1 98.44 279 PHE B O 1
ATOM 4793 N N . ALA B 1 280 ? -20.359 1.336 -9.234 1 97.88 280 ALA B N 1
ATOM 4794 C CA . ALA B 1 280 ? -20.641 2.562 -8.5 1 97.88 280 ALA B CA 1
ATOM 4795 C C . ALA B 1 280 ? -21.047 3.689 -9.445 1 97.88 280 ALA B C 1
ATOM 4797 O O . ALA B 1 280 ? -21.922 4.496 -9.117 1 97.88 280 ALA B O 1
ATOM 4798 N N . ALA B 1 281 ? -20.5 3.75 -10.609 1 97.69 281 ALA B N 1
ATOM 4799 C CA . ALA B 1 281 ? -20.688 4.859 -11.547 1 97.69 281 ALA B CA 1
ATOM 4800 C C . ALA B 1 281 ? -22.016 4.719 -12.297 1 97.69 281 ALA B C 1
ATOM 4802 O O . ALA B 1 281 ? -22.656 5.715 -12.641 1 97.69 281 ALA B O 1
ATOM 4803 N N . THR B 1 282 ? -22.5 3.465 -12.531 1 96.75 282 THR B N 1
ATOM 4804 C CA . THR B 1 282 ? -23.578 3.277 -13.484 1 96.75 282 THR B CA 1
ATOM 4805 C C . THR B 1 282 ? -24.844 2.779 -12.773 1 96.75 282 THR B C 1
ATOM 4807 O O . THR B 1 282 ? -25.953 2.908 -13.297 1 96.75 282 THR B O 1
ATOM 4810 N N . GLY B 1 283 ? -24.656 2.055 -11.664 1 94.69 283 GLY B N 1
ATOM 4811 C CA . GLY B 1 283 ? -25.781 1.441 -10.984 1 94.69 283 GLY B CA 1
ATOM 4812 C C . GLY B 1 283 ? -26.172 0.098 -11.57 1 94.69 283 GLY B C 1
ATOM 4813 O O . GLY B 1 283 ? -27.141 -0.528 -11.117 1 94.69 283 GLY B O 1
ATOM 4814 N N . LYS B 1 284 ? -25.438 -0.359 -12.547 1 96.38 284 LYS B N 1
ATOM 4815 C CA . LYS B 1 284 ? -25.688 -1.687 -13.094 1 96.38 284 LYS B CA 1
ATOM 4816 C C . LYS B 1 284 ? -25.391 -2.775 -12.07 1 96.38 284 LYS B C 1
ATOM 4818 O O . LYS B 1 284 ? -24.609 -2.559 -11.133 1 96.38 284 LYS B O 1
ATOM 4823 N N . THR B 1 285 ? -25.969 -3.889 -12.297 1 96.06 285 THR B N 1
ATOM 4824 C CA . THR B 1 285 ? -25.719 -5 -11.383 1 96.06 285 THR B CA 1
ATOM 4825 C C . THR B 1 285 ? -24.359 -5.637 -11.656 1 96.06 285 THR B C 1
ATOM 4827 O O . THR B 1 285 ? -23.797 -5.469 -12.742 1 96.06 285 THR B O 1
ATOM 4830 N N . ILE B 1 286 ? -23.844 -6.328 -10.703 1 95.44 286 ILE B N 1
ATOM 4831 C CA . ILE B 1 286 ? -22.562 -7.035 -10.844 1 95.44 286 ILE B CA 1
ATOM 4832 C C . ILE B 1 286 ? -22.672 -8.047 -11.984 1 95.44 286 ILE B C 1
ATOM 4834 O O . ILE B 1 286 ? -21.75 -8.172 -12.797 1 95.44 286 ILE B O 1
ATOM 4838 N N . GLU B 1 287 ? -23.766 -8.734 -12.07 1 94.62 287 GLU B N 1
ATOM 4839 C CA . GLU B 1 287 ? -23.969 -9.734 -13.109 1 94.62 287 GLU B CA 1
ATOM 4840 C C . GLU B 1 287 ? -23.906 -9.117 -14.5 1 94.62 287 GLU B C 1
ATOM 4842 O O . GLU B 1 287 ? -23.297 -9.672 -15.414 1 94.62 287 GLU B O 1
ATOM 4847 N N . GLU B 1 288 ? -24.547 -8.023 -14.656 1 96.88 288 GLU B N 1
ATOM 4848 C CA . GLU B 1 288 ? -24.531 -7.309 -15.93 1 96.88 288 GLU B CA 1
ATOM 4849 C C . GLU B 1 288 ? -23.109 -6.887 -16.297 1 96.88 288 GLU B C 1
ATOM 4851 O O . GLU B 1 288 ? -22.688 -7.039 -17.453 1 96.88 288 GLU B O 1
ATOM 4856 N N . LEU B 1 289 ? -22.422 -6.402 -15.32 1 97.31 289 LEU B N 1
ATOM 4857 C CA . LEU B 1 289 ? -21.078 -5.898 -15.578 1 97.31 289 LEU B CA 1
ATOM 4858 C C . LEU B 1 289 ? -20.109 -7.043 -15.844 1 97.31 289 LEU B C 1
ATOM 4860 O O . LEU B 1 289 ? -19.172 -6.898 -16.641 1 97.31 289 LEU B O 1
ATOM 4864 N N . GLU B 1 290 ? -20.281 -8.18 -15.172 1 95.12 290 GLU B N 1
ATOM 4865 C CA . GLU B 1 290 ? -19.5 -9.367 -15.484 1 95.12 290 GLU B CA 1
ATOM 4866 C C . GLU B 1 290 ? -19.656 -9.766 -16.953 1 95.12 290 GLU B C 1
ATOM 48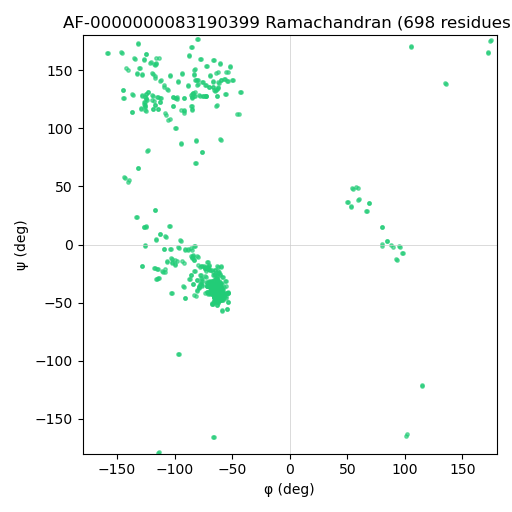68 O O . GLU B 1 290 ? -18.672 -10.125 -17.609 1 95.12 290 GLU B O 1
ATOM 4873 N N . LYS B 1 291 ? -20.812 -9.719 -17.438 1 95.06 291 LYS B N 1
ATOM 4874 C CA . LYS B 1 291 ? -21.094 -10.055 -18.844 1 95.06 291 LYS B CA 1
ATOM 4875 C C . LYS B 1 291 ? -20.469 -9.031 -19.781 1 95.06 291 LYS B C 1
ATOM 4877 O O . LYS B 1 291 ? -19.844 -9.391 -20.781 1 95.06 291 LYS B O 1
ATOM 4882 N N . GLU B 1 292 ? -20.578 -7.758 -19.438 1 96.5 292 GLU B N 1
ATOM 4883 C CA . GLU B 1 292 ? -20.172 -6.672 -20.328 1 96.5 292 GLU B CA 1
ATOM 4884 C C . GLU B 1 292 ? -18.656 -6.488 -20.312 1 96.5 292 GLU B C 1
ATOM 4886 O O . GLU B 1 292 ? -18.062 -6.172 -21.344 1 96.5 292 GLU B O 1
ATOM 4891 N N . MET B 1 293 ? -18.094 -6.695 -19.109 1 95.88 293 MET B N 1
ATOM 4892 C CA . MET B 1 293 ? -16.719 -6.27 -18.969 1 95.88 293 MET B CA 1
ATOM 4893 C C . MET B 1 293 ? -15.773 -7.473 -18.891 1 95.88 293 MET B C 1
ATOM 4895 O O . MET B 1 293 ? -14.578 -7.348 -19.141 1 95.88 293 MET B O 1
ATOM 4899 N N . LEU B 1 294 ? -16.297 -8.609 -18.531 1 92.31 294 LEU B N 1
ATOM 4900 C CA . LEU B 1 294 ? -15.414 -9.742 -18.266 1 92.31 294 LEU B CA 1
ATOM 4901 C C . LEU B 1 294 ? -15.836 -10.953 -19.094 1 92.31 294 LEU B C 1
ATOM 4903 O O . LEU B 1 294 ? -15.438 -12.086 -18.797 1 92.31 294 LEU B O 1
ATOM 4907 N N . ASN B 1 295 ? -16.641 -10.82 -20.078 1 88.56 295 ASN B N 1
ATOM 4908 C CA . ASN B 1 295 ? -17.125 -11.891 -20.938 1 88.56 295 ASN B CA 1
ATOM 4909 C C . ASN B 1 295 ? -17.734 -13.031 -20.141 1 88.56 295 ASN B C 1
ATOM 4911 O O . ASN B 1 295 ? -17.469 -14.203 -20.422 1 88.56 295 ASN B O 1
ATOM 4915 N N . GLY B 1 296 ? -18.312 -12.656 -19.047 1 84.06 296 GLY B N 1
ATOM 4916 C CA . GLY B 1 296 ? -19.062 -13.641 -18.266 1 84.06 296 GLY B CA 1
ATOM 4917 C C . GLY B 1 296 ? -18.25 -14.203 -17.109 1 84.06 296 GLY B C 1
ATOM 4918 O O . GLY B 1 296 ? -18.797 -14.93 -16.266 1 84.06 296 GLY B O 1
ATOM 4919 N N . GLN B 1 297 ? -17.016 -13.891 -17.016 1 84.56 297 GLN B N 1
ATOM 4920 C CA . GLN B 1 297 ? -16.219 -14.344 -15.883 1 84.56 297 GLN B CA 1
ATOM 4921 C C . GLN B 1 297 ? -16.688 -13.695 -14.586 1 84.56 297 GLN B C 1
ATOM 4923 O O . GLN B 1 297 ? -17.016 -12.516 -14.562 1 84.56 297 GLN B O 1
ATOM 4928 N N . LYS B 1 298 ? -16.688 -14.484 -13.547 1 85.75 298 LYS B N 1
ATOM 4929 C CA . LYS B 1 298 ? -17.172 -14.008 -12.25 1 85.75 298 LYS B CA 1
ATOM 4930 C C . LYS B 1 298 ? -16.094 -13.242 -11.508 1 85.75 298 LYS B C 1
ATOM 4932 O O . LYS B 1 298 ? -14.906 -13.578 -11.609 1 85.75 298 LYS B O 1
ATOM 4937 N N . LEU B 1 299 ? -16.641 -12.258 -10.789 1 91.62 299 LEU B N 1
ATOM 4938 C CA . LEU B 1 299 ? -15.75 -11.523 -9.891 1 91.62 299 LEU B CA 1
ATOM 4939 C C . LEU B 1 299 ? -15.516 -12.297 -8.602 1 91.62 299 LEU B C 1
ATOM 4941 O O . LEU B 1 299 ? -16.438 -12.906 -8.062 1 91.62 299 LEU B O 1
ATOM 4945 N N . GLN B 1 300 ? -14.359 -12.266 -8.109 1 92.06 300 GLN B N 1
ATOM 4946 C CA . GLN B 1 300 ? -14.023 -12.977 -6.883 1 92.06 300 GLN B CA 1
ATOM 4947 C C . GLN B 1 300 ? -14.32 -12.125 -5.652 1 92.06 300 GLN B C 1
ATOM 4949 O O . GLN B 1 300 ? -14.656 -12.656 -4.59 1 92.06 300 GLN B O 1
ATOM 4954 N N . GLY B 1 301 ? -14.234 -10.789 -5.738 1 96.44 301 GLY B N 1
ATOM 4955 C CA . GLY B 1 301 ? -14.398 -9.883 -4.613 1 96.44 301 GLY B CA 1
ATOM 4956 C C . GLY B 1 301 ? -15.742 -10.008 -3.936 1 96.44 301 GLY B C 1
ATOM 4957 O O . GLY B 1 301 ? -15.82 -10.32 -2.746 1 96.44 301 GLY B O 1
ATOM 4958 N N . PRO B 1 302 ? -16.797 -9.828 -4.707 1 96.75 302 PRO B N 1
ATOM 4959 C CA . PRO B 1 302 ? -18.125 -9.977 -4.129 1 96.75 302 PRO B CA 1
ATOM 4960 C C . PRO B 1 302 ? -18.375 -11.367 -3.553 1 96.75 302 PRO B C 1
ATOM 4962 O O . PRO B 1 302 ? -18.891 -11.5 -2.441 1 96.75 302 PRO B O 1
ATOM 4965 N N . GLN B 1 303 ? -17.953 -12.367 -4.227 1 94.06 303 GLN B N 1
ATOM 4966 C CA . GLN B 1 303 ? -18.156 -13.734 -3.75 1 94.06 303 GLN B CA 1
ATOM 4967 C C . GLN B 1 303 ? -17.406 -13.977 -2.443 1 94.06 303 GLN B C 1
ATOM 4969 O O . GLN B 1 303 ? -17.938 -14.578 -1.515 1 94.06 303 GLN B O 1
ATOM 4974 N N . THR B 1 304 ? -16.156 -13.555 -2.385 1 96.31 304 THR B N 1
ATOM 4975 C CA . THR B 1 304 ? -15.367 -13.695 -1.165 1 96.31 304 THR B CA 1
ATOM 4976 C C . THR B 1 304 ? -16 -12.914 -0.019 1 96.31 304 THR B C 1
ATOM 4978 O O . THR B 1 304 ? -16 -13.367 1.127 1 96.31 304 THR B O 1
ATOM 4981 N N . SER B 1 305 ? -16.531 -11.695 -0.323 1 97.62 305 SER B N 1
ATOM 4982 C CA . SER B 1 305 ? -17.188 -10.906 0.712 1 97.62 305 SER B CA 1
ATOM 4983 C C . SER B 1 305 ? -18.391 -11.641 1.29 1 97.62 305 SER B C 1
ATOM 4985 O O . SER B 1 305 ? -18.656 -11.555 2.49 1 97.62 305 SER B O 1
ATOM 4987 N N . ALA B 1 306 ? -19.109 -12.383 0.437 1 95.81 306 ALA B N 1
ATOM 4988 C CA . ALA B 1 306 ? -20.266 -13.172 0.898 1 95.81 306 ALA B CA 1
ATOM 4989 C C . ALA B 1 306 ? -19.812 -14.289 1.834 1 95.81 306 ALA B C 1
ATOM 4991 O O . ALA B 1 306 ? -20.438 -14.539 2.861 1 95.81 306 ALA B O 1
ATOM 4992 N N . GLN B 1 307 ? -18.75 -14.961 1.454 1 95.12 307 GLN B N 1
ATOM 4993 C CA . GLN B 1 307 ? -18.203 -16.016 2.295 1 95.12 307 GLN B CA 1
ATOM 4994 C C . GLN B 1 307 ? -17.75 -15.477 3.646 1 95.12 307 GLN B C 1
ATOM 4996 O O . GLN B 1 307 ? -18.078 -16.047 4.691 1 95.12 307 GLN B O 1
ATOM 5001 N N . VAL B 1 308 ? -17.016 -14.352 3.633 1 97.06 308 VAL B N 1
ATOM 5002 C CA . VAL B 1 308 ? -16.516 -13.719 4.848 1 97.06 308 VAL B CA 1
ATOM 5003 C C . VAL B 1 308 ? -17.672 -13.273 5.727 1 97.06 308 VAL B C 1
ATOM 5005 O O . VAL B 1 308 ? -17.656 -13.477 6.945 1 97.06 308 VAL B O 1
ATOM 5008 N N . TYR B 1 309 ? -18.672 -12.711 5.117 1 96.94 309 TYR B N 1
ATOM 5009 C CA . TYR B 1 309 ? -19.859 -12.289 5.844 1 96.94 309 TYR B CA 1
ATOM 5010 C C . TYR B 1 309 ? -20.516 -13.469 6.551 1 96.94 309 TYR B C 1
ATOM 5012 O O . TYR B 1 309 ? -20.906 -13.359 7.715 1 96.94 309 TYR B O 1
ATOM 5020 N N . GLY B 1 310 ? -20.609 -14.562 5.852 1 95.69 310 GLY B N 1
ATOM 5021 C CA . GLY B 1 310 ? -21.188 -15.766 6.418 1 95.69 310 GLY B CA 1
ATOM 5022 C C . GLY B 1 310 ? -20.391 -16.312 7.59 1 95.69 310 GLY B C 1
ATOM 5023 O O . GLY B 1 310 ? -20.969 -16.922 8.5 1 95.69 310 GLY B O 1
ATOM 5024 N N . ILE B 1 311 ? -19.125 -16.094 7.621 1 95.44 311 ILE B N 1
ATOM 5025 C CA . ILE B 1 311 ? -18.25 -16.562 8.695 1 95.44 311 ILE B CA 1
ATOM 5026 C C . ILE B 1 311 ? -18.359 -15.617 9.891 1 95.44 311 ILE B C 1
ATOM 5028 O O . ILE B 1 311 ? -18.375 -16.062 11.039 1 95.44 311 ILE B O 1
ATOM 5032 N N . LEU B 1 312 ? -18.438 -14.297 9.648 1 96.94 312 LEU B N 1
ATOM 5033 C CA . LEU B 1 312 ? -18.375 -13.273 10.688 1 96.94 312 LEU B CA 1
ATOM 5034 C C . LEU B 1 312 ? -19.719 -13.156 11.414 1 96.94 312 LEU B C 1
ATOM 5036 O O . LEU B 1 312 ? -19.75 -12.953 12.633 1 96.94 312 LEU B O 1
ATOM 5040 N N . LYS B 1 313 ? -20.812 -13.297 10.719 1 96.38 313 LYS B N 1
ATOM 5041 C CA . LYS B 1 313 ? -22.141 -13 11.242 1 96.38 313 LYS B CA 1
ATOM 5042 C C . LYS B 1 313 ? -22.5 -13.914 12.406 1 96.38 313 LYS B C 1
ATOM 5044 O O . LYS B 1 313 ? -22.875 -13.445 13.484 1 96.38 313 LYS B O 1
ATOM 5049 N N . PRO B 1 314 ? -22.375 -15.227 12.25 1 95.25 314 PRO B N 1
ATOM 5050 C CA . PRO B 1 314 ? -22.734 -16.094 13.367 1 95.25 314 PRO B CA 1
ATOM 5051 C C . PRO B 1 314 ? -21.844 -15.875 14.594 1 95.25 314 PRO B C 1
ATOM 5053 O O . PRO B 1 314 ? -22.234 -16.234 15.711 1 95.25 314 PRO B O 1
ATOM 5056 N N . LYS B 1 315 ? -20.688 -15.281 14.461 1 94.81 315 LYS B N 1
ATOM 5057 C CA . LYS B 1 315 ? -19.75 -15.07 15.555 1 94.81 315 LYS B CA 1
ATOM 5058 C C . LYS B 1 315 ? -19.906 -13.672 16.156 1 94.81 315 LYS B C 1
ATOM 5060 O O . LYS B 1 315 ? -19.188 -13.305 17.078 1 94.81 315 LYS B O 1
ATOM 5065 N N . GLY B 1 316 ? -20.797 -12.852 15.586 1 97.12 316 GLY B N 1
ATOM 5066 C CA . GLY B 1 316 ? -21.031 -11.5 16.078 1 97.12 316 GLY B CA 1
ATOM 5067 C C . GLY B 1 316 ? -19.859 -10.57 15.844 1 97.12 316 GLY B C 1
ATOM 5068 O O . GLY B 1 316 ? -19.562 -9.711 16.672 1 97.12 316 GLY B O 1
ATOM 5069 N N . LEU B 1 317 ? -19.141 -10.695 14.75 1 97.38 317 LEU B N 1
ATOM 5070 C CA . LEU B 1 317 ? -17.891 -9.969 14.539 1 97.38 317 LEU B CA 1
ATOM 5071 C C . LEU B 1 317 ? -18.031 -8.938 13.422 1 97.38 317 LEU B C 1
ATOM 5073 O O . LEU B 1 317 ? -17.047 -8.328 13 1 97.38 317 LEU B O 1
ATOM 5077 N N . LEU B 1 318 ? -19.234 -8.688 12.93 1 97.56 318 LEU B N 1
ATOM 5078 C CA . LEU B 1 318 ? -19.438 -7.809 11.781 1 97.56 318 LEU B CA 1
ATOM 5079 C C . LEU B 1 318 ? -18.953 -6.398 12.086 1 97.56 318 LEU B C 1
ATOM 5081 O O . LEU B 1 318 ? -18.359 -5.75 11.219 1 97.56 318 LEU B O 1
ATOM 5085 N N . ASP B 1 319 ? -19.062 -5.918 13.281 1 96 319 ASP B N 1
ATOM 5086 C CA . ASP B 1 319 ? -18.688 -4.559 13.656 1 96 319 ASP B CA 1
ATOM 5087 C C . ASP B 1 319 ? -17.172 -4.383 13.656 1 96 319 ASP B C 1
ATOM 5089 O O . ASP B 1 319 ? -16.688 -3.256 13.586 1 96 319 ASP B O 1
ATOM 5093 N N . LYS B 1 320 ? -16.469 -5.469 13.719 1 96.94 320 LYS B N 1
ATOM 5094 C CA . LYS B 1 320 ? -15.016 -5.422 13.727 1 96.94 320 LYS B CA 1
ATOM 5095 C C . LYS B 1 320 ? -14.453 -5.34 12.312 1 96.94 320 LYS B C 1
ATOM 5097 O O . LYS B 1 320 ? -13.273 -5.039 12.117 1 96.94 320 LYS B O 1
ATOM 5102 N N . PHE B 1 321 ? -15.32 -5.57 11.328 1 98.25 321 PHE B N 1
ATOM 5103 C CA . PHE B 1 321 ? -14.906 -5.594 9.93 1 98.25 321 PHE B CA 1
ATOM 5104 C C . PHE B 1 321 ? -15.828 -4.738 9.07 1 98.25 321 PHE B C 1
ATOM 5106 O O . PHE B 1 321 ? -16.5 -5.25 8.172 1 98.25 321 PHE B O 1
ATOM 5113 N N . PRO B 1 322 ? -15.82 -3.447 9.297 1 98 322 PRO B N 1
ATOM 5114 C CA . PRO B 1 322 ? -16.797 -2.572 8.633 1 98 322 PRO B CA 1
ATOM 5115 C C . PRO B 1 322 ? -16.641 -2.584 7.113 1 98 322 PRO B C 1
ATOM 5117 O O . PRO B 1 322 ? -17.641 -2.555 6.395 1 98 322 PRO B O 1
ATOM 5120 N N . LEU B 1 323 ? -15.453 -2.598 6.594 1 98.44 323 LEU B N 1
ATOM 5121 C CA . LEU B 1 323 ? -15.273 -2.572 5.145 1 98.44 323 LEU B CA 1
ATOM 5122 C C . LEU B 1 323 ? -15.773 -3.863 4.508 1 98.44 323 LEU B C 1
ATOM 5124 O O . LEU B 1 323 ? -16.547 -3.826 3.547 1 98.44 323 LEU B O 1
ATOM 5128 N N . PHE B 1 324 ? -15.32 -5.047 5.055 1 98.62 324 PHE B N 1
ATOM 5129 C CA . PHE B 1 324 ? -15.758 -6.332 4.527 1 98.62 324 PHE B CA 1
ATOM 5130 C C . PHE B 1 324 ? -17.281 -6.445 4.562 1 98.62 324 PHE B C 1
ATOM 5132 O O . PHE B 1 324 ? -17.891 -6.887 3.592 1 98.62 324 PHE B O 1
ATOM 5139 N N . THR B 1 325 ? -17.859 -6 5.668 1 98.5 325 THR B N 1
ATOM 5140 C CA . THR B 1 325 ? -19.297 -6.059 5.852 1 98.5 325 THR B CA 1
ATOM 5141 C C . THR B 1 325 ? -20 -5.148 4.855 1 98.5 325 THR B C 1
ATOM 5143 O O . THR B 1 325 ? -20.984 -5.551 4.223 1 98.5 325 THR B O 1
ATOM 5146 N N . ALA B 1 326 ? -19.516 -3.938 4.688 1 98.31 326 ALA B N 1
ATOM 5147 C CA . ALA B 1 326 ? -20.125 -2.969 3.781 1 98.31 326 ALA B CA 1
ATOM 5148 C C . ALA B 1 326 ? -20.078 -3.463 2.338 1 98.31 326 ALA B C 1
ATOM 5150 O O . ALA B 1 326 ? -21.047 -3.311 1.595 1 98.31 326 ALA B O 1
ATOM 5151 N N . VAL B 1 327 ? -19 -4.047 1.922 1 98.56 327 VAL B N 1
ATOM 5152 C CA . VAL B 1 327 ? -18.859 -4.527 0.551 1 98.56 327 VAL B CA 1
ATOM 5153 C C . VAL B 1 327 ? -19.906 -5.598 0.268 1 98.56 327 VAL B C 1
ATOM 5155 O O . VAL B 1 327 ? -20.562 -5.566 -0.774 1 98.56 327 VAL B O 1
ATOM 5158 N N . TYR B 1 328 ? -20.109 -6.531 1.2 1 98.25 328 TYR B N 1
ATOM 5159 C CA . TYR B 1 328 ? -21.125 -7.559 1.026 1 98.25 328 TYR B CA 1
ATOM 5160 C C . TYR B 1 328 ? -22.516 -6.938 0.921 1 98.25 328 TYR B C 1
ATOM 5162 O O . TYR B 1 328 ? -23.281 -7.258 0.009 1 98.25 328 TYR B O 1
ATOM 5170 N N . GLN B 1 329 ? -22.828 -6.051 1.823 1 98.31 329 GLN B N 1
ATOM 5171 C CA . GLN B 1 329 ? -24.156 -5.473 1.887 1 98.31 329 GLN B CA 1
ATOM 5172 C C . GLN B 1 329 ? -24.453 -4.629 0.648 1 98.31 329 GLN B C 1
ATOM 5174 O O . GLN B 1 329 ? -25.594 -4.582 0.181 1 98.31 329 GLN B O 1
ATOM 5179 N N . ILE B 1 330 ? -23.438 -3.98 0.114 1 98.19 330 ILE B N 1
ATOM 5180 C CA . ILE B 1 330 ? -23.609 -3.16 -1.08 1 98.19 330 ILE B CA 1
ATOM 5181 C C . ILE B 1 330 ? -23.828 -4.059 -2.299 1 98.19 330 ILE B C 1
ATOM 5183 O O . ILE B 1 330 ? -24.719 -3.816 -3.113 1 98.19 330 ILE B O 1
ATOM 5187 N N . CYS B 1 331 ? -23.109 -5.137 -2.389 1 97.25 331 CYS B N 1
ATOM 5188 C CA . CYS B 1 331 ? -23.141 -6.008 -3.559 1 97.25 331 CYS B CA 1
ATOM 5189 C C . CYS B 1 331 ? -24.391 -6.867 -3.561 1 97.25 331 CYS B C 1
ATOM 5191 O O . CYS B 1 331 ? -24.922 -7.195 -4.625 1 97.25 331 CYS B O 1
ATOM 5193 N N . TYR B 1 332 ? -24.953 -7.195 -2.34 1 96.69 332 TYR B N 1
ATOM 5194 C CA . TYR B 1 332 ? -25.953 -8.25 -2.344 1 96.69 332 TYR B CA 1
ATOM 5195 C C . TYR B 1 332 ? -27.219 -7.805 -1.632 1 96.69 332 TYR B C 1
ATOM 5197 O O . TYR B 1 332 ? -28.297 -8.398 -1.816 1 96.69 332 TYR B O 1
ATOM 5205 N N . GLU B 1 333 ? -27.109 -6.75 -0.815 1 97.06 333 GLU B N 1
ATOM 5206 C CA . GLU B 1 333 ? -28.266 -6.391 -0.022 1 97.06 333 GLU B CA 1
ATOM 5207 C C . GLU B 1 333 ? -28.797 -5.008 -0.406 1 97.06 333 GLU B C 1
ATOM 5209 O O . GLU B 1 333 ? -29.641 -4.438 0.294 1 97.06 333 GLU B O 1
ATOM 5214 N N . GLY B 1 334 ? -28.266 -4.402 -1.361 1 95.44 334 GLY B N 1
ATOM 5215 C CA . GLY B 1 334 ? -28.781 -3.152 -1.895 1 95.44 334 GLY B CA 1
ATOM 5216 C C . GLY B 1 334 ? -28.391 -1.942 -1.071 1 95.44 334 GLY B C 1
ATOM 5217 O O . GLY B 1 334 ? -28.969 -0.867 -1.218 1 95.44 334 GLY B O 1
ATOM 5218 N N . ARG B 1 335 ? -27.453 -2.104 -0.237 1 96.5 335 ARG B N 1
ATOM 5219 C CA . ARG B 1 335 ? -26.922 -0.945 0.483 1 96.5 335 ARG B CA 1
ATOM 5220 C C . ARG B 1 335 ? -26.297 0.06 -0.477 1 96.5 335 ARG B C 1
ATOM 5222 O O . ARG B 1 335 ? -25.578 -0.322 -1.394 1 96.5 335 ARG B O 1
ATOM 5229 N N . PRO B 1 336 ? -26.625 1.381 -0.272 1 97.12 336 PRO B N 1
ATOM 5230 C CA . PRO B 1 336 ? -26.031 2.381 -1.162 1 97.12 336 PRO B CA 1
ATOM 5231 C C . PRO B 1 336 ? -24.516 2.414 -1.079 1 97.12 336 PRO B C 1
ATOM 5233 O O . PRO B 1 336 ? -23.953 2.311 0.013 1 97.12 336 PRO B O 1
ATOM 5236 N N . VAL B 1 337 ? -23.891 2.561 -2.26 1 97.31 337 VAL B N 1
ATOM 5237 C CA . VAL B 1 337 ? -22.438 2.537 -2.361 1 97.31 337 VAL B CA 1
ATOM 5238 C C . VAL B 1 337 ? -21.844 3.668 -1.524 1 97.31 337 VAL B C 1
ATOM 5240 O O . VAL B 1 337 ? -20.797 3.504 -0.909 1 97.31 337 VAL B O 1
ATOM 5243 N N . GLU B 1 338 ? -22.469 4.789 -1.374 1 94.62 338 GLU B N 1
ATOM 5244 C CA . GLU B 1 338 ? -22.016 5.98 -0.668 1 94.62 338 GLU B CA 1
ATOM 5245 C C . GLU B 1 338 ? -21.859 5.711 0.826 1 94.62 338 GLU B C 1
ATOM 5247 O O . GLU B 1 338 ? -21.094 6.395 1.508 1 94.62 338 GLU B O 1
ATOM 5252 N N . GLU B 1 339 ? -22.516 4.727 1.261 1 95.56 339 GLU B N 1
ATOM 5253 C CA . GLU B 1 339 ? -22.5 4.441 2.693 1 95.56 339 GLU B CA 1
ATOM 5254 C C . GLU B 1 339 ? -21.234 3.701 3.102 1 95.56 339 GLU B C 1
ATOM 5256 O O . GLU B 1 339 ? -20.938 3.582 4.293 1 95.56 339 GLU B O 1
ATOM 5261 N N . MET B 1 340 ? -20.469 3.248 2.137 1 95.25 340 MET B N 1
ATOM 5262 C CA . MET B 1 340 ? -19.219 2.572 2.471 1 95.25 340 MET B CA 1
ATOM 5263 C C . MET B 1 340 ? -18.312 3.484 3.289 1 95.25 340 MET B C 1
ATOM 5265 O O . MET B 1 340 ? -17.75 3.061 4.301 1 95.25 340 MET B O 1
ATOM 5269 N N . LEU B 1 341 ? -18.25 4.758 2.857 1 91.69 341 LEU B N 1
ATOM 5270 C CA . LEU B 1 341 ? -17.344 5.699 3.506 1 91.69 341 LEU B CA 1
ATOM 5271 C C . LEU B 1 341 ? -17.797 6 4.93 1 91.69 341 LEU B C 1
ATOM 5273 O O . LEU B 1 341 ? -16.984 6.121 5.84 1 91.69 341 LEU B O 1
ATOM 5277 N N . SER B 1 342 ? -19.125 6.055 5.094 1 91.38 342 SER B N 1
ATOM 5278 C CA . SER B 1 342 ? -19.672 6.312 6.422 1 91.38 342 SER B CA 1
ATOM 5279 C C . SER B 1 342 ? -19.328 5.184 7.387 1 91.38 342 SER B C 1
ATOM 5281 O O . SER B 1 342 ? -19.109 5.422 8.578 1 91.38 342 SER B O 1
ATOM 5283 N N . CYS B 1 343 ? -19.203 4.016 6.875 1 90.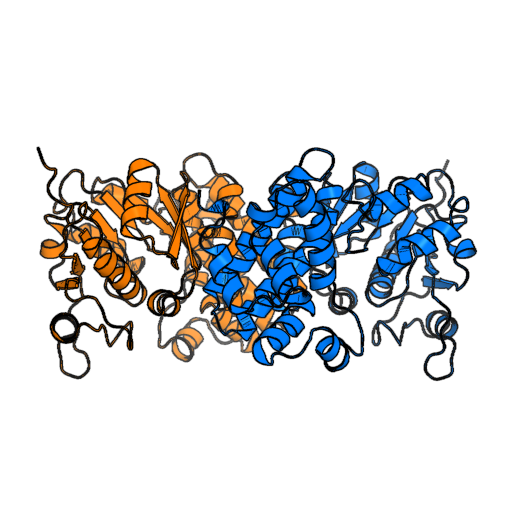38 343 CYS B N 1
ATOM 5284 C CA . CYS B 1 343 ? -18.922 2.852 7.707 1 90.38 343 CYS B CA 1
ATOM 5285 C C . CYS B 1 343 ? -17.484 2.863 8.195 1 90.38 343 CYS B C 1
ATOM 5287 O O . CYS B 1 343 ? -17.156 2.26 9.219 1 90.38 343 CYS B O 1
ATOM 5289 N N . LEU B 1 344 ? -16.641 3.641 7.484 1 91.62 344 LEU B N 1
ATOM 5290 C CA . LEU B 1 344 ? -15.211 3.615 7.797 1 91.62 344 LEU B CA 1
ATOM 5291 C C . LEU B 1 344 ? -14.859 4.699 8.812 1 91.62 344 LEU B C 1
ATOM 5293 O O . LEU B 1 344 ? -13.805 4.641 9.445 1 91.62 344 LEU B O 1
ATOM 5297 N N . GLN B 1 345 ? -15.742 5.66 9.008 1 90.69 345 GLN B N 1
ATOM 5298 C CA . GLN B 1 345 ? -15.477 6.801 9.875 1 90.69 345 GLN B CA 1
ATOM 5299 C C . GLN B 1 345 ? -15.281 6.363 11.32 1 90.69 345 GLN B C 1
ATOM 5301 O O . GLN B 1 345 ? -14.578 7.023 12.086 1 90.69 345 GLN B O 1
ATOM 5306 N N . ASN B 1 346 ? -15.891 5.223 11.688 1 88.5 346 ASN B N 1
ATOM 5307 C CA . ASN B 1 346 ? -15.766 4.715 13.047 1 88.5 346 ASN B CA 1
ATOM 5308 C C . ASN B 1 346 ? -15.062 3.361 13.078 1 88.5 346 ASN B C 1
ATOM 5310 O O . ASN B 1 346 ? -15.383 2.508 13.914 1 88.5 346 ASN B O 1
ATOM 5314 N N . HIS B 1 347 ? -14.227 3.189 12.156 1 93.19 347 HIS B N 1
ATOM 5315 C CA . HIS B 1 347 ? -13.484 1.936 12.086 1 93.19 347 HIS B CA 1
ATOM 5316 C C . HIS B 1 347 ? -12.773 1.645 13.406 1 93.19 347 HIS B C 1
ATOM 5318 O O . HIS B 1 347 ? -12.219 2.553 14.031 1 93.19 347 HIS B O 1
ATOM 5324 N N . PRO B 1 348 ? -12.719 0.466 13.875 1 90.75 348 PRO B N 1
ATOM 5325 C CA . PRO B 1 348 ? -12.125 0.098 15.164 1 90.75 348 PRO B CA 1
ATOM 5326 C C . PRO B 1 348 ? -10.648 0.467 15.266 1 90.75 348 PRO B C 1
ATOM 5328 O O . PRO B 1 348 ? -10.102 0.572 16.375 1 90.75 348 PRO B O 1
ATOM 5331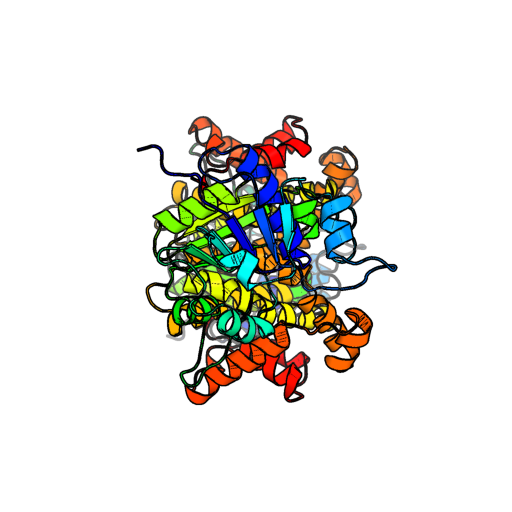 N N . GLU B 1 349 ? -10.016 0.676 14.195 1 86.06 349 GLU B N 1
ATOM 5332 C CA . GLU B 1 349 ? -8.594 0.986 14.172 1 86.06 349 GLU B CA 1
ATOM 5333 C C . GLU B 1 349 ? -8.32 2.379 14.742 1 86.06 349 GLU B C 1
ATOM 5335 O O . GLU B 1 349 ? -7.176 2.715 15.055 1 86.06 349 GLU B O 1
ATOM 5340 N N . TYR B 1 350 ? -9.328 3.236 14.828 1 81.12 350 TYR B N 1
ATOM 5341 C CA . TYR B 1 350 ? -9.133 4.59 15.336 1 81.12 350 TYR B CA 1
ATOM 5342 C C . TYR B 1 350 ? -9.234 4.621 16.859 1 81.12 350 TYR B C 1
ATOM 5344 O O . TYR B 1 350 ? -8.984 5.652 17.484 1 81.12 350 TYR B O 1
ATOM 5352 N N . THR B 1 351 ? -9.664 3.523 17.516 1 71.44 351 THR B N 1
ATOM 5353 C CA . THR B 1 351 ? -9.805 3.465 18.969 1 71.44 351 THR B CA 1
ATOM 5354 C C . THR B 1 351 ? -8.586 2.809 19.609 1 71.44 351 THR B C 1
ATOM 5356 O O . THR B 1 351 ? -7.957 1.931 19 1 71.44 351 THR B O 1
#

Secondary structure (DSSP, 8-state):
----PEEEEEE--SHHHHHHHHHHHHHHHH-TTEEEEEEEE----EETTEEHHHHHHHH-B-TTTSTT-BPPTTEEEES-HHHHHTT-SEEEE-S-GGGHHHHHHHTTTTSPTT-EEEE----EEEETTEEEEHHHHHHHHHTSEEEEEEES--HHHHHTT--EEEEEE-SSHHHHHHHHHHH-BTTEEEEEES-HHHHHHHHHHHHHHHHHHHHHHHTT--HHHHHHHHHHHHHHHHHHHHHHSSS---HHHHTSIIIIIHHHHHHHHSHHHHHHHHHHHH---HHHHHHHHHTTPPPHHHHHHHHHHHHHGGGT-GGG-HHHHHHHHHHHS---TTHHHHHHTT-GGG-/----PEEEEEE--SHHHHHHHHHHHHHHHH-TTEEEEEEEE----EETTEEHHHHHHHH-B-TTTSTT-BPPTTEEEES-HHHHHTT-SEEEE-S-GGGHHHHHHHTTTTSPTT-EEEE----EEEETTEEEEHHHHHHHHHTSEEEEEE-S--HHHHHTT--EEEEEE-SSHHHHHHHHHHH-BTTEEEEEES-HHHHHHHHHHHHHHHHHHHHHHHTT--HHHHHHHHHHHHHHHHHHHHHHSSS---HHHHTSIIIIIHHHHHHHHSHHHHHHHHHHHH---HHHHHHHHHTTPPPHHHHHHHHHHHHHGGGT-GGG-HHHHHHHHHHHS---TTHHHHHHTT-GGG-

Nearest PDB structures (foldseek):
  2pla-assembly1_B  TM=9.626E-01  e=1.740E-55  Homo sapiens
  6pyp-assembly1_A  TM=9.686E-01  e=2.878E-50  Homo sapiens
  1x0x-assembly1_A  TM=9.536E-01  e=2.320E-50  Homo sapiens
  6e8y-assembly1_A  TM=9.664E-01  e=2.919E-49  Homo sapiens
  1wpq-assembly1_B  TM=9.518E-01  e=5.493E-50  Homo sapiens

Sequence (702 aa):
MTESPLKVCIVGSGNWGSAIAKIIGNNVMKLQKFASMVKMWVFEEVVNGRKLIDIINNDHENVKYLPGHKLPDNVIAVPNLSEVVWDADLLVFVIPHQFINSICEEISGKVPKGALGISLIKGIDEGPQGLKLISDIIREKMDIDVSVLMGANTANEVAAEKFCETTIGSRVMENGLLFKELLQTPNFRIKVVAEADAVELCGALKNIVAVGAGFCDGLHSGDNTKAAVIRLGLMEMIAFARIFCKGRVSKATFLESCGVADLITTCYAGRNRKVAEAFAATGKTIEELEKEMLNGQKLQGPQTSAQVYGILKPKGLLDKFPLFTAVYQICYEGRPVEEMLSCLQNHPEYTMTESPLKVCIVGSGNWGSAIAKIIGNNVMKLQKFASMVKMWVFEEVVNGRKLIDIINNDHENVKYLPGHKLPDNVIAVPNLSEVVWDADLLVFVIPHQFINSICEEISGKVPKGALGISLIKGIDEGPQGLKLISDIIREKMDIDVSVLMGANTANEVAAEKFCETTIGSRVMENGLLFKELLQTPNFRIKVVAEADAVELCGALKNIVAVGAGFCDGLHSGDNTKAAVIRLGLMEMIAFARIFCKGRVSKATFLESCGVADLITTCYAGRNRKVAEAFAATGKTIEELEKEMLNGQKLQGPQTSAQVYGILKPKGLLDKFPLFTAVYQICYEGRPVEEMLSCLQNHPEYT